Protein AF-A0A7V6DPB2-F1 (afdb_monomer)

Sequence (679 aa):
MSWWRRLFKKDQAAQRARPLSLKEQYQRKVQLYAEIVTATNAALEIMAQMQSRLHEKDYYSPAYIKLNCAIILDQARRVLKSLKSFTGRQDLEATGAFDRIADEINGALALPLENEFRGALLPFEEQQLAGPQLVASGVAYRAKDYDVTGALTIKAVWGWWPAVQEGTLRGQRYRVAGGAVAELTSPEIGPQEQWLTYHPDQGFVMAPLPWEYQEHPCLTEKEARQIADFYGQLERRYPNVQEVEWGLGPQREVIILRSLPHERPSFQKSPGLPKTRRTLFSQGLTIYPGWGSGPAFHLDADHIPDNLTIPDHAILFANKPALSLAPLLPKLAALVVETGEPHGHLAFLVRHHRLPAIFAVGEGTSPIPDGTLVSVDAQRLEVIVGPPDFPPPELEIGRAHFPAEELLHRVSPYLFLLNLEPSGQAASANACRSIHDILLYAAATRKNEMFCFSLHGDIDRKDTVNLVTGRLVPIMVIDAGGGLSASGSSVSFEAVSSIPFHAFLSGMLSIPWPKARPLDVRGFISVIGVTSTTPRAEDQLRRVSFALLSREYMNFSLCLGYHASTIEAYVGNHLDSNYIRFHYQGGAASIDRRLRRLQLIGEILTRIGFNVTVAGDLLDALLAGEPETKLLKKLKILGRLEVYTKQMDMVMSDDAAVSGYVAGFLEKHCDSPQTAPQQ

Solvent-accessible surface area (backbone atoms only — not comparable to full-atom values): 37672 Å² total; per-residue (Å²): 135,71,67,69,63,58,61,67,55,62,72,76,78,63,81,65,76,74,79,70,49,72,57,55,50,46,26,51,41,52,51,32,51,50,52,30,51,55,29,42,50,54,29,34,45,53,52,33,53,57,58,52,44,74,75,47,95,54,49,58,13,35,26,36,53,55,32,52,51,50,53,34,52,40,27,53,50,49,28,53,54,34,46,30,67,58,69,73,46,85,60,62,49,46,50,53,33,48,53,54,39,51,50,51,43,52,52,52,69,66,52,82,76,84,84,78,76,92,59,101,76,59,72,58,63,67,33,75,57,99,56,69,60,42,56,22,16,28,42,34,31,65,51,87,55,88,90,54,81,80,31,38,34,36,41,33,29,55,13,47,40,67,42,40,78,76,65,77,43,85,59,46,35,36,35,42,48,99,87,46,72,44,80,68,57,60,86,86,72,61,67,59,65,57,22,38,39,66,39,99,90,72,32,77,36,84,39,75,41,57,74,91,50,35,86,46,74,82,62,52,68,69,55,54,48,52,53,50,54,51,50,56,54,47,46,75,74,38,83,48,64,37,40,33,36,35,35,23,33,85,88,68,46,84,38,59,30,35,41,40,50,64,53,74,76,67,64,72,76,62,78,64,68,68,90,88,54,64,67,77,48,75,52,56,41,64,58,21,64,44,62,23,54,26,35,28,39,79,44,52,50,91,66,69,62,95,81,70,82,76,64,78,32,20,28,40,39,27,66,35,68,38,58,74,51,58,87,52,56,88,40,42,27,24,42,38,20,27,35,66,54,72,48,37,76,46,34,48,52,35,47,72,69,65,34,14,16,31,24,37,53,40,93,72,71,80,85,61,59,70,63,41,48,28,22,39,31,18,68,76,32,36,31,33,63,40,81,75,74,65,77,78,78,78,75,79,77,75,76,77,87,45,67,28,58,53,48,49,58,62,34,36,64,40,43,59,41,73,76,66,73,74,58,95,61,84,77,57,46,75,66,39,65,16,54,41,24,50,48,52,46,50,52,53,51,51,61,56,53,62,62,60,56,81,79,73,69,89,78,62,71,87,68,40,24,35,43,51,70,92,76,64,77,71,32,38,33,32,67,38,49,58,13,46,77,67,88,59,72,60,43,51,68,89,34,50,47,11,54,47,48,44,32,20,51,52,17,36,70,71,50,82,80,73,73,85,73,85,77,54,72,74,60,52,54,56,32,54,65,51,57,78,76,39,82,65,55,67,62,48,70,68,54,71,19,36,33,41,23,18,33,39,31,27,39,36,38,46,49,64,70,58,32,43,36,39,41,36,34,36,49,57,95,50,40,87,70,12,35,40,38,43,37,41,43,70,56,64,60,58,68,70,25,48,48,50,44,50,49,37,52,44,54,48,40,40,77,76,63,26,55,66,47,77,62,87,70,34,38,42,31,43,34,68,48,46,53,49,77,58,48,44,51,51,31,21,38,49,20,36,48,59,56,65,56,59,72,41,46,83,69,51,85,54,75,75,57,39,60,55,53,40,52,57,44,43,64,72,58,71,54,74,81,80,76,71,81,93,124

InterPro domains:
  IPR002192 Pyruvate phosphate dikinase, AMP/ATP-binding [PF01326] (128-270)
  IPR006319 Phosphoenolpyruvate synthase [PTHR43030] (136-385)
  IPR008279 PEP-utilising enzyme, mobile domain [PF00391] (310-380)
  IPR036637 Phosphohistidine domain superfamily [SSF52009] (276-389)

Nearest PDB structures (foldseek):
  5hv2-assembly1_A  TM=7.582E-01  e=5.403E-05  Listeria monocytogenes
  2e28-assembly1_A  TM=7.715E-01  e=6.271E-05  Geobacillus stearothermophilus
  5fbu-assembly1_A  TM=6.011E-01  e=3.130E-05  Listeria monocytogenes serotype 4b str. F2365
  5fbt-assembly1_A  TM=5.984E-01  e=1.030E-04  Listeria monocytogenes serotype 4b str. F2365
  3t07-assembly1_C  TM=5.064E-01  e=1.692E-04  Staphylococcus aureus subsp. aureus MRSA252

pLDDT: mean 75.55, std 17.25, range [25.23, 96.69]

Foldseek 3Di:
DPPVVVVVVVVPPDPPPDPDAPLRLLLLLVVLLVLLVVLLLVLLVLLLVLLVVLPFPWDFALQLVQQNLQLNLLSLVSNQVSLCVNLVDDPPLLVVLSVVLNVLLVVLSPDDQPPPDPDPDPPARPFHDPYNFFQKKWKKFQDPDDPDHPKIKTWMDGADHVCVVVVNWDTWIWIADPLDIDTPGDPVRAFTQWYQGQDPNNGGDTDGDPPVRRPDHRDDSVLVSVVVVVVVVCCVVDPAWGMWIWTQHPVRDIHTGITDGNDRPPVVCPPPDPPPFDWQFQDFAWLAFDKAKFWEDEDELLDDDPPDDDAAQYEYEYAFDDLSCLVVLLRHQAYEYCADDSSDLSSLSNSVSSHGYGHNRHPRPPVRDTGFIWMAGSSRRIITGDDDPDDPPDDPDDDDCRSSSSSCVSSCQAARDAQFRSDPDQTDSNRRRHSSNSSVNSLVSSVVSVVVSVPDDPHDLVQWAWECAVQDAIETEHESAQQFQDDDNYDYLVRGLALLVNLLQLLLVVDHQDDDDDFDPVFVVQLVVVVVPDPVLVVLQPDGWYWYGYNQWIWTWDRARFWIKIWIFGADAAQQNGKIKIKIAGDSGDQVLLVLLLVLVQVLLVVLPWDWDDDRSMIITMDGRDHRVSSSLVSSLVSNVVSLSRCSSSVCPDNVVSVVSSVVSCVPRVDDDPPDDDD

Structure (mmCIF, N/CA/C/O backbone):
data_AF-A0A7V6DPB2-F1
#
_entry.id   AF-A0A7V6DPB2-F1
#
loop_
_atom_site.group_PDB
_atom_site.id
_atom_site.type_symbol
_atom_site.label_atom_id
_atom_site.label_alt_id
_atom_site.label_comp_id
_atom_site.label_asym_id
_atom_site.label_entity_id
_atom_site.label_seq_id
_atom_site.pdbx_PDB_ins_code
_atom_site.Cartn_x
_atom_site.Cartn_y
_atom_site.Cartn_z
_atom_site.occupancy
_atom_site.B_iso_or_equiv
_atom_site.auth_seq_id
_atom_site.auth_comp_id
_atom_site.auth_asym_id
_atom_site.auth_atom_id
_atom_site.pdbx_PDB_model_num
ATOM 1 N N . MET A 1 1 ? 42.654 23.082 46.871 1.00 43.88 1 MET A N 1
ATOM 2 C CA . MET A 1 1 ? 42.348 22.780 45.447 1.00 43.88 1 MET A CA 1
ATOM 3 C C . MET A 1 1 ? 41.721 21.393 45.185 1.00 43.88 1 MET A C 1
ATOM 5 O O . MET A 1 1 ? 41.601 21.003 44.033 1.00 43.88 1 MET A O 1
ATOM 9 N N . SER A 1 2 ? 41.252 20.658 46.208 1.00 51.12 2 SER A N 1
ATOM 10 C CA . SER A 1 2 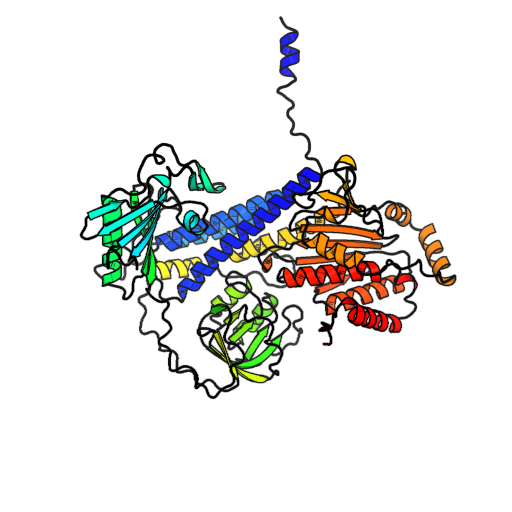? 40.731 19.277 46.057 1.00 51.12 2 SER A CA 1
ATOM 11 C C . SER A 1 2 ? 39.191 19.163 46.123 1.00 51.12 2 SER A C 1
ATOM 13 O O . SER A 1 2 ? 38.616 18.174 45.679 1.00 51.12 2 SER A O 1
ATOM 15 N N . TRP A 1 3 ? 38.491 20.201 46.598 1.00 34.28 3 TRP A N 1
ATOM 16 C CA . TRP A 1 3 ? 37.033 20.144 46.788 1.00 34.28 3 TRP A CA 1
ATOM 17 C C . TRP A 1 3 ? 36.232 20.491 45.519 1.00 34.28 3 TRP A C 1
ATOM 19 O O . TRP A 1 3 ? 35.294 19.784 45.161 1.00 34.28 3 TRP A O 1
ATOM 29 N N . TRP A 1 4 ? 36.683 21.487 44.748 1.00 34.25 4 TRP A N 1
ATOM 30 C CA . TRP A 1 4 ? 36.023 21.924 43.509 1.00 34.25 4 TRP A CA 1
ATOM 31 C C . TRP A 1 4 ? 36.032 20.862 42.393 1.00 34.25 4 TRP A C 1
ATOM 33 O O . TRP A 1 4 ? 35.057 20.727 41.661 1.00 34.25 4 TRP A O 1
ATOM 43 N N . ARG A 1 5 ? 37.071 20.016 42.305 1.00 37.25 5 ARG A N 1
ATOM 44 C CA . ARG A 1 5 ? 37.141 18.934 41.299 1.00 37.25 5 ARG A CA 1
ATOM 45 C C . ARG A 1 5 ? 36.205 17.748 41.584 1.00 37.25 5 ARG A C 1
ATOM 47 O O . ARG A 1 5 ? 35.969 16.952 40.680 1.00 37.25 5 ARG A O 1
ATOM 54 N N . ARG A 1 6 ? 35.668 17.613 42.806 1.00 38.97 6 ARG A N 1
ATOM 55 C CA . ARG A 1 6 ? 34.659 16.586 43.139 1.00 38.97 6 ARG A CA 1
ATOM 56 C C . ARG A 1 6 ? 33.230 17.032 42.829 1.00 38.97 6 ARG A C 1
ATOM 58 O O . ARG A 1 6 ? 32.409 16.172 42.533 1.00 38.97 6 ARG A O 1
ATOM 65 N N . LEU A 1 7 ? 32.956 18.338 42.836 1.00 37.00 7 LEU A N 1
ATOM 66 C CA . LEU A 1 7 ? 31.664 18.886 42.408 1.00 37.00 7 LEU A CA 1
ATOM 67 C C . LEU A 1 7 ? 31.500 18.780 40.883 1.00 37.00 7 LEU A C 1
ATOM 69 O O . LEU A 1 7 ? 30.500 18.245 40.424 1.00 37.00 7 LEU A O 1
ATOM 73 N N . PHE A 1 8 ? 32.538 19.100 40.102 1.00 37.84 8 PHE A N 1
ATOM 74 C CA . PHE A 1 8 ? 32.482 19.012 38.631 1.00 37.84 8 PHE A CA 1
ATOM 75 C C . PHE A 1 8 ? 32.643 17.599 38.036 1.00 37.84 8 PHE A C 1
ATOM 77 O O . PHE A 1 8 ? 32.440 17.416 36.841 1.00 37.84 8 PHE A O 1
ATOM 84 N N . LYS A 1 9 ? 32.979 16.578 38.839 1.00 35.44 9 LYS A N 1
ATOM 85 C CA . LYS A 1 9 ? 32.995 15.170 38.385 1.00 35.44 9 LYS A CA 1
ATOM 86 C C . LYS A 1 9 ? 31.668 14.436 38.592 1.00 35.44 9 LYS A C 1
ATOM 88 O O . LYS A 1 9 ? 31.522 13.329 38.081 1.00 35.44 9 LYS A O 1
ATOM 93 N N . LYS A 1 10 ? 30.711 15.024 39.318 1.00 34.41 10 LYS A N 1
ATOM 94 C CA . LYS A 1 10 ? 29.378 14.431 39.510 1.00 34.41 10 LYS A CA 1
ATOM 95 C C . LYS A 1 10 ? 28.400 14.745 38.371 1.00 34.41 10 LYS A C 1
ATOM 97 O O . LYS A 1 10 ? 27.453 13.988 38.204 1.00 34.41 10 LYS A O 1
ATOM 102 N N . ASP A 1 11 ? 28.695 15.746 37.541 1.00 37.06 11 ASP A N 1
ATOM 103 C CA . ASP A 1 11 ? 27.822 16.159 36.429 1.00 37.06 11 ASP A CA 1
ATOM 104 C C . ASP A 1 11 ? 28.125 15.487 35.079 1.00 37.06 11 ASP A C 1
ATOM 106 O O . ASP A 1 11 ? 27.339 15.616 34.147 1.00 37.06 11 ASP A O 1
ATOM 110 N N . GLN A 1 12 ? 29.212 14.715 34.951 1.00 35.81 12 GLN A N 1
ATOM 111 C CA . GLN A 1 12 ? 29.541 14.015 33.694 1.00 35.81 12 GLN A CA 1
ATOM 112 C C . GLN A 1 12 ? 29.267 12.503 33.707 1.00 35.81 12 GLN A C 1
ATOM 114 O O . GLN A 1 12 ? 29.385 11.857 32.673 1.00 35.81 12 GLN A O 1
ATOM 119 N N . ALA A 1 13 ? 28.864 11.925 34.843 1.00 37.59 13 ALA A N 1
ATOM 120 C CA . ALA A 1 13 ? 28.637 10.478 34.973 1.00 37.59 13 ALA A CA 1
ATOM 121 C C . ALA A 1 13 ? 27.156 10.075 35.127 1.00 37.59 13 ALA A C 1
ATOM 123 O O . ALA A 1 13 ? 26.864 8.919 35.425 1.00 37.59 13 ALA A O 1
ATOM 124 N N . ALA A 1 14 ? 26.208 10.996 34.921 1.00 38.72 14 ALA A N 1
ATOM 125 C CA . ALA A 1 14 ? 24.782 10.686 35.012 1.00 38.72 14 ALA A CA 1
ATOM 126 C C . ALA A 1 14 ? 23.893 11.579 34.128 1.00 38.72 14 ALA A C 1
ATOM 128 O O . ALA A 1 14 ? 22.812 11.974 34.547 1.00 38.72 14 ALA A O 1
ATOM 129 N N . GLN A 1 15 ? 24.262 11.814 32.866 1.00 36.03 15 GLN A N 1
ATOM 130 C CA . GLN A 1 15 ? 23.234 11.972 31.825 1.00 36.03 15 GLN A CA 1
ATOM 131 C C . GLN A 1 15 ? 22.736 10.575 31.4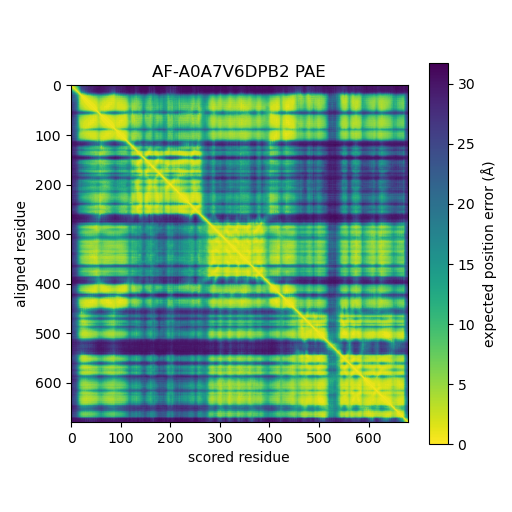25 1.00 36.03 15 GLN A C 1
ATOM 133 O O . GLN A 1 15 ? 22.870 10.130 30.290 1.00 36.03 15 GLN A O 1
ATOM 138 N N . ARG A 1 16 ? 22.175 9.834 32.390 1.00 42.50 16 ARG A N 1
ATOM 139 C CA . ARG A 1 16 ? 21.231 8.772 32.038 1.00 42.50 16 ARG A CA 1
ATOM 140 C C . ARG A 1 16 ? 20.053 9.508 31.421 1.00 42.50 16 ARG A C 1
ATOM 142 O O . ARG A 1 16 ? 19.433 10.309 32.119 1.00 42.50 16 ARG A O 1
ATOM 149 N N . ALA A 1 17 ? 19.818 9.298 30.125 1.00 44.56 17 ALA A N 1
ATOM 150 C CA . ALA A 1 17 ? 18.651 9.832 29.439 1.00 44.56 17 ALA A CA 1
ATOM 151 C C . ALA A 1 17 ? 17.436 9.630 30.350 1.00 44.56 17 ALA A C 1
ATOM 153 O O . ALA A 1 17 ? 17.196 8.516 30.828 1.00 44.56 17 ALA A O 1
ATOM 154 N N . ARG A 1 18 ? 16.747 10.728 30.680 1.00 56.97 18 ARG A N 1
ATOM 155 C CA . ARG A 1 18 ? 15.522 10.664 31.475 1.00 56.97 18 ARG A CA 1
ATOM 156 C C . ARG A 1 18 ? 14.610 9.631 30.798 1.00 56.97 18 ARG A C 1
ATOM 158 O O . ARG A 1 18 ? 14.507 9.676 29.571 1.00 56.97 18 ARG A O 1
ATOM 165 N N . PRO A 1 19 ? 13.998 8.691 31.540 1.00 64.25 19 PRO A N 1
ATOM 166 C CA . PRO A 1 19 ? 13.030 7.787 30.937 1.00 64.25 19 PRO A CA 1
ATOM 167 C C . PRO A 1 19 ? 11.970 8.636 30.233 1.00 64.25 19 PRO A C 1
ATOM 169 O O . PRO A 1 19 ? 11.442 9.572 30.842 1.00 64.25 19 PRO A O 1
ATOM 172 N N . LEU A 1 20 ? 11.746 8.350 28.948 1.00 65.69 20 LEU A N 1
ATOM 173 C CA . LEU A 1 20 ? 10.800 9.090 28.116 1.00 65.69 20 LEU A CA 1
ATOM 174 C C . LEU A 1 20 ? 9.440 9.122 28.810 1.00 65.69 20 LEU A C 1
ATOM 176 O O . LEU A 1 20 ? 8.999 8.098 29.347 1.00 65.69 20 LEU A O 1
ATOM 180 N N . SER A 1 21 ? 8.774 10.275 28.792 1.00 70.94 21 SER A N 1
ATOM 181 C CA . SER A 1 21 ? 7.389 10.363 29.245 1.00 70.94 21 SER A CA 1
ATOM 182 C C . SER A 1 21 ? 6.503 9.447 28.401 1.00 70.94 21 SER A C 1
ATOM 184 O O . SER A 1 21 ? 6.853 9.073 27.278 1.00 70.94 21 SER A O 1
ATOM 186 N N . LEU A 1 22 ? 5.333 9.078 28.920 1.00 68.25 22 LEU A N 1
ATOM 187 C CA . LEU A 1 22 ? 4.402 8.242 28.168 1.00 68.25 22 LEU A CA 1
ATOM 188 C C . LEU A 1 22 ? 4.032 8.914 26.833 1.00 68.25 22 LEU A C 1
ATOM 190 O O . LEU A 1 22 ? 4.027 8.264 25.790 1.00 68.25 22 LEU A O 1
ATOM 194 N N . LYS A 1 23 ? 3.825 10.237 26.850 1.00 71.31 23 LYS A N 1
ATOM 195 C CA . LYS A 1 23 ? 3.600 11.047 25.647 1.00 71.31 23 LYS A CA 1
ATOM 196 C C . LYS A 1 23 ? 4.752 10.930 24.645 1.00 71.31 23 LYS A C 1
ATOM 198 O O . LYS A 1 23 ? 4.494 10.688 23.472 1.00 71.31 23 LYS A O 1
ATOM 203 N N . GLU A 1 24 ? 6.001 11.052 25.090 1.00 77.06 24 GLU A N 1
ATOM 204 C CA . GLU A 1 24 ? 7.184 10.928 24.225 1.00 77.06 24 GLU A CA 1
ATOM 205 C C . GLU A 1 24 ? 7.328 9.513 23.639 1.00 77.06 24 GLU A C 1
ATOM 207 O O . GLU A 1 24 ? 7.659 9.356 22.463 1.00 77.06 24 GLU A O 1
ATOM 212 N N . GLN A 1 25 ? 7.023 8.471 24.422 1.00 76.62 25 GLN A N 1
ATOM 213 C CA . GLN A 1 25 ? 7.012 7.085 23.939 1.00 76.62 25 GLN A CA 1
ATOM 214 C C . GLN A 1 25 ? 5.961 6.881 22.840 1.00 76.62 25 GLN A C 1
ATOM 216 O O . GLN A 1 25 ? 6.252 6.270 21.810 1.00 76.62 25 GLN A O 1
ATOM 221 N N . TYR A 1 26 ? 4.757 7.430 23.023 1.00 74.50 26 TYR A N 1
ATOM 222 C CA . TYR A 1 26 ? 3.696 7.375 22.018 1.00 74.50 26 TYR A CA 1
ATOM 223 C C . TYR A 1 26 ? 4.033 8.175 20.760 1.00 74.50 26 TYR A C 1
ATOM 225 O O . TYR A 1 26 ? 3.874 7.651 19.660 1.00 74.50 26 TYR A O 1
ATOM 233 N N . GLN A 1 27 ? 4.537 9.403 20.905 1.00 79.12 27 GLN A N 1
ATOM 234 C CA . GLN A 1 27 ? 5.012 10.216 19.779 1.00 79.12 27 GLN A CA 1
ATOM 235 C C . GLN A 1 27 ? 6.047 9.445 18.959 1.00 79.12 27 GLN A C 1
ATOM 237 O O . GLN A 1 27 ? 5.949 9.365 17.734 1.00 79.12 27 GLN A O 1
ATOM 242 N N . ARG A 1 28 ? 6.995 8.792 19.643 1.00 83.12 28 ARG A N 1
ATOM 243 C CA . ARG A 1 28 ? 7.998 7.962 18.984 1.00 83.12 28 ARG A CA 1
ATOM 244 C C . ARG A 1 28 ? 7.381 6.754 18.278 1.00 83.12 28 ARG A C 1
ATOM 246 O O . ARG A 1 28 ? 7.792 6.458 17.160 1.00 83.12 28 ARG A O 1
ATOM 253 N N . LYS A 1 29 ? 6.398 6.071 18.876 1.00 81.56 29 LYS A N 1
ATOM 254 C CA . LYS A 1 29 ? 5.688 4.959 18.219 1.00 81.56 29 LYS A CA 1
ATOM 255 C C . LYS A 1 29 ? 4.909 5.411 16.982 1.00 81.56 29 LYS A C 1
ATOM 257 O O . LYS A 1 29 ? 5.012 4.751 15.955 1.00 81.56 29 LYS A O 1
ATOM 262 N N . VAL A 1 30 ? 4.184 6.529 17.041 1.00 79.44 30 VAL A N 1
ATOM 263 C CA . VAL A 1 30 ? 3.461 7.085 15.879 1.00 79.44 30 VAL A CA 1
ATOM 264 C C . VAL A 1 30 ? 4.435 7.452 14.758 1.00 79.44 30 VAL A C 1
ATOM 266 O O . VAL A 1 30 ? 4.197 7.106 13.604 1.00 79.44 30 VAL A O 1
ATOM 269 N N . GLN A 1 31 ? 5.566 8.076 15.095 1.00 83.88 31 GLN A N 1
ATOM 270 C CA . GLN A 1 31 ? 6.616 8.380 14.124 1.00 83.88 31 GLN A CA 1
ATOM 271 C C . GLN A 1 31 ? 7.169 7.107 13.466 1.00 83.88 31 GLN A C 1
ATOM 273 O O . GLN A 1 31 ? 7.239 7.029 12.244 1.00 83.88 31 GLN A O 1
ATOM 278 N N . LEU A 1 32 ? 7.522 6.092 14.260 1.00 87.31 32 LEU A N 1
ATOM 279 C CA . LEU A 1 32 ? 8.026 4.812 13.750 1.00 87.31 32 LEU A CA 1
ATOM 280 C C . LEU A 1 32 ? 6.988 4.086 12.883 1.00 87.31 32 LEU A C 1
ATOM 282 O O . LEU A 1 32 ? 7.345 3.483 11.877 1.00 87.31 32 LEU A O 1
ATOM 286 N N . TYR A 1 33 ? 5.707 4.159 13.244 1.00 85.38 33 TYR A N 1
ATOM 287 C CA . TYR A 1 33 ? 4.620 3.616 12.434 1.00 85.38 33 TYR A CA 1
ATOM 288 C C . TYR A 1 33 ? 4.563 4.285 11.058 1.00 85.38 33 TYR A C 1
ATOM 290 O O . TYR A 1 33 ? 4.514 3.581 10.049 1.00 85.38 33 TYR A O 1
ATOM 298 N N . ALA A 1 34 ? 4.609 5.621 11.017 1.00 82.88 34 ALA A N 1
ATOM 299 C CA . ALA A 1 34 ? 4.623 6.380 9.770 1.00 82.88 34 ALA A CA 1
ATOM 300 C C . ALA A 1 34 ? 5.866 6.051 8.930 1.00 82.88 34 ALA A C 1
ATOM 302 O O . ALA A 1 34 ? 5.741 5.784 7.742 1.00 82.88 34 ALA A O 1
ATOM 303 N N . GLU A 1 35 ? 7.048 5.962 9.551 1.00 86.25 35 GLU A N 1
ATOM 304 C CA . GLU A 1 35 ? 8.284 5.551 8.871 1.00 86.25 35 GLU A CA 1
ATOM 305 C C . GLU A 1 35 ? 8.158 4.168 8.213 1.00 86.25 35 GLU A C 1
ATOM 307 O O . GLU A 1 35 ? 8.594 3.997 7.076 1.00 86.25 35 GLU A O 1
ATOM 312 N N . ILE A 1 36 ? 7.552 3.190 8.901 1.00 89.50 36 ILE A N 1
ATOM 313 C CA . ILE A 1 36 ? 7.326 1.848 8.345 1.00 89.50 36 ILE A CA 1
ATOM 314 C C . ILE A 1 36 ? 6.357 1.915 7.159 1.00 89.50 36 ILE A C 1
ATOM 316 O O . ILE A 1 36 ? 6.618 1.279 6.140 1.00 89.50 36 ILE A O 1
ATOM 320 N N . VAL A 1 37 ? 5.257 2.668 7.275 1.00 85.62 37 VAL A N 1
ATOM 321 C CA . VAL A 1 37 ? 4.274 2.838 6.190 1.00 85.62 37 VAL A CA 1
ATOM 322 C C . VAL A 1 37 ? 4.925 3.474 4.963 1.00 85.62 37 VAL A C 1
ATOM 324 O O . VAL A 1 37 ? 4.867 2.895 3.882 1.00 85.62 37 VAL A O 1
ATOM 327 N N . THR A 1 38 ? 5.605 4.610 5.133 1.00 85.25 38 THR A N 1
ATOM 328 C CA . THR A 1 38 ? 6.270 5.320 4.034 1.00 85.25 38 THR A CA 1
ATOM 329 C C . THR A 1 38 ? 7.315 4.444 3.346 1.00 85.25 38 THR A C 1
ATOM 331 O O . THR A 1 38 ? 7.311 4.349 2.123 1.00 85.25 38 THR A O 1
ATOM 334 N N . ALA A 1 39 ? 8.181 3.765 4.107 1.00 86.25 39 ALA A N 1
ATOM 335 C CA . ALA A 1 39 ? 9.216 2.907 3.529 1.00 86.25 39 ALA A CA 1
ATOM 336 C C . ALA A 1 39 ? 8.626 1.677 2.813 1.00 86.25 39 ALA A C 1
ATOM 338 O O . ALA A 1 39 ? 9.106 1.290 1.748 1.00 86.25 39 ALA A O 1
ATOM 339 N N . THR A 1 40 ? 7.552 1.093 3.358 1.00 89.62 40 THR A N 1
ATOM 340 C CA . THR A 1 40 ? 6.846 -0.034 2.726 1.00 89.62 40 THR A CA 1
ATOM 341 C C . THR A 1 40 ? 6.242 0.379 1.388 1.00 89.62 40 THR A C 1
ATOM 343 O O . THR A 1 40 ? 6.483 -0.282 0.380 1.00 89.62 40 THR A O 1
ATOM 346 N N . ASN A 1 41 ? 5.505 1.491 1.359 1.00 85.69 41 ASN A N 1
ATOM 347 C CA . ASN A 1 41 ? 4.853 1.961 0.139 1.00 85.69 41 ASN A CA 1
ATOM 348 C C . ASN A 1 41 ? 5.876 2.385 -0.917 1.00 85.69 41 ASN A C 1
ATOM 350 O O . ASN A 1 41 ? 5.717 2.021 -2.075 1.00 85.69 41 ASN A O 1
ATOM 354 N N . ALA A 1 42 ? 6.972 3.043 -0.522 1.00 83.69 42 ALA A N 1
ATOM 355 C CA . ALA A 1 42 ? 8.055 3.387 -1.443 1.00 83.69 42 ALA A CA 1
ATOM 356 C C . ALA A 1 42 ? 8.651 2.142 -2.127 1.00 83.69 42 ALA A C 1
ATOM 358 O O . ALA A 1 42 ? 8.865 2.136 -3.339 1.00 83.69 42 ALA A O 1
ATOM 359 N N . ALA A 1 43 ? 8.879 1.059 -1.375 1.00 89.44 43 ALA A N 1
ATOM 360 C CA . ALA A 1 43 ? 9.356 -0.198 -1.946 1.00 89.44 43 ALA A CA 1
ATOM 361 C C . ALA A 1 43 ? 8.327 -0.822 -2.906 1.00 89.44 43 ALA A C 1
ATOM 363 O O . ALA A 1 43 ? 8.684 -1.192 -4.026 1.00 89.44 43 ALA A O 1
ATOM 364 N N . LEU A 1 44 ? 7.053 -0.897 -2.500 1.00 88.56 44 LEU A N 1
ATOM 365 C CA . LEU A 1 44 ? 5.973 -1.450 -3.325 1.00 88.56 44 LEU A CA 1
ATOM 366 C C . LEU A 1 44 ? 5.741 -0.638 -4.607 1.00 88.56 44 LEU A C 1
ATOM 368 O O . LEU A 1 44 ? 5.505 -1.220 -5.663 1.00 88.56 44 LEU A O 1
ATOM 372 N N . GLU A 1 45 ? 5.849 0.688 -4.559 1.00 85.31 45 GLU A N 1
ATOM 373 C CA . GLU A 1 45 ? 5.731 1.552 -5.736 1.00 85.31 45 GLU A CA 1
ATOM 374 C C . GLU A 1 45 ? 6.842 1.280 -6.752 1.00 85.31 45 GLU A C 1
ATOM 376 O O . GLU A 1 45 ? 6.552 1.070 -7.933 1.00 85.31 45 GLU A O 1
ATOM 381 N N . ILE A 1 46 ? 8.100 1.209 -6.304 1.00 84.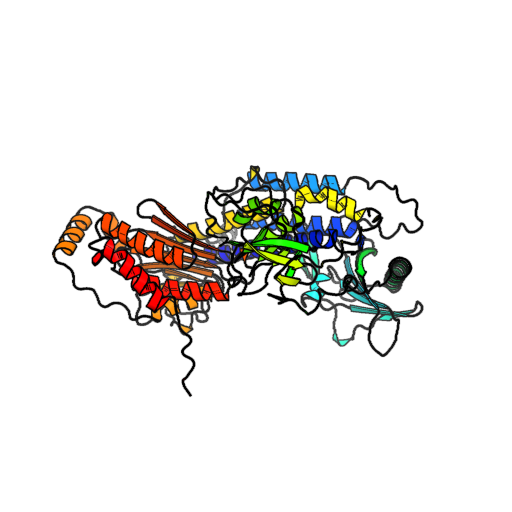62 46 ILE A N 1
ATOM 382 C CA . ILE A 1 46 ? 9.238 0.879 -7.176 1.00 84.62 46 ILE A CA 1
ATOM 383 C C . ILE A 1 46 ? 9.056 -0.520 -7.768 1.00 84.62 46 ILE A C 1
ATOM 385 O O . ILE A 1 46 ? 9.202 -0.711 -8.977 1.00 84.62 46 ILE A O 1
ATOM 389 N N . MET A 1 47 ? 8.679 -1.495 -6.938 1.00 90.31 47 MET A N 1
ATOM 390 C CA . MET A 1 47 ? 8.424 -2.863 -7.380 1.00 90.31 47 MET A CA 1
ATOM 391 C C . MET A 1 47 ? 7.312 -2.923 -8.439 1.00 90.31 47 MET A C 1
ATOM 393 O O . MET A 1 47 ? 7.467 -3.597 -9.457 1.00 90.31 47 MET A O 1
ATOM 397 N N . ALA A 1 48 ? 6.212 -2.193 -8.246 1.00 83.62 48 ALA A N 1
ATOM 398 C CA . ALA A 1 48 ? 5.099 -2.155 -9.189 1.00 83.62 48 ALA A CA 1
ATOM 399 C C . ALA A 1 48 ? 5.495 -1.494 -10.514 1.00 83.62 48 ALA A C 1
ATOM 401 O O . ALA A 1 48 ? 5.112 -1.979 -11.580 1.00 83.62 48 ALA A O 1
ATOM 402 N N . GLN A 1 49 ? 6.300 -0.428 -10.466 1.00 81.69 49 GLN A N 1
ATOM 403 C CA . GLN A 1 49 ? 6.851 0.201 -11.666 1.00 81.69 49 GLN A CA 1
ATOM 404 C C . GLN A 1 49 ? 7.765 -0.757 -12.435 1.00 81.69 49 GLN A C 1
ATOM 406 O O . GLN A 1 49 ? 7.625 -0.870 -13.651 1.00 81.69 49 GLN A O 1
ATOM 411 N N . MET A 1 50 ? 8.664 -1.472 -11.749 1.00 83.81 50 MET A N 1
ATOM 412 C CA . MET A 1 50 ? 9.521 -2.482 -12.382 1.00 83.81 50 MET A CA 1
ATOM 413 C C . MET A 1 50 ? 8.688 -3.590 -13.037 1.00 83.81 50 MET A C 1
ATOM 415 O O . MET A 1 50 ? 8.961 -3.971 -14.172 1.00 83.81 50 MET A O 1
ATOM 419 N N . GLN A 1 51 ? 7.642 -4.071 -12.359 1.00 79.12 51 GLN A N 1
ATOM 420 C CA . GLN A 1 51 ? 6.783 -5.136 -12.876 1.00 79.12 51 GLN A CA 1
ATOM 421 C C . GLN A 1 51 ? 5.909 -4.679 -14.058 1.00 79.12 51 GLN A C 1
ATOM 423 O O . GLN A 1 51 ? 5.732 -5.441 -15.002 1.00 79.12 51 GLN A O 1
ATOM 428 N N . SER A 1 52 ? 5.387 -3.444 -14.055 1.00 71.06 52 SER A N 1
ATOM 429 C CA . SER A 1 52 ? 4.630 -2.890 -15.197 1.00 71.06 52 SER A CA 1
ATOM 430 C C . SER A 1 52 ? 5.499 -2.813 -16.457 1.00 71.06 52 SER A C 1
ATOM 432 O O . SER A 1 52 ? 5.076 -3.185 -17.553 1.00 71.06 52 SER A O 1
ATOM 434 N N . ARG A 1 53 ? 6.767 -2.423 -16.281 1.00 70.12 53 ARG A N 1
ATOM 435 C CA . ARG A 1 53 ? 7.744 -2.268 -17.368 1.00 70.12 53 ARG A CA 1
ATOM 436 C C . ARG A 1 53 ? 8.160 -3.587 -18.028 1.00 70.12 53 ARG A C 1
ATOM 438 O O . ARG A 1 53 ? 8.661 -3.544 -19.144 1.00 70.12 53 ARG A O 1
ATOM 445 N N . LEU A 1 54 ? 7.902 -4.747 -17.411 1.00 63.53 54 LEU A N 1
ATOM 446 C CA . LEU A 1 54 ? 8.065 -6.054 -18.074 1.00 63.53 54 LEU A CA 1
ATOM 447 C C . LEU A 1 54 ? 7.131 -6.228 -19.277 1.00 63.53 54 LEU A C 1
ATOM 449 O O . LEU A 1 54 ? 7.418 -7.013 -20.177 1.00 63.53 54 LEU A O 1
ATOM 453 N N . HIS A 1 55 ? 5.994 -5.536 -19.282 1.00 56.09 55 HIS A N 1
ATOM 454 C CA . HIS A 1 55 ? 4.948 -5.723 -20.287 1.00 56.09 55 HIS A CA 1
ATOM 455 C C . HIS A 1 55 ? 4.878 -4.562 -21.284 1.00 56.09 55 HIS A C 1
ATOM 457 O O . HIS A 1 55 ? 4.415 -4.728 -22.415 1.00 56.09 55 HIS A O 1
ATOM 463 N N . GLU A 1 56 ? 5.383 -3.396 -20.892 1.00 56.53 56 GLU A N 1
ATOM 464 C CA . GLU A 1 56 ? 5.468 -2.210 -21.738 1.00 56.53 56 GLU A CA 1
ATOM 465 C C . GLU A 1 56 ? 6.644 -2.328 -22.734 1.00 56.53 56 GLU A C 1
ATOM 467 O O . GLU A 1 56 ? 7.564 -3.125 -22.557 1.00 56.53 56 GLU A O 1
ATOM 472 N N . LYS A 1 57 ? 6.613 -1.576 -23.843 1.00 53.47 57 LYS A N 1
ATOM 473 C CA . LYS A 1 57 ? 7.719 -1.514 -24.831 1.00 53.47 57 LYS A CA 1
ATOM 474 C C . LYS A 1 57 ? 8.840 -0.566 -24.366 1.00 53.47 57 LYS A C 1
ATOM 476 O O . LYS A 1 57 ? 9.462 0.105 -25.187 1.00 53.47 57 LYS A O 1
ATOM 481 N N . ASP A 1 58 ? 9.033 -0.470 -23.055 1.00 60.94 58 ASP A N 1
ATOM 482 C CA . ASP A 1 58 ? 10.018 0.402 -22.424 1.00 60.94 58 ASP A CA 1
ATOM 483 C C . ASP A 1 58 ? 11.407 -0.238 -22.493 1.00 60.94 58 ASP A C 1
ATOM 485 O O . ASP A 1 58 ? 11.559 -1.437 -22.259 1.00 60.94 58 ASP A O 1
ATOM 489 N N . TYR A 1 59 ? 12.434 0.571 -22.767 1.00 68.38 59 TYR A N 1
ATOM 490 C CA . TYR A 1 59 ? 13.822 0.108 -22.811 1.00 68.38 59 TYR A CA 1
ATOM 491 C C . TYR A 1 59 ? 14.544 0.509 -21.525 1.00 68.38 59 TYR A C 1
ATOM 493 O O . TYR A 1 59 ? 14.667 1.695 -21.210 1.00 68.38 59 TYR A O 1
ATOM 501 N N . TYR A 1 60 ? 15.046 -0.472 -20.781 1.00 73.25 60 TYR A N 1
ATOM 502 C CA . TYR A 1 60 ? 15.756 -0.276 -19.516 1.00 73.25 60 TYR A CA 1
ATOM 503 C C . TYR A 1 60 ? 17.116 -0.982 -19.546 1.00 73.25 60 TYR A C 1
ATOM 505 O O . TYR A 1 60 ? 17.260 -2.025 -20.179 1.00 73.25 60 TYR A O 1
ATOM 513 N N . SER A 1 61 ? 18.125 -0.401 -18.891 1.00 74.69 61 SER A N 1
ATOM 514 C CA . SER A 1 61 ? 19.474 -0.980 -18.818 1.00 74.69 61 SER A CA 1
ATOM 515 C C . SER A 1 61 ? 19.637 -1.911 -17.606 1.00 74.69 61 SER A C 1
ATOM 517 O O . SER A 1 61 ? 18.876 -1.818 -16.635 1.00 74.69 61 SER A O 1
ATOM 519 N N . PRO A 1 62 ? 20.660 -2.787 -17.583 1.00 75.06 62 PRO A N 1
ATOM 520 C CA . PRO A 1 62 ? 21.025 -3.532 -16.378 1.00 75.06 62 PRO A CA 1
ATOM 521 C C . PRO A 1 62 ? 21.276 -2.644 -15.157 1.00 75.06 62 PRO A C 1
ATOM 523 O O . PRO A 1 62 ? 20.918 -3.020 -14.039 1.00 75.06 62 PRO A O 1
ATOM 526 N N . ALA A 1 63 ? 21.851 -1.454 -15.362 1.00 73.81 63 ALA A N 1
ATOM 527 C CA . ALA A 1 63 ? 22.044 -0.461 -14.311 1.00 73.81 63 ALA A CA 1
ATOM 528 C C . ALA A 1 63 ? 20.719 -0.052 -13.653 1.00 73.81 63 ALA A C 1
ATOM 530 O O . ALA A 1 63 ? 20.668 0.041 -12.428 1.00 73.81 63 ALA A O 1
ATOM 531 N N . TYR A 1 64 ? 19.641 0.118 -14.427 1.00 81.12 64 TYR A N 1
ATOM 532 C CA . TYR A 1 64 ? 18.315 0.412 -13.881 1.00 81.12 64 TYR A CA 1
ATOM 533 C C . TYR A 1 64 ? 17.799 -0.717 -12.976 1.00 81.12 64 TYR A C 1
ATOM 535 O O . TYR A 1 64 ? 17.330 -0.444 -11.872 1.00 81.12 64 TYR A O 1
ATOM 543 N N . ILE A 1 65 ? 17.932 -1.985 -13.379 1.00 82.12 65 ILE A N 1
ATOM 544 C CA . ILE A 1 65 ? 17.486 -3.120 -12.552 1.00 82.12 65 ILE A CA 1
ATOM 545 C C . ILE A 1 65 ? 18.301 -3.216 -11.260 1.00 82.12 65 ILE A C 1
ATOM 547 O O . ILE A 1 65 ? 17.719 -3.251 -10.175 1.00 82.12 65 ILE A O 1
ATOM 551 N N . LYS A 1 66 ? 19.637 -3.197 -11.366 1.00 79.00 66 LYS A N 1
ATOM 552 C CA . LYS A 1 66 ? 20.555 -3.261 -10.214 1.00 79.00 66 LYS A CA 1
ATOM 553 C C . LYS A 1 66 ? 20.271 -2.155 -9.207 1.00 79.00 66 LYS A C 1
ATOM 555 O O . LYS A 1 66 ? 20.185 -2.402 -8.006 1.00 79.00 66 LYS A O 1
ATOM 560 N N . LEU A 1 67 ? 20.088 -0.944 -9.719 1.00 79.75 67 LEU A N 1
ATOM 561 C CA . LEU A 1 67 ? 19.753 0.212 -8.919 1.00 79.75 67 LEU A CA 1
ATOM 562 C C . LEU A 1 67 ? 18.455 0.003 -8.139 1.00 79.75 67 LEU A C 1
ATOM 564 O O . LEU A 1 67 ? 18.480 0.076 -6.915 1.00 79.75 67 LEU A O 1
ATOM 568 N N . ASN A 1 68 ? 17.334 -0.257 -8.820 1.00 84.88 68 ASN A N 1
ATOM 569 C CA . ASN A 1 68 ? 16.038 -0.344 -8.146 1.00 84.88 68 ASN A CA 1
ATOM 570 C C . ASN A 1 68 ? 15.997 -1.503 -7.144 1.00 84.88 68 ASN A C 1
ATOM 572 O O . ASN A 1 68 ? 15.426 -1.341 -6.069 1.00 84.88 68 ASN A O 1
ATOM 576 N N . CYS A 1 69 ? 16.679 -2.620 -7.427 1.00 86.38 69 CYS A N 1
ATOM 577 C CA . CYS A 1 69 ? 16.867 -3.695 -6.448 1.00 86.38 69 CYS A CA 1
ATOM 578 C C . CYS A 1 69 ? 17.561 -3.187 -5.176 1.00 86.38 69 CYS A C 1
ATOM 580 O O . CYS A 1 69 ? 17.087 -3.459 -4.076 1.00 86.38 69 CYS A O 1
ATOM 582 N N . ALA A 1 70 ? 18.643 -2.412 -5.307 1.00 82.12 70 ALA A N 1
ATOM 583 C CA . ALA A 1 70 ? 19.335 -1.836 -4.157 1.00 82.12 70 ALA A CA 1
ATOM 584 C C . ALA A 1 70 ? 18.432 -0.885 -3.350 1.00 82.12 70 ALA A C 1
ATOM 586 O O . ALA A 1 70 ? 18.434 -0.951 -2.122 1.00 82.12 70 ALA A O 1
ATOM 587 N N . ILE A 1 71 ? 17.619 -0.055 -4.023 1.00 82.62 71 ILE A N 1
ATOM 588 C CA . ILE A 1 71 ? 16.644 0.824 -3.352 1.00 82.62 71 ILE A CA 1
ATOM 589 C C . ILE A 1 71 ? 15.613 0.002 -2.571 1.00 82.62 71 ILE A C 1
ATOM 591 O O . ILE A 1 71 ? 15.353 0.283 -1.405 1.00 82.62 71 ILE A O 1
ATOM 595 N N . ILE A 1 72 ? 15.041 -1.029 -3.197 1.00 89.19 72 ILE A N 1
ATOM 596 C CA . ILE A 1 72 ? 14.032 -1.898 -2.578 1.00 89.19 72 ILE A CA 1
ATOM 597 C C . ILE A 1 72 ? 14.602 -2.602 -1.338 1.00 89.19 72 ILE A C 1
ATOM 599 O O . ILE A 1 72 ? 13.961 -2.608 -0.285 1.00 89.19 72 ILE A O 1
ATOM 603 N N . LEU A 1 73 ? 15.811 -3.165 -1.440 1.00 87.50 73 LEU A N 1
ATOM 604 C CA . LEU A 1 73 ? 16.482 -3.838 -0.324 1.00 87.50 73 LEU A CA 1
ATOM 605 C C . LEU A 1 73 ? 16.735 -2.890 0.851 1.00 87.50 73 LEU A C 1
ATOM 607 O O . LEU A 1 73 ? 16.534 -3.266 2.006 1.00 87.50 73 LEU A O 1
ATOM 611 N N . ASP A 1 74 ? 17.148 -1.660 0.568 1.00 84.56 74 ASP A N 1
ATOM 612 C CA . ASP A 1 74 ? 17.357 -0.640 1.589 1.00 84.56 74 ASP A CA 1
ATOM 613 C C . ASP A 1 74 ? 16.049 -0.232 2.289 1.00 84.56 74 ASP A C 1
ATOM 615 O O . ASP A 1 74 ? 15.984 -0.228 3.522 1.00 84.56 74 ASP A O 1
ATOM 619 N N . GLN A 1 75 ? 14.974 0.009 1.532 1.00 87.06 75 GLN A N 1
ATOM 620 C CA . GLN A 1 75 ? 13.664 0.317 2.113 1.00 87.06 75 GLN A CA 1
ATOM 621 C C . GLN A 1 75 ? 13.152 -0.835 2.988 1.00 87.06 75 GLN A C 1
ATOM 623 O O . GLN A 1 75 ? 12.712 -0.605 4.116 1.00 87.06 75 GLN A O 1
ATOM 628 N N . ALA A 1 76 ? 13.280 -2.084 2.533 1.00 91.56 76 ALA A N 1
ATOM 629 C CA . ALA A 1 76 ? 12.911 -3.259 3.322 1.00 91.56 76 ALA A CA 1
ATOM 630 C C . ALA A 1 76 ? 13.759 -3.392 4.605 1.00 91.56 76 ALA A C 1
ATOM 632 O O . ALA A 1 76 ? 13.227 -3.668 5.685 1.00 91.56 76 ALA A O 1
ATOM 633 N N . ARG A 1 77 ? 15.066 -3.106 4.538 1.00 89.81 77 ARG A N 1
ATOM 634 C CA . ARG A 1 77 ? 15.941 -3.057 5.721 1.00 89.81 77 ARG A CA 1
ATOM 635 C C . ARG A 1 77 ? 15.510 -1.966 6.700 1.00 89.81 77 ARG A C 1
ATOM 637 O O . ARG A 1 77 ? 15.476 -2.201 7.911 1.00 89.81 77 ARG A O 1
ATOM 644 N N . ARG A 1 78 ? 15.168 -0.776 6.198 1.00 89.56 78 ARG A N 1
ATOM 645 C CA . ARG A 1 78 ? 14.656 0.338 7.006 1.00 89.56 78 ARG A CA 1
ATOM 646 C C . ARG A 1 78 ? 13.345 -0.036 7.690 1.00 89.56 78 ARG A C 1
ATOM 648 O O . ARG A 1 78 ? 13.216 0.215 8.887 1.00 89.56 78 ARG A O 1
ATOM 655 N N . VAL A 1 79 ? 12.429 -0.697 6.980 1.00 91.56 79 VAL A N 1
ATOM 656 C CA . VAL A 1 79 ? 11.187 -1.245 7.545 1.00 91.56 79 VAL A CA 1
ATOM 657 C C . VAL A 1 79 ? 11.490 -2.159 8.732 1.00 91.56 79 VAL A C 1
ATOM 659 O O . VAL A 1 79 ? 10.966 -1.922 9.819 1.00 91.56 79 VAL A O 1
ATOM 662 N N . LEU A 1 80 ? 12.383 -3.142 8.582 1.00 92.19 80 LEU A N 1
ATOM 663 C CA . LEU A 1 80 ? 12.739 -4.060 9.672 1.00 92.19 80 LEU A CA 1
ATOM 664 C C . LEU A 1 80 ? 13.429 -3.353 10.848 1.00 92.19 80 LEU A C 1
ATOM 666 O O . LEU A 1 80 ? 13.145 -3.650 12.011 1.00 92.19 80 LEU A O 1
ATOM 670 N N . LYS A 1 81 ? 14.297 -2.374 10.572 1.00 90.50 81 LYS A N 1
ATOM 671 C CA . LYS A 1 81 ? 14.959 -1.557 11.602 1.00 90.50 81 LYS A CA 1
ATOM 672 C C . LYS A 1 81 ? 13.950 -0.729 12.400 1.00 90.50 81 LYS A C 1
ATOM 674 O O . LYS A 1 81 ? 13.987 -0.757 13.633 1.00 90.50 81 LYS A O 1
ATOM 679 N N . SER A 1 82 ? 13.036 -0.032 11.725 1.00 90.44 82 SER A N 1
ATOM 680 C CA . SER A 1 82 ? 11.976 0.737 12.383 1.00 90.44 82 SER A CA 1
ATOM 681 C C . SER A 1 82 ? 10.994 -0.188 13.107 1.00 90.44 82 SER A C 1
ATOM 683 O O . SER A 1 82 ? 10.606 0.126 14.229 1.00 90.44 82 SER A O 1
ATOM 685 N N . LEU A 1 83 ? 10.678 -1.368 12.561 1.00 89.75 83 LEU A N 1
ATOM 686 C CA . LEU A 1 83 ? 9.832 -2.380 13.208 1.00 89.75 83 LEU A CA 1
ATOM 687 C C . LEU A 1 83 ? 10.461 -2.933 14.496 1.00 89.75 83 LEU A C 1
ATOM 689 O O . LEU A 1 83 ? 9.773 -3.068 15.509 1.00 89.75 83 LEU A O 1
ATOM 693 N N . LYS A 1 84 ? 11.776 -3.180 14.506 1.00 89.75 84 LYS A N 1
ATOM 694 C CA . LYS A 1 84 ? 12.528 -3.548 15.717 1.00 89.75 84 LYS A CA 1
ATOM 695 C C . LYS A 1 84 ? 12.401 -2.474 16.797 1.00 89.75 84 LYS A C 1
ATOM 697 O O . LYS A 1 84 ? 12.136 -2.783 17.957 1.00 89.75 84 LYS A O 1
ATOM 702 N N . SER A 1 85 ? 12.575 -1.202 16.433 1.00 87.81 85 SER A N 1
ATOM 703 C CA . SER A 1 85 ? 12.382 -0.088 17.371 1.00 87.81 85 SER A CA 1
ATOM 704 C C . SER A 1 85 ? 10.923 0.072 17.808 1.00 87.81 85 SER A C 1
ATOM 706 O O . SER A 1 85 ? 10.677 0.447 18.950 1.00 87.81 85 SER A O 1
ATOM 708 N N . PHE A 1 86 ? 9.969 -0.223 16.925 1.00 85.12 86 PHE A N 1
ATOM 709 C CA . PHE A 1 86 ? 8.533 -0.081 17.165 1.00 85.12 86 PHE A CA 1
ATOM 710 C C . PHE A 1 86 ? 7.989 -1.134 18.137 1.00 85.12 86 PHE A C 1
ATOM 712 O O . PHE A 1 86 ? 7.240 -0.801 19.054 1.00 85.12 86 PHE A O 1
ATOM 719 N N . THR A 1 87 ? 8.398 -2.390 17.963 1.00 82.44 87 THR A N 1
ATOM 720 C CA . THR A 1 87 ? 8.000 -3.523 18.817 1.00 82.44 87 THR A CA 1
ATOM 721 C C . THR A 1 87 ? 8.832 -3.618 20.098 1.00 82.44 87 THR A C 1
ATOM 723 O O . THR A 1 87 ? 8.430 -4.273 21.058 1.00 82.44 87 THR A O 1
ATOM 726 N N . GLY A 1 88 ? 10.028 -3.016 20.116 1.00 79.81 88 GLY A N 1
ATOM 727 C CA . GLY A 1 88 ? 11.003 -3.185 21.195 1.00 79.81 88 GLY A CA 1
ATOM 728 C C . GLY A 1 88 ? 11.579 -4.605 21.287 1.00 79.81 88 GLY A C 1
ATOM 729 O O . GLY A 1 88 ? 12.278 -4.918 22.250 1.00 79.81 88 GLY A O 1
ATOM 730 N N . ARG A 1 89 ? 11.292 -5.469 20.304 1.00 81.31 89 ARG A N 1
ATOM 731 C CA . ARG A 1 89 ? 11.733 -6.866 20.242 1.00 81.31 89 ARG A CA 1
ATOM 732 C C . ARG A 1 89 ? 12.664 -7.059 19.056 1.00 81.31 89 ARG A C 1
ATOM 734 O O . ARG A 1 89 ? 12.519 -6.424 18.014 1.00 81.31 89 ARG A O 1
ATOM 741 N N . GLN A 1 90 ? 13.639 -7.945 19.220 1.00 76.31 90 GLN A N 1
ATOM 742 C CA . GLN A 1 90 ? 14.514 -8.331 18.125 1.00 76.31 90 GLN A CA 1
ATOM 743 C C . GLN A 1 90 ? 13.907 -9.524 17.394 1.00 76.31 90 GLN A C 1
ATOM 745 O O . GLN A 1 90 ? 13.898 -10.634 17.918 1.00 76.31 90 GLN A O 1
ATOM 750 N N . ASP A 1 91 ? 13.421 -9.275 16.185 1.00 83.00 91 ASP A N 1
ATOM 751 C CA . ASP A 1 91 ? 12.933 -10.315 15.288 1.00 83.00 91 ASP A CA 1
ATOM 752 C C . ASP A 1 91 ? 14.093 -10.849 14.436 1.00 83.00 91 ASP A C 1
ATOM 754 O O . ASP A 1 91 ? 14.388 -10.369 13.334 1.00 83.00 91 ASP A O 1
ATOM 758 N N . LEU A 1 92 ? 14.835 -11.789 15.026 1.00 85.50 92 LEU A N 1
ATOM 759 C CA . LEU A 1 92 ? 15.970 -12.441 14.371 1.00 85.50 92 LEU A CA 1
ATOM 760 C C . LEU A 1 92 ? 15.535 -13.257 13.152 1.00 85.50 92 LEU A C 1
ATOM 762 O O . LEU A 1 92 ? 16.306 -13.363 12.202 1.00 85.50 92 LEU A O 1
ATOM 766 N N . GLU A 1 93 ? 14.316 -13.795 13.159 1.00 88.62 93 GLU A N 1
ATOM 767 C CA . GLU A 1 93 ? 13.789 -14.590 12.052 1.00 88.62 93 GLU A CA 1
ATOM 768 C C . GLU A 1 93 ? 13.528 -13.715 10.826 1.00 88.62 93 GLU A C 1
ATOM 770 O O . GLU A 1 93 ? 14.005 -14.029 9.738 1.00 88.62 93 GLU A O 1
ATOM 775 N N . ALA A 1 94 ? 12.854 -12.573 11.002 1.00 88.75 94 ALA A N 1
ATOM 776 C CA . ALA A 1 94 ? 12.588 -11.644 9.902 1.00 88.75 94 ALA A CA 1
ATOM 777 C C . ALA A 1 94 ? 13.881 -11.047 9.338 1.00 88.75 94 ALA A C 1
ATOM 779 O O . ALA A 1 94 ? 14.038 -10.927 8.124 1.00 88.75 94 ALA A O 1
ATOM 780 N N . THR A 1 95 ? 14.833 -10.727 10.220 1.00 90.00 95 THR A N 1
ATOM 781 C CA . THR A 1 95 ? 16.146 -10.211 9.810 1.00 90.00 95 THR A CA 1
ATOM 782 C C . THR A 1 95 ? 16.935 -11.264 9.028 1.00 90.00 95 THR A C 1
ATOM 784 O O . THR A 1 95 ? 17.423 -10.978 7.941 1.00 90.00 95 THR A O 1
ATOM 787 N N . GLY A 1 96 ? 16.987 -12.506 9.520 1.00 91.00 96 GLY A N 1
ATOM 788 C CA . GLY A 1 96 ? 17.655 -13.605 8.822 1.00 91.00 96 GLY A CA 1
ATOM 789 C C . GLY A 1 96 ? 16.968 -14.016 7.515 1.00 91.00 96 GLY A C 1
ATOM 790 O O . GLY A 1 96 ? 17.639 -14.421 6.568 1.00 91.00 96 GLY A O 1
ATOM 791 N N . ALA A 1 97 ? 15.639 -13.913 7.417 1.00 93.25 97 ALA A N 1
ATOM 792 C CA . ALA A 1 97 ? 14.927 -14.112 6.158 1.00 93.25 97 ALA A CA 1
ATOM 793 C C . ALA A 1 97 ? 15.281 -13.024 5.136 1.00 93.25 97 ALA A C 1
ATOM 795 O O . ALA A 1 97 ? 15.592 -13.356 3.994 1.00 93.25 97 ALA A O 1
ATOM 796 N N . PHE A 1 98 ? 15.299 -11.756 5.556 1.00 94.56 98 PHE A N 1
ATOM 797 C CA . PHE A 1 98 ? 15.726 -10.644 4.709 1.00 94.56 98 PHE A CA 1
ATOM 798 C C . PHE A 1 98 ? 17.164 -10.812 4.211 1.00 94.56 98 PHE A C 1
ATOM 800 O O . PHE A 1 98 ? 17.381 -10.690 3.010 1.00 94.56 98 PHE A O 1
ATOM 807 N N . ASP A 1 99 ? 18.118 -11.135 5.090 1.00 89.75 99 ASP A N 1
ATOM 808 C CA . ASP A 1 99 ? 19.527 -11.283 4.703 1.00 89.75 99 ASP A CA 1
ATOM 809 C C . ASP A 1 99 ? 19.697 -12.382 3.642 1.00 89.75 99 ASP A C 1
ATOM 811 O O . ASP A 1 99 ? 20.316 -12.149 2.607 1.00 89.75 99 ASP A O 1
ATOM 815 N N . ARG A 1 100 ? 19.038 -13.539 3.819 1.00 93.94 100 ARG A N 1
ATOM 816 C CA . ARG A 1 100 ? 19.040 -14.612 2.809 1.00 93.94 100 ARG A CA 1
ATOM 817 C C . ARG A 1 100 ? 18.464 -14.158 1.466 1.00 93.94 100 ARG A C 1
ATOM 819 O O . ARG A 1 100 ? 19.039 -14.457 0.429 1.00 93.94 100 ARG A O 1
ATOM 826 N N . ILE A 1 101 ? 17.326 -13.461 1.466 1.00 93.31 101 ILE A N 1
ATOM 827 C CA . ILE A 1 101 ? 16.677 -12.984 0.231 1.00 93.31 101 ILE A CA 1
ATOM 828 C C . ILE A 1 101 ? 17.544 -11.919 -0.457 1.00 93.31 101 ILE A C 1
ATOM 830 O O . ILE A 1 101 ? 17.665 -11.911 -1.681 1.00 93.31 101 ILE A O 1
ATOM 834 N N . ALA A 1 102 ? 18.171 -11.034 0.320 1.00 87.50 102 ALA A N 1
ATOM 835 C CA . ALA A 1 102 ? 19.095 -10.033 -0.191 1.00 87.50 102 ALA A CA 1
ATOM 836 C C . ALA A 1 102 ? 20.327 -10.684 -0.839 1.00 87.50 102 ALA A C 1
ATOM 838 O O . ALA A 1 102 ? 20.739 -10.255 -1.916 1.00 87.50 102 ALA A O 1
ATOM 839 N N . ASP A 1 103 ? 20.879 -11.736 -0.229 1.00 84.44 103 ASP A N 1
ATOM 840 C CA . ASP A 1 103 ? 21.994 -12.503 -0.790 1.00 84.44 103 ASP A CA 1
ATOM 841 C C . ASP A 1 103 ? 21.612 -13.189 -2.110 1.00 84.44 103 ASP A C 1
ATOM 843 O O . ASP A 1 103 ? 22.376 -13.119 -3.072 1.00 84.44 103 ASP A O 1
ATOM 847 N N . GLU A 1 104 ? 20.414 -13.773 -2.202 1.00 91.56 104 GLU A N 1
ATOM 848 C CA . GLU A 1 104 ? 19.887 -14.369 -3.441 1.00 91.56 104 GLU A CA 1
ATOM 849 C C . GLU A 1 104 ? 19.736 -13.328 -4.564 1.00 91.56 104 GLU A C 1
ATOM 851 O O . GLU A 1 104 ? 20.179 -13.554 -5.691 1.00 91.56 104 GLU A O 1
ATOM 856 N N . ILE A 1 105 ? 19.179 -12.148 -4.258 1.00 86.56 105 ILE A N 1
ATOM 857 C CA . ILE A 1 105 ? 19.057 -11.042 -5.222 1.00 86.56 105 ILE A CA 1
ATOM 858 C C . ILE A 1 105 ? 20.440 -10.582 -5.688 1.00 86.56 105 ILE A C 1
ATOM 860 O O . ILE A 1 105 ? 20.679 -10.453 -6.889 1.00 86.56 105 ILE A O 1
ATOM 864 N N . ASN A 1 106 ? 21.370 -10.356 -4.759 1.00 83.25 106 ASN A N 1
ATOM 865 C CA . ASN A 1 106 ? 22.724 -9.919 -5.093 1.00 83.25 106 ASN A CA 1
ATOM 866 C C . ASN A 1 106 ? 23.476 -10.977 -5.912 1.00 83.25 106 ASN A C 1
ATOM 868 O O . ASN A 1 106 ? 24.164 -10.627 -6.871 1.00 83.25 106 ASN A O 1
ATOM 872 N N . GLY A 1 107 ? 23.300 -12.260 -5.587 1.00 80.00 107 GLY A N 1
ATOM 873 C CA . GLY A 1 107 ? 23.825 -13.380 -6.363 1.00 80.00 107 GLY A CA 1
ATOM 874 C C . GLY A 1 107 ? 23.281 -13.386 -7.790 1.00 80.00 107 GLY A C 1
ATOM 875 O O . GLY A 1 107 ? 24.060 -13.412 -8.742 1.00 80.00 107 GLY A O 1
ATOM 876 N N . ALA A 1 108 ? 21.961 -13.261 -7.953 1.00 84.38 108 ALA A N 1
ATOM 877 C CA . ALA A 1 108 ? 21.301 -13.204 -9.257 1.00 84.38 108 ALA A CA 1
ATOM 878 C C . ALA A 1 108 ? 21.768 -12.014 -10.121 1.00 84.38 108 ALA A C 1
ATOM 880 O O . ALA A 1 108 ? 21.931 -12.158 -11.335 1.00 84.38 108 ALA A O 1
ATOM 881 N N . LEU A 1 109 ? 22.025 -10.855 -9.502 1.00 79.94 109 LEU A N 1
ATOM 882 C CA . LEU A 1 109 ? 22.531 -9.646 -10.169 1.00 79.94 109 LEU A CA 1
ATOM 883 C C . LEU A 1 109 ? 24.030 -9.702 -10.515 1.00 79.94 109 LEU A C 1
ATOM 885 O O . LEU A 1 109 ? 24.479 -8.947 -11.387 1.00 79.94 109 LEU A O 1
ATOM 889 N N . ALA A 1 110 ? 24.806 -10.536 -9.817 1.00 76.06 110 ALA A N 1
ATOM 890 C CA . ALA A 1 110 ? 26.245 -10.701 -10.023 1.00 76.06 110 ALA A CA 1
ATOM 891 C C . ALA A 1 110 ? 26.586 -11.708 -11.132 1.00 76.06 110 ALA A C 1
ATOM 893 O O . ALA A 1 110 ? 27.698 -11.678 -11.662 1.00 76.06 110 ALA A O 1
ATOM 894 N N . LEU A 1 111 ? 25.646 -12.589 -11.490 1.00 74.62 111 LEU A N 1
ATOM 895 C CA . LEU A 1 111 ? 25.828 -13.537 -12.585 1.00 74.62 111 LEU A CA 1
ATOM 896 C C . LEU A 1 111 ? 26.074 -12.796 -13.909 1.00 74.62 111 LEU A C 1
ATOM 898 O O . LEU A 1 111 ? 25.350 -11.842 -14.218 1.00 74.62 111 LEU A O 1
ATOM 902 N N . PRO A 1 112 ? 27.050 -13.240 -14.723 1.00 69.12 112 PRO A N 1
ATOM 903 C CA . PRO A 1 112 ? 27.280 -12.648 -16.029 1.00 69.12 112 PRO A CA 1
ATOM 904 C C . PRO A 1 112 ? 26.024 -12.789 -16.899 1.00 69.12 112 PRO A C 1
ATOM 906 O O . PRO A 1 112 ? 25.242 -13.739 -16.771 1.00 69.12 112 PRO A O 1
ATOM 909 N N . LEU A 1 113 ? 25.816 -11.803 -17.761 1.00 68.19 113 LEU A N 1
ATOM 910 C CA . LEU A 1 113 ? 24.797 -11.863 -18.802 1.00 68.19 113 LEU A CA 1
ATOM 911 C C . LEU A 1 113 ? 25.422 -12.588 -19.994 1.00 68.19 113 LEU A C 1
ATOM 913 O O . LEU A 1 113 ? 26.557 -12.280 -20.368 1.00 68.19 113 LEU A O 1
ATOM 917 N N . GLU A 1 114 ? 24.744 -13.605 -20.527 1.00 58.75 114 GLU A N 1
ATOM 918 C CA . GLU A 1 114 ? 25.256 -14.333 -21.687 1.00 58.75 114 GLU A CA 1
ATOM 919 C C . GLU A 1 114 ? 25.203 -13.412 -22.914 1.00 58.75 114 GLU A C 1
ATOM 921 O O . GLU A 1 114 ? 24.141 -12.999 -23.376 1.00 58.75 114 GLU A O 1
ATOM 926 N N . ASN A 1 115 ? 26.377 -13.062 -23.444 1.00 54.09 115 ASN A N 1
ATOM 927 C CA . ASN A 1 115 ? 26.509 -12.228 -24.636 1.00 54.09 115 ASN A CA 1
ATOM 928 C C . ASN A 1 115 ? 26.224 -13.047 -25.910 1.00 54.09 115 ASN A C 1
ATOM 930 O O . ASN A 1 115 ? 27.137 -13.332 -26.686 1.00 54.09 115 ASN A O 1
ATOM 934 N N . GLU A 1 116 ? 24.967 -13.417 -26.164 1.00 45.44 116 GLU A N 1
ATOM 935 C CA . GLU A 1 116 ? 24.573 -13.982 -27.469 1.00 45.44 116 GLU A CA 1
ATOM 936 C C . GLU A 1 116 ? 24.197 -12.915 -28.516 1.00 45.44 116 GLU A C 1
ATOM 938 O O . GLU A 1 116 ? 24.020 -13.224 -29.698 1.00 45.44 116 GLU A O 1
ATOM 943 N N . PHE A 1 117 ? 24.183 -11.627 -28.158 1.00 48.09 117 PHE A N 1
ATOM 944 C CA . PHE A 1 117 ? 23.886 -10.554 -29.109 1.00 48.09 117 PHE A CA 1
ATOM 945 C C . PHE A 1 117 ? 25.118 -10.110 -29.908 1.00 48.09 117 PHE A C 1
ATOM 947 O O . PHE A 1 117 ? 25.814 -9.152 -29.580 1.00 48.09 117 PHE A O 1
ATOM 954 N N . ARG A 1 118 ? 25.361 -10.774 -31.045 1.00 41.75 118 ARG A N 1
ATOM 955 C CA . ARG A 1 118 ? 26.281 -10.290 -32.092 1.00 41.75 118 ARG A CA 1
ATOM 956 C C . ARG A 1 118 ? 25.617 -9.199 -32.943 1.00 41.75 118 ARG A C 1
ATOM 958 O O . ARG A 1 118 ? 25.304 -9.412 -34.111 1.00 41.75 118 ARG A O 1
ATOM 965 N N . GLY A 1 119 ? 25.398 -8.025 -32.355 1.00 47.38 119 GLY A N 1
ATOM 966 C CA . GLY A 1 119 ? 24.945 -6.816 -33.047 1.00 47.38 119 GLY A CA 1
ATOM 967 C C . GLY A 1 119 ? 25.815 -5.615 -32.676 1.00 47.38 119 GLY A C 1
ATOM 968 O O . GLY A 1 119 ? 26.188 -5.442 -31.522 1.00 47.38 119 GLY A O 1
ATOM 969 N N . ALA A 1 120 ? 26.168 -4.779 -33.652 1.00 45.78 120 ALA A N 1
ATOM 970 C CA . ALA A 1 120 ? 27.007 -3.602 -33.435 1.00 45.78 120 ALA A CA 1
ATOM 971 C C . ALA A 1 120 ? 26.203 -2.450 -32.803 1.00 45.78 120 ALA A C 1
ATOM 973 O O . ALA A 1 120 ? 25.785 -1.560 -33.530 1.00 45.78 120 ALA A O 1
ATOM 974 N N . LEU A 1 121 ? 25.942 -2.487 -31.488 1.00 53.09 121 LEU A N 1
ATOM 975 C CA . LEU A 1 121 ? 25.505 -1.342 -30.656 1.00 53.09 121 LEU A CA 1
ATOM 976 C C . LEU A 1 121 ? 25.395 -1.774 -29.177 1.00 53.09 121 LEU A C 1
ATOM 978 O O . LEU A 1 121 ? 24.325 -1.794 -28.585 1.00 53.09 121 LEU A O 1
ATOM 982 N N . LEU A 1 122 ? 26.535 -2.141 -28.592 1.00 55.12 122 LEU A N 1
ATOM 983 C CA . LEU A 1 122 ? 26.662 -2.683 -27.234 1.00 55.12 122 LEU A CA 1
ATOM 984 C C . LEU A 1 122 ? 26.842 -1.685 -26.047 1.00 55.12 122 LEU A C 1
ATOM 986 O O . LEU A 1 122 ? 26.853 -2.160 -24.921 1.00 55.12 122 LEU A O 1
ATOM 990 N N . PRO A 1 123 ? 26.914 -0.334 -26.160 1.00 58.91 123 PRO A N 1
ATOM 991 C CA . PRO A 1 123 ? 27.162 0.488 -24.960 1.00 58.91 123 PRO A CA 1
ATOM 992 C C . PRO A 1 123 ? 25.999 0.589 -23.960 1.00 58.91 123 PRO A C 1
ATOM 994 O O . PRO A 1 123 ? 26.245 0.688 -22.765 1.00 58.91 123 PRO A O 1
ATOM 997 N N . PHE A 1 124 ? 24.745 0.639 -24.427 1.00 63.41 124 PHE A N 1
ATOM 998 C CA . PHE A 1 124 ? 23.572 0.912 -23.576 1.00 63.41 124 PHE A CA 1
ATOM 999 C C . PHE A 1 124 ? 23.187 -0.288 -22.702 1.00 63.41 124 PHE A C 1
ATOM 1001 O O . PHE A 1 124 ? 22.900 -0.150 -21.517 1.00 63.41 124 PHE A O 1
ATOM 1008 N N . GLU A 1 125 ? 23.198 -1.477 -23.297 1.00 61.84 125 GLU A N 1
ATOM 1009 C CA . GLU A 1 125 ? 22.757 -2.711 -22.647 1.00 61.84 125 GLU A CA 1
ATOM 1010 C C . GLU A 1 125 ? 23.860 -3.336 -21.783 1.00 61.84 125 GLU A C 1
ATOM 1012 O O . GLU A 1 125 ? 23.553 -4.108 -20.886 1.00 61.84 125 GLU A O 1
ATOM 1017 N N . GLU A 1 126 ? 25.128 -2.963 -21.981 1.00 64.12 126 GLU A N 1
ATOM 1018 C CA . GLU A 1 126 ? 26.255 -3.397 -21.141 1.00 64.12 126 GLU A CA 1
ATOM 1019 C C . GLU A 1 126 ? 26.518 -2.462 -19.948 1.00 64.12 126 GLU A C 1
ATOM 1021 O O . GLU A 1 126 ? 27.391 -2.738 -19.123 1.00 64.12 126 GLU A O 1
ATOM 1026 N N . GLN A 1 127 ? 25.780 -1.353 -19.824 1.00 70.06 127 GLN A N 1
ATOM 1027 C CA . GLN A 1 127 ? 25.969 -0.395 -18.736 1.00 70.06 127 GLN A CA 1
ATOM 1028 C C . GLN A 1 127 ? 25.640 -1.021 -17.381 1.00 70.06 127 GLN A C 1
ATOM 1030 O O . GLN A 1 127 ? 24.494 -1.363 -17.073 1.00 70.06 127 GLN A O 1
ATOM 1035 N N . GLN A 1 128 ? 26.670 -1.132 -16.546 1.00 66.94 128 GLN A N 1
ATOM 1036 C CA . GLN A 1 128 ? 26.567 -1.644 -15.191 1.00 66.94 128 GLN A CA 1
ATOM 1037 C C . GLN A 1 128 ? 26.799 -0.538 -14.174 1.00 66.94 128 GLN A C 1
ATOM 1039 O O . GLN A 1 128 ? 27.597 0.371 -14.382 1.00 66.94 128 GLN A O 1
ATOM 1044 N N . LEU A 1 129 ? 26.126 -0.674 -13.038 1.00 69.50 129 LEU A N 1
ATOM 1045 C CA . LEU A 1 129 ? 26.295 0.187 -11.884 1.00 69.50 129 LEU A CA 1
ATOM 1046 C C . LEU A 1 129 ? 26.791 -0.676 -10.717 1.00 69.50 129 LEU A C 1
ATOM 1048 O O . LEU A 1 129 ? 26.186 -1.707 -10.418 1.00 69.50 129 LEU A O 1
ATOM 1052 N N . ALA A 1 130 ? 27.894 -0.276 -10.079 1.00 59.53 130 ALA A N 1
ATOM 1053 C CA . ALA A 1 130 ? 28.494 -1.014 -8.960 1.00 59.53 130 ALA A CA 1
ATOM 1054 C C . ALA A 1 130 ? 27.712 -0.867 -7.634 1.00 59.53 130 ALA A C 1
ATOM 1056 O O . ALA A 1 130 ? 27.997 -1.564 -6.665 1.00 59.53 130 ALA A O 1
ATOM 1057 N N . GLY A 1 131 ? 26.723 0.030 -7.584 1.00 64.00 131 GLY A N 1
ATOM 1058 C CA . GLY A 1 131 ? 25.848 0.280 -6.437 1.00 64.00 131 GLY A CA 1
ATOM 1059 C C . GLY A 1 131 ? 25.004 1.543 -6.652 1.00 64.00 131 GLY A C 1
ATOM 1060 O O . GLY A 1 131 ? 25.219 2.243 -7.632 1.00 64.00 131 GLY A O 1
ATOM 1061 N N . PRO A 1 132 ? 24.072 1.902 -5.758 1.00 65.62 132 PRO A N 1
ATOM 1062 C CA . PRO A 1 132 ? 23.158 3.044 -5.928 1.00 65.62 132 PRO A CA 1
ATOM 1063 C C . PRO A 1 132 ? 23.831 4.425 -5.748 1.00 65.62 132 PRO A C 1
ATOM 1065 O O . PRO A 1 132 ? 23.200 5.384 -5.308 1.00 65.62 132 PRO A O 1
ATOM 1068 N N . GLN A 1 133 ? 25.123 4.559 -6.044 1.00 74.94 133 GLN A N 1
ATOM 1069 C CA . GLN A 1 133 ? 25.845 5.824 -5.928 1.00 74.94 133 GLN A CA 1
ATOM 1070 C C . GLN A 1 133 ? 25.890 6.524 -7.284 1.00 74.94 133 GLN A C 1
ATOM 1072 O O . GLN A 1 133 ? 26.656 6.146 -8.165 1.00 74.94 133 GLN A O 1
ATOM 1077 N N . LEU A 1 134 ? 25.068 7.561 -7.429 1.00 84.31 134 LEU A N 1
ATOM 1078 C CA . LEU A 1 134 ? 25.156 8.532 -8.512 1.00 84.31 134 LEU A CA 1
ATOM 1079 C C . LEU A 1 134 ? 25.565 9.879 -7.923 1.00 84.31 134 LEU A C 1
ATOM 1081 O O . LEU A 1 134 ? 25.015 10.310 -6.909 1.00 84.31 134 LEU A O 1
ATOM 1085 N N . VAL A 1 135 ? 26.522 10.542 -8.566 1.00 89.69 135 VAL A N 1
ATOM 1086 C CA . VAL A 1 135 ? 26.937 11.906 -8.206 1.00 89.69 135 VAL A CA 1
ATOM 1087 C C . VAL A 1 135 ? 25.939 12.914 -8.766 1.00 89.69 135 VAL A C 1
ATOM 1089 O O . VAL A 1 135 ? 25.645 13.919 -8.128 1.00 89.69 135 VAL A O 1
ATOM 1092 N N . ALA A 1 136 ? 25.378 12.624 -9.938 1.00 90.00 136 ALA A N 1
ATOM 1093 C CA . ALA A 1 136 ? 24.329 13.401 -10.580 1.00 90.00 136 ALA A CA 1
ATOM 1094 C C . ALA A 1 136 ? 23.405 12.488 -11.382 1.00 90.00 136 ALA A C 1
ATOM 1096 O O . ALA A 1 136 ? 23.780 11.376 -11.748 1.00 90.00 136 ALA A O 1
ATOM 1097 N N . SER A 1 137 ? 22.204 12.953 -11.691 1.00 90.69 137 SER A N 1
ATOM 1098 C CA . SER A 1 137 ? 21.297 12.244 -12.593 1.00 90.69 137 SER A CA 1
ATOM 1099 C C . SER A 1 137 ? 20.284 13.193 -13.208 1.00 90.69 137 SER A C 1
ATOM 1101 O O . SER A 1 137 ? 20.165 14.358 -12.812 1.00 90.69 137 SER A O 1
ATOM 1103 N N . GLY A 1 138 ? 19.566 12.709 -14.215 1.00 89.50 138 GLY A N 1
ATOM 1104 C CA . GLY A 1 138 ? 18.657 13.560 -14.947 1.00 89.50 138 GLY A CA 1
ATOM 1105 C C . GLY A 1 138 ? 17.869 12.879 -16.045 1.00 89.50 138 GLY A C 1
ATOM 1106 O O . GLY A 1 138 ? 17.869 11.657 -16.194 1.00 89.50 138 GLY A O 1
ATOM 1107 N N . VAL A 1 139 ? 17.213 13.722 -16.839 1.00 88.81 139 VAL A N 1
ATOM 1108 C CA . VAL A 1 139 ? 16.459 13.323 -18.031 1.00 88.81 139 VAL A CA 1
ATOM 1109 C C . VAL A 1 139 ? 16.895 14.140 -19.234 1.00 88.81 139 VAL A C 1
ATOM 1111 O O . VAL A 1 139 ? 17.158 15.338 -19.125 1.00 88.81 139 VAL A O 1
ATOM 1114 N N . ALA A 1 140 ? 16.958 13.503 -20.394 1.00 88.56 140 ALA A N 1
ATOM 1115 C CA . ALA A 1 140 ? 17.203 14.140 -21.677 1.00 88.56 140 ALA A CA 1
ATOM 1116 C C . ALA A 1 140 ? 15.997 13.928 -22.596 1.00 88.56 140 ALA A C 1
ATOM 1118 O O . ALA A 1 140 ? 15.516 12.807 -22.728 1.00 88.56 140 ALA A O 1
ATOM 1119 N N . TYR A 1 141 ? 15.502 14.989 -23.227 1.00 86.25 141 TYR A N 1
ATOM 1120 C CA . TYR A 1 141 ? 14.342 14.938 -24.119 1.00 86.25 141 TYR A CA 1
ATOM 1121 C C . TYR A 1 141 ? 14.390 16.061 -25.162 1.00 86.25 141 TYR A C 1
ATOM 1123 O O . TYR A 1 141 ? 14.986 17.119 -24.938 1.00 86.25 141 TYR A O 1
ATOM 1131 N N . ARG A 1 142 ? 13.742 15.875 -26.317 1.00 81.62 142 ARG A N 1
ATOM 1132 C CA . ARG A 1 142 ? 13.565 16.966 -27.291 1.00 81.62 142 ARG A CA 1
ATOM 1133 C C . ARG A 1 142 ? 12.474 17.928 -26.825 1.00 81.62 142 ARG A C 1
ATOM 1135 O O . ARG A 1 142 ? 11.341 17.518 -26.576 1.00 81.62 142 ARG A O 1
ATOM 1142 N N . ALA A 1 143 ? 12.806 19.214 -26.715 1.00 66.06 143 ALA A N 1
ATOM 1143 C CA . ALA A 1 143 ? 11.826 20.230 -26.338 1.00 66.06 143 ALA A CA 1
ATOM 1144 C C . ALA A 1 143 ? 10.773 20.410 -27.445 1.00 66.06 143 ALA A C 1
ATOM 1146 O O . ALA A 1 143 ? 11.111 20.446 -28.628 1.00 66.06 143 ALA A O 1
ATOM 1147 N N . LYS A 1 144 ? 9.502 20.551 -27.045 1.00 59.41 144 LYS A N 1
ATOM 1148 C CA . LYS A 1 144 ? 8.383 20.908 -27.937 1.00 59.41 144 LYS A CA 1
ATOM 1149 C C . LYS A 1 144 ? 8.200 22.429 -28.090 1.00 59.41 144 LYS A C 1
ATOM 1151 O O . LYS A 1 144 ? 7.306 22.851 -28.815 1.00 59.41 144 LYS A O 1
ATOM 1156 N N . ASP A 1 145 ? 9.013 23.235 -27.402 1.00 50.25 145 ASP A N 1
ATOM 1157 C CA . ASP A 1 145 ? 8.911 24.698 -27.414 1.00 50.25 145 ASP A CA 1
ATOM 1158 C C . ASP A 1 145 ? 9.262 25.296 -28.787 1.00 50.25 145 ASP A C 1
ATOM 1160 O O . ASP A 1 145 ? 10.165 24.828 -29.483 1.00 50.25 145 ASP A O 1
ATOM 1164 N N . TYR A 1 146 ? 8.549 26.368 -29.144 1.00 44.66 146 TYR A N 1
ATOM 1165 C CA . TYR A 1 146 ? 8.537 26.994 -30.472 1.00 44.66 146 TYR A CA 1
ATOM 1166 C C . TYR A 1 146 ? 9.872 27.621 -30.922 1.00 44.66 146 TYR A C 1
ATOM 1168 O O . TYR A 1 146 ? 10.066 27.802 -32.121 1.00 44.66 146 TYR A O 1
ATOM 1176 N N . ASP A 1 147 ? 10.797 27.932 -30.006 1.00 48.16 147 ASP A N 1
ATOM 1177 C CA . ASP A 1 147 ? 11.960 28.777 -30.327 1.00 48.16 147 ASP A CA 1
ATOM 1178 C C . ASP A 1 147 ? 13.129 28.052 -31.016 1.00 48.16 147 ASP A C 1
ATOM 1180 O O . ASP A 1 147 ? 13.893 28.694 -31.734 1.00 48.16 147 ASP A O 1
ATOM 1184 N N . VAL A 1 148 ? 13.295 26.731 -30.848 1.00 54.81 148 VAL A N 1
ATOM 1185 C CA . VAL A 1 148 ? 14.304 25.948 -31.594 1.00 54.81 148 VAL A CA 1
ATOM 1186 C C . VAL A 1 148 ? 13.816 24.511 -31.779 1.00 54.81 148 VAL A C 1
ATOM 1188 O O . VAL A 1 148 ? 14.058 23.631 -30.949 1.00 54.81 148 VAL A O 1
ATOM 1191 N N . THR A 1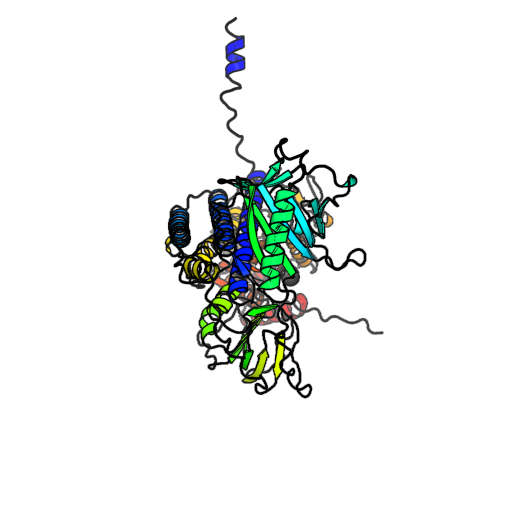 149 ? 13.130 24.255 -32.890 1.00 55.09 149 THR A N 1
ATOM 1192 C CA . THR A 1 149 ? 12.686 22.911 -33.275 1.00 55.09 149 THR A CA 1
ATOM 1193 C C . THR A 1 149 ? 13.893 21.973 -33.405 1.00 55.09 149 THR A C 1
ATOM 1195 O O . THR A 1 149 ? 14.809 22.214 -34.186 1.00 55.09 149 THR A O 1
ATOM 1198 N N . GLY A 1 150 ? 13.910 20.889 -32.623 1.00 63.31 150 GLY A N 1
ATOM 1199 C CA . GLY A 1 150 ? 14.921 19.832 -32.734 1.00 63.31 150 GLY A CA 1
ATOM 1200 C C . GLY A 1 150 ? 16.147 19.939 -31.815 1.00 63.31 150 GLY A C 1
ATOM 1201 O O . GLY A 1 150 ? 17.034 19.097 -31.938 1.00 63.31 150 GLY A O 1
ATOM 1202 N N . ALA A 1 151 ? 16.218 20.889 -30.877 1.00 78.38 151 ALA A N 1
ATOM 1203 C CA . ALA A 1 151 ? 17.277 20.898 -29.858 1.00 78.38 151 ALA A CA 1
ATOM 1204 C C . ALA A 1 151 ? 17.019 19.867 -28.735 1.00 78.38 151 ALA A C 1
ATOM 1206 O O . ALA A 1 151 ? 15.879 19.690 -28.291 1.00 78.38 151 ALA A O 1
ATOM 1207 N N . LEU A 1 152 ? 18.080 19.213 -28.241 1.00 86.12 152 LEU A N 1
ATOM 1208 C CA . LEU A 1 152 ? 17.996 18.318 -27.083 1.00 86.12 152 LEU A CA 1
ATOM 1209 C C . LEU A 1 152 ? 18.079 19.140 -25.796 1.00 86.12 152 LEU A C 1
ATOM 1211 O O . LEU A 1 152 ? 19.005 19.930 -25.617 1.00 86.12 152 LEU A O 1
ATOM 1215 N N . THR A 1 153 ? 17.121 18.949 -24.896 1.00 87.56 153 THR A N 1
ATOM 1216 C CA . THR A 1 153 ? 17.144 19.521 -23.548 1.00 87.56 153 THR A CA 1
ATOM 1217 C C . THR A 1 153 ? 17.546 18.442 -22.558 1.00 87.56 153 THR A C 1
ATOM 1219 O O . THR A 1 153 ? 16.945 17.373 -22.528 1.00 87.56 153 THR A O 1
ATOM 1222 N N . ILE A 1 154 ? 18.548 18.730 -21.735 1.00 89.94 154 ILE A N 1
ATOM 1223 C CA . ILE A 1 154 ? 19.016 17.862 -20.658 1.00 89.94 154 ILE A CA 1
ATOM 1224 C C . ILE A 1 154 ? 18.712 18.577 -19.349 1.00 89.94 154 ILE A C 1
ATOM 1226 O O . ILE A 1 154 ? 19.197 19.682 -19.115 1.00 89.94 154 ILE A O 1
ATOM 1230 N N . LYS A 1 155 ? 17.902 17.964 -18.494 1.00 89.94 155 LYS A N 1
ATOM 1231 C CA . LYS A 1 155 ? 17.765 18.389 -17.103 1.00 89.94 155 LYS A CA 1
ATOM 1232 C C . LYS A 1 155 ? 18.688 17.547 -16.239 1.00 89.94 155 LYS A C 1
ATOM 1234 O O . LYS A 1 155 ? 18.776 16.343 -16.460 1.00 89.94 155 LYS A O 1
ATOM 1239 N N . ALA A 1 156 ? 19.341 18.176 -15.273 1.00 89.75 156 ALA A N 1
ATOM 1240 C CA . ALA A 1 156 ? 20.287 17.529 -14.376 1.00 89.75 156 ALA A CA 1
ATOM 1241 C C . ALA A 1 156 ? 20.093 18.015 -12.940 1.00 89.75 156 ALA A C 1
ATOM 1243 O O . ALA A 1 156 ? 19.713 19.164 -12.713 1.00 89.75 156 ALA A O 1
ATOM 1244 N N . VAL A 1 157 ? 20.390 17.160 -11.973 1.00 90.94 157 VAL A N 1
ATOM 1245 C CA . VAL A 1 157 ? 20.466 17.520 -10.556 1.00 90.94 157 VAL A CA 1
ATOM 1246 C C . VAL A 1 157 ? 21.666 16.818 -9.933 1.00 90.94 157 VAL A C 1
ATOM 1248 O O . VAL A 1 157 ? 21.991 15.692 -10.322 1.00 90.94 157 VAL A O 1
ATOM 1251 N N . TRP A 1 158 ? 22.324 17.457 -8.962 1.00 89.31 158 TRP A N 1
ATOM 1252 C CA . TRP A 1 158 ? 23.282 16.734 -8.129 1.00 89.31 158 TRP A CA 1
ATOM 1253 C C . TRP A 1 158 ? 22.531 15.711 -7.272 1.00 89.31 158 TRP A C 1
ATOM 1255 O O . TRP A 1 158 ? 21.501 16.027 -6.669 1.00 89.31 158 TRP A O 1
ATOM 1265 N N . GLY A 1 159 ? 23.044 14.486 -7.226 1.00 87.25 159 GLY A N 1
ATOM 1266 C CA . GLY A 1 159 ? 22.366 13.336 -6.647 1.00 87.25 159 GLY A CA 1
ATOM 1267 C C . GLY A 1 159 ? 21.240 12.796 -7.533 1.00 87.25 159 GLY A C 1
ATOM 1268 O O . GLY A 1 159 ? 21.352 12.743 -8.758 1.00 87.25 159 GLY A O 1
ATOM 1269 N N . TRP A 1 160 ? 20.164 12.348 -6.895 1.00 83.25 160 TRP A N 1
ATOM 1270 C CA . TRP A 1 160 ? 19.099 11.550 -7.502 1.00 83.25 160 TRP A CA 1
ATOM 1271 C C . TRP A 1 160 ? 17.942 12.382 -8.096 1.00 83.25 160 TRP A C 1
ATOM 1273 O O . TRP A 1 160 ? 17.301 13.167 -7.400 1.00 83.25 160 TRP A O 1
ATOM 1283 N N . TRP A 1 161 ? 17.635 12.154 -9.380 1.00 81.19 161 TRP A N 1
ATOM 1284 C CA . TRP A 1 161 ? 16.669 12.895 -10.206 1.00 81.19 161 TRP A CA 1
ATOM 1285 C C . TRP A 1 161 ? 15.213 12.895 -9.709 1.00 81.19 161 TRP A C 1
ATOM 1287 O O . TRP A 1 161 ? 14.570 13.940 -9.842 1.00 81.19 161 TRP A O 1
ATOM 1297 N N . PRO A 1 162 ? 14.670 11.815 -9.106 1.00 70.94 162 PRO A N 1
ATOM 1298 C CA . PRO A 1 162 ? 13.296 11.821 -8.590 1.00 70.94 162 PRO A CA 1
ATOM 1299 C C . PRO A 1 162 ? 12.993 12.970 -7.615 1.00 70.94 162 PRO A C 1
ATOM 1301 O O . PRO A 1 162 ? 11.882 13.494 -7.620 1.00 70.94 162 PRO A O 1
ATOM 1304 N N . ALA A 1 163 ? 14.000 13.471 -6.888 1.00 62.44 163 ALA A N 1
ATOM 1305 C CA . ALA A 1 163 ? 13.850 14.636 -6.015 1.00 62.44 163 ALA A CA 1
ATOM 1306 C C . ALA A 1 163 ? 13.385 15.906 -6.758 1.00 62.44 163 ALA A C 1
ATOM 1308 O O . ALA A 1 163 ? 12.787 16.792 -6.151 1.00 62.44 163 ALA A O 1
ATOM 1309 N N . VAL A 1 164 ? 13.633 16.014 -8.068 1.00 66.31 164 VAL A N 1
ATOM 1310 C CA . VAL A 1 164 ? 13.131 17.119 -8.901 1.00 66.31 164 VAL A CA 1
ATOM 1311 C C . VAL A 1 164 ? 11.678 16.897 -9.322 1.00 66.31 164 VAL A C 1
ATOM 1313 O O . VAL A 1 164 ? 10.909 17.855 -9.381 1.00 66.31 164 VAL A O 1
ATOM 1316 N N . GLN A 1 165 ? 11.275 15.653 -9.600 1.00 57.22 165 GLN A N 1
ATOM 1317 C CA . GLN A 1 165 ? 9.887 15.326 -9.958 1.00 57.22 165 GLN A CA 1
ATOM 1318 C C . GLN A 1 165 ? 8.928 15.550 -8.785 1.00 57.22 165 GLN A C 1
ATOM 1320 O O . GLN A 1 165 ? 7.830 16.062 -8.982 1.00 57.22 165 GLN A O 1
ATOM 1325 N N . GLU A 1 166 ? 9.373 15.239 -7.569 1.00 50.72 166 GLU A N 1
ATOM 1326 C CA . GLU A 1 166 ? 8.622 15.460 -6.326 1.00 50.72 166 GLU A CA 1
ATOM 1327 C C . GLU A 1 166 ? 8.561 16.942 -5.908 1.00 50.72 166 GLU A C 1
ATOM 1329 O O . GLU A 1 166 ? 7.905 17.293 -4.931 1.00 50.72 166 GLU A O 1
ATOM 1334 N N . GLY A 1 167 ? 9.238 17.833 -6.644 1.00 57.72 167 GLY A N 1
ATOM 1335 C CA . GLY A 1 167 ? 9.289 19.268 -6.356 1.00 57.72 167 GLY A CA 1
ATOM 1336 C C . GLY A 1 167 ? 10.228 19.653 -5.207 1.00 57.72 167 GLY A C 1
ATOM 1337 O O . GLY A 1 167 ? 10.277 20.826 -4.837 1.00 57.72 167 GLY A O 1
ATOM 1338 N N . THR A 1 168 ? 10.984 18.695 -4.667 1.00 65.25 168 THR A N 1
ATOM 1339 C CA . THR A 1 168 ? 11.921 18.889 -3.550 1.00 65.25 168 THR A CA 1
ATOM 1340 C C . THR A 1 168 ? 13.172 19.653 -3.981 1.00 65.25 168 THR A C 1
ATOM 1342 O O . THR A 1 168 ? 13.642 20.536 -3.266 1.00 65.25 168 THR A O 1
ATOM 1345 N N . LEU A 1 169 ? 13.710 19.341 -5.164 1.00 74.81 169 LEU A N 1
ATOM 1346 C CA . LEU A 1 169 ? 14.892 19.982 -5.741 1.00 74.81 169 LEU A CA 1
ATOM 1347 C C . LEU A 1 169 ? 14.566 20.676 -7.065 1.00 74.81 169 LEU A C 1
ATOM 1349 O O . LEU A 1 169 ? 13.643 20.307 -7.788 1.00 74.81 169 LEU A O 1
ATOM 1353 N N . ARG A 1 170 ? 15.367 21.685 -7.416 1.00 75.38 170 ARG A N 1
ATOM 1354 C CA . ARG A 1 170 ? 15.300 22.361 -8.717 1.00 75.38 170 ARG A CA 1
ATOM 1355 C C . ARG A 1 170 ? 16.488 21.922 -9.566 1.00 75.38 170 ARG A C 1
ATOM 1357 O O . ARG A 1 170 ? 17.629 22.099 -9.159 1.00 75.38 170 ARG A O 1
ATOM 1364 N N . GLY A 1 171 ? 16.216 21.342 -10.733 1.00 79.38 171 GLY A N 1
ATOM 1365 C CA . GLY A 1 171 ? 17.257 20.873 -11.649 1.00 79.38 171 GLY A CA 1
ATOM 1366 C C . GLY A 1 171 ? 17.841 21.984 -12.530 1.00 79.38 171 GLY A C 1
ATOM 1367 O O . GLY A 1 171 ? 17.120 22.878 -12.981 1.00 79.38 171 GLY A O 1
ATOM 1368 N N . GLN A 1 172 ? 19.135 21.877 -12.829 1.00 86.75 172 GLN A N 1
ATOM 1369 C CA . GLN A 1 172 ? 19.822 22.653 -13.863 1.00 86.75 172 GLN A CA 1
ATOM 1370 C C . GLN A 1 172 ? 19.361 22.196 -15.255 1.00 86.75 172 GLN A C 1
ATOM 1372 O O . GLN A 1 172 ? 18.942 21.048 -15.442 1.00 86.75 172 GLN A O 1
ATOM 1377 N N . ARG A 1 173 ? 19.413 23.091 -16.248 1.00 86.44 173 ARG A N 1
ATOM 1378 C CA . ARG A 1 173 ? 19.002 22.781 -17.626 1.00 86.44 173 ARG A CA 1
ATOM 1379 C C . ARG A 1 173 ? 20.111 23.104 -18.608 1.00 86.44 173 ARG A C 1
ATOM 1381 O O . ARG A 1 173 ? 20.594 24.228 -18.648 1.00 86.44 173 ARG A O 1
ATOM 1388 N N . TYR A 1 174 ? 20.394 22.164 -19.491 1.00 87.19 174 TYR A N 1
ATOM 1389 C CA . TYR A 1 174 ? 21.326 22.307 -20.597 1.00 87.19 174 TYR A CA 1
ATOM 1390 C C . TYR A 1 174 ? 20.590 22.094 -21.914 1.00 87.19 174 TYR A C 1
ATOM 1392 O O . TYR A 1 174 ? 19.645 21.307 -22.002 1.00 87.19 174 TYR A O 1
ATOM 1400 N N . ARG A 1 175 ? 21.028 22.791 -22.955 1.00 87.88 175 ARG A N 1
ATOM 1401 C CA . ARG A 1 175 ? 20.560 22.622 -24.326 1.00 87.88 175 ARG A CA 1
ATOM 1402 C C . ARG A 1 175 ? 21.731 22.223 -25.197 1.00 87.88 175 ARG A C 1
ATOM 1404 O O . ARG A 1 175 ? 22.751 22.901 -25.198 1.00 87.88 175 ARG A O 1
ATOM 1411 N N . VAL A 1 176 ? 21.554 21.154 -25.962 1.00 86.12 176 VAL A N 1
ATOM 1412 C CA . VAL A 1 176 ? 22.536 20.684 -26.939 1.00 86.12 176 VAL A CA 1
ATOM 1413 C C . VAL A 1 176 ? 21.940 20.830 -28.336 1.00 86.12 176 VAL A C 1
ATOM 1415 O O . VAL A 1 176 ? 20.902 20.239 -28.644 1.00 86.12 176 VAL A O 1
ATOM 1418 N N . ALA A 1 177 ? 22.575 21.647 -29.177 1.00 82.62 177 ALA A N 1
ATOM 1419 C CA . ALA A 1 177 ? 22.153 21.902 -30.554 1.00 82.62 177 ALA A CA 1
ATOM 1420 C C . ALA A 1 177 ? 23.379 21.980 -31.473 1.00 82.62 177 ALA A C 1
ATOM 1422 O O . ALA A 1 177 ? 24.297 22.758 -31.224 1.00 82.62 177 ALA A O 1
ATOM 1423 N N . GLY A 1 178 ? 23.422 21.153 -32.525 1.00 71.50 178 GLY A N 1
ATOM 1424 C CA . GLY A 1 178 ? 24.545 21.137 -33.475 1.00 71.50 178 GLY A CA 1
ATOM 1425 C C . GLY A 1 178 ? 25.916 20.860 -32.837 1.00 71.50 178 GLY A C 1
ATOM 1426 O O . GLY A 1 178 ? 26.926 21.333 -33.344 1.00 71.50 178 GLY A O 1
ATOM 1427 N N . GLY A 1 179 ? 25.956 20.147 -31.704 1.00 69.31 179 GLY A N 1
ATOM 1428 C CA . GLY A 1 179 ? 27.179 19.869 -30.935 1.00 69.31 179 GLY A CA 1
ATOM 1429 C C . GLY A 1 179 ? 27.602 20.971 -29.952 1.00 69.31 179 GLY A C 1
ATOM 1430 O O . GLY A 1 179 ? 28.453 20.716 -29.102 1.00 69.31 179 GLY A O 1
ATOM 1431 N N . ALA A 1 180 ? 26.995 22.160 -30.009 1.00 77.69 180 ALA A N 1
ATOM 1432 C CA . ALA A 1 180 ? 27.192 23.210 -29.012 1.00 77.69 180 ALA A CA 1
ATOM 1433 C C . ALA A 1 180 ? 26.312 22.954 -27.779 1.00 77.69 180 ALA A C 1
ATOM 1435 O O . ALA A 1 180 ? 25.138 22.595 -27.919 1.00 77.69 180 ALA A O 1
ATOM 1436 N N . VAL A 1 181 ? 26.873 23.156 -26.584 1.00 80.56 181 VAL A N 1
ATOM 1437 C CA . VAL A 1 181 ? 26.153 23.050 -25.308 1.00 80.56 181 VAL A CA 1
ATOM 1438 C C . VAL A 1 181 ? 25.953 24.447 -24.732 1.00 80.56 181 VAL A C 1
ATOM 1440 O O . VAL A 1 181 ? 26.910 25.191 -24.549 1.00 80.56 181 VAL A O 1
ATOM 1443 N N . ALA A 1 182 ? 24.707 24.798 -24.436 1.00 80.19 182 ALA A N 1
ATOM 1444 C CA . ALA A 1 182 ? 24.344 26.031 -23.753 1.00 80.19 182 ALA A CA 1
ATOM 1445 C C . ALA A 1 182 ? 23.638 25.694 -22.438 1.00 80.19 182 ALA A C 1
ATOM 1447 O O . ALA A 1 182 ? 22.622 24.996 -22.436 1.00 80.19 182 ALA A O 1
ATOM 1448 N N . GLU A 1 183 ? 24.152 26.195 -21.320 1.00 77.62 183 GLU A N 1
ATOM 1449 C CA . GLU A 1 183 ? 23.427 26.144 -20.055 1.00 77.62 183 GLU A CA 1
ATOM 1450 C C . GLU A 1 183 ? 22.284 27.173 -20.076 1.00 77.62 183 GLU A C 1
ATOM 1452 O O . GLU A 1 183 ? 22.472 28.332 -20.436 1.00 77.62 183 GLU A O 1
ATOM 1457 N N . LEU A 1 184 ? 21.074 26.728 -19.740 1.00 71.88 184 LEU A N 1
ATOM 1458 C CA . LEU A 1 184 ? 19.841 27.522 -19.746 1.00 71.88 184 LEU A CA 1
ATOM 1459 C C . LEU A 1 184 ? 19.302 27.801 -18.337 1.00 71.88 184 LEU A C 1
ATOM 1461 O O . LEU A 1 184 ? 18.166 28.273 -18.199 1.00 71.88 184 LEU A O 1
ATOM 1465 N N . THR A 1 185 ? 20.031 27.401 -17.298 1.00 65.94 185 THR A N 1
ATOM 1466 C CA . THR A 1 185 ? 19.648 27.632 -15.905 1.00 65.94 185 THR A CA 1
ATOM 1467 C C . THR A 1 185 ? 19.635 29.143 -15.644 1.00 65.94 185 THR A C 1
ATOM 1469 O O . THR A 1 185 ? 20.618 29.826 -15.917 1.00 65.94 185 THR A O 1
ATOM 1472 N N . SER A 1 186 ? 18.511 29.689 -15.164 1.00 57.38 186 SER A N 1
ATOM 1473 C CA . SER A 1 186 ? 18.435 31.116 -14.815 1.00 57.38 186 SER A CA 1
ATOM 1474 C C . SER A 1 186 ? 19.382 31.418 -13.643 1.00 57.38 186 SER A C 1
ATOM 1476 O O . SER A 1 186 ? 19.385 30.638 -12.686 1.00 57.38 186 SER A O 1
ATOM 1478 N N . PRO A 1 187 ? 20.111 32.554 -13.646 1.00 55.31 187 PRO A N 1
ATOM 1479 C CA . PRO A 1 187 ? 20.917 32.996 -12.503 1.00 55.31 187 PRO A CA 1
ATOM 1480 C C . PRO A 1 187 ? 20.111 33.119 -11.199 1.00 55.31 187 PRO A C 1
ATOM 1482 O O . PRO A 1 187 ? 20.668 33.036 -10.110 1.00 55.31 187 PRO A O 1
ATOM 1485 N N . GLU A 1 188 ? 18.789 33.291 -11.300 1.00 50.69 188 GLU A N 1
ATOM 1486 C CA . GLU A 1 188 ? 17.868 33.414 -10.164 1.00 50.69 188 GLU A CA 1
ATOM 1487 C C . GLU A 1 188 ? 17.600 32.087 -9.431 1.00 50.69 188 GLU A C 1
ATOM 1489 O O . GLU A 1 188 ? 17.012 32.094 -8.351 1.00 50.69 188 GLU A O 1
ATOM 1494 N N . ILE A 1 189 ? 17.995 30.939 -9.999 1.00 57.03 189 ILE A N 1
ATOM 1495 C CA . ILE A 1 189 ? 17.720 29.614 -9.413 1.00 57.03 189 ILE A CA 1
ATOM 1496 C C . ILE A 1 189 ? 18.619 29.323 -8.197 1.00 57.03 189 ILE A C 1
ATOM 1498 O O . ILE A 1 189 ? 18.236 28.502 -7.365 1.00 57.03 189 ILE A O 1
ATOM 1502 N N . GLY A 1 190 ? 19.729 30.052 -8.029 1.00 63.06 190 GLY A N 1
ATOM 1503 C CA . GLY A 1 190 ? 20.671 29.869 -6.920 1.00 63.06 190 GLY A CA 1
ATOM 1504 C C . GLY A 1 190 ? 21.426 28.526 -6.971 1.00 63.06 190 GLY A C 1
ATOM 1505 O O . GLY A 1 190 ? 21.050 27.628 -7.730 1.00 63.06 190 GLY A O 1
ATOM 1506 N N . PRO A 1 191 ? 22.522 28.373 -6.204 1.00 71.69 191 PRO A N 1
ATOM 1507 C CA . PRO A 1 191 ? 23.246 27.108 -6.109 1.00 71.69 191 PRO A CA 1
ATOM 1508 C C . PRO A 1 191 ? 22.402 26.041 -5.397 1.00 71.69 191 PRO A C 1
ATOM 1510 O O . PRO A 1 191 ? 21.615 26.336 -4.499 1.00 71.69 191 PRO A O 1
ATOM 1513 N N . GLN A 1 192 ? 22.572 24.778 -5.788 1.00 81.50 192 GLN A N 1
ATOM 1514 C CA . GLN A 1 192 ? 21.885 23.662 -5.140 1.00 81.50 192 GLN A CA 1
ATOM 1515 C C . GLN A 1 192 ? 22.511 23.407 -3.758 1.00 81.50 192 GLN A C 1
ATOM 1517 O O . GLN A 1 192 ? 23.672 23.029 -3.663 1.00 81.50 192 GLN A O 1
ATOM 1522 N N . GLU A 1 193 ? 21.748 23.581 -2.679 1.00 83.88 193 GLU A N 1
ATOM 1523 C CA . GLU A 1 193 ? 22.270 23.438 -1.305 1.00 83.88 193 GLU A CA 1
ATOM 1524 C C . GLU A 1 193 ? 22.220 21.996 -0.774 1.00 83.88 193 GLU A C 1
ATOM 1526 O O . GLU A 1 193 ? 22.937 21.633 0.162 1.00 83.88 193 GLU A O 1
ATOM 1531 N N . GLN A 1 194 ? 21.362 21.157 -1.354 1.00 86.00 194 GLN A N 1
ATOM 1532 C CA . GLN A 1 194 ? 21.098 19.795 -0.891 1.00 86.00 194 GLN A CA 1
ATOM 1533 C C . GLN A 1 194 ? 21.002 18.829 -2.064 1.00 86.00 194 GLN A C 1
ATOM 1535 O O . GLN A 1 194 ? 20.555 19.204 -3.143 1.00 86.00 194 GLN A O 1
ATOM 1540 N N . TRP A 1 195 ? 21.362 17.569 -1.848 1.00 86.50 195 TRP A N 1
ATOM 1541 C CA . TRP A 1 195 ? 21.152 16.484 -2.806 1.00 86.50 195 TRP A CA 1
ATOM 1542 C C . TRP A 1 195 ? 20.431 15.306 -2.161 1.00 86.50 195 TRP A C 1
ATOM 1544 O O . TRP A 1 195 ? 20.553 15.062 -0.959 1.00 86.50 195 TRP A O 1
ATOM 1554 N N . LEU A 1 196 ? 19.690 14.560 -2.974 1.00 81.56 196 LEU A N 1
ATOM 1555 C CA . LEU A 1 196 ? 19.249 13.226 -2.599 1.00 81.56 196 LEU A CA 1
ATOM 1556 C C . LEU A 1 196 ? 20.406 12.277 -2.909 1.00 81.56 196 LEU A C 1
ATOM 1558 O O . LEU A 1 196 ? 20.824 12.202 -4.060 1.00 81.56 196 LEU A O 1
ATOM 1562 N N . THR A 1 197 ? 20.946 11.592 -1.903 1.00 83.69 197 THR A N 1
ATOM 1563 C CA . THR A 1 197 ? 22.074 10.656 -2.047 1.00 83.69 197 THR A CA 1
ATOM 1564 C C . THR A 1 197 ? 21.801 9.359 -1.295 1.00 83.69 197 THR A C 1
ATOM 1566 O O . THR A 1 197 ? 20.937 9.315 -0.420 1.00 83.69 197 THR A O 1
ATOM 1569 N N . TYR A 1 198 ? 22.528 8.297 -1.633 1.00 72.06 198 TYR A N 1
ATOM 1570 C CA . TYR A 1 198 ? 22.388 7.005 -0.972 1.00 72.06 198 TYR A CA 1
ATOM 1571 C C . TYR A 1 198 ? 23.410 6.843 0.157 1.00 72.06 198 TYR A C 1
ATOM 1573 O O . TYR A 1 198 ? 24.621 6.889 -0.073 1.00 72.06 198 TYR A O 1
ATOM 1581 N N . HIS A 1 199 ? 22.921 6.583 1.368 1.00 69.00 199 HIS A N 1
ATOM 1582 C CA . HIS A 1 199 ? 23.723 6.263 2.542 1.00 69.00 199 HIS A CA 1
ATOM 1583 C C . HIS A 1 199 ? 23.496 4.798 2.973 1.00 69.00 199 HIS A C 1
ATOM 1585 O O . HIS A 1 199 ? 22.355 4.433 3.247 1.00 69.00 199 HIS A O 1
ATOM 1591 N N . PRO A 1 200 ? 24.543 3.965 3.151 1.00 56.75 200 PRO A N 1
ATOM 1592 C CA . PRO A 1 200 ? 24.398 2.530 3.453 1.00 56.75 200 PRO A CA 1
ATOM 1593 C C . PRO A 1 200 ? 23.514 2.166 4.662 1.00 56.75 200 PRO A C 1
ATOM 1595 O O . PRO A 1 200 ? 22.886 1.110 4.663 1.00 56.75 200 PRO A O 1
ATOM 1598 N N . ASP A 1 201 ? 23.469 3.024 5.689 1.00 54.00 201 ASP A N 1
ATOM 1599 C CA . ASP A 1 201 ? 22.702 2.781 6.929 1.00 54.00 201 ASP A CA 1
ATOM 1600 C C . ASP A 1 201 ? 21.347 3.503 7.026 1.00 54.00 201 ASP A C 1
ATOM 1602 O O . ASP A 1 201 ? 20.569 3.240 7.956 1.00 54.00 201 ASP A O 1
ATOM 1606 N N . GLN A 1 202 ? 21.116 4.490 6.157 1.00 48.66 202 GLN A N 1
ATOM 1607 C CA . GLN A 1 202 ? 19.961 5.399 6.232 1.00 48.66 202 GLN A CA 1
ATOM 1608 C C . GLN A 1 202 ? 19.130 5.402 4.947 1.00 48.66 202 GLN A C 1
ATOM 1610 O O . GLN A 1 202 ? 18.031 5.958 4.945 1.00 48.66 202 GLN A O 1
ATOM 1615 N N . GLY A 1 203 ? 19.644 4.781 3.889 1.00 57.62 203 GLY A N 1
ATOM 1616 C CA . GLY A 1 203 ? 19.029 4.763 2.584 1.00 57.62 203 GLY A CA 1
ATOM 1617 C C . GLY A 1 203 ? 19.198 6.049 1.811 1.00 57.62 203 GLY A C 1
ATOM 1618 O O . GLY A 1 203 ? 20.178 6.779 1.972 1.00 57.62 203 GLY A O 1
ATOM 1619 N N . PHE A 1 204 ? 18.212 6.329 0.967 1.00 65.12 204 PHE A N 1
ATOM 1620 C CA . PHE A 1 204 ? 18.102 7.617 0.299 1.00 65.12 204 PHE A CA 1
ATOM 1621 C C . PHE A 1 204 ? 17.818 8.708 1.319 1.00 65.12 204 PHE A C 1
ATOM 1623 O O . PHE A 1 204 ? 16.765 8.733 1.960 1.00 65.12 204 PHE A O 1
ATOM 1630 N N . VAL A 1 205 ? 18.774 9.615 1.460 1.00 69.94 205 VAL A N 1
ATOM 1631 C CA . VAL A 1 205 ? 18.695 10.732 2.389 1.00 69.94 205 VAL A CA 1
ATOM 1632 C C . VAL A 1 205 ? 18.935 12.035 1.654 1.00 69.94 205 VAL A C 1
ATOM 1634 O O . VAL A 1 205 ? 19.832 12.152 0.816 1.00 69.94 205 VAL A O 1
ATOM 1637 N N . MET A 1 206 ? 18.126 13.031 2.003 1.00 78.81 206 MET A N 1
ATOM 1638 C CA . MET A 1 206 ? 18.441 14.414 1.690 1.00 78.81 206 MET A CA 1
ATOM 1639 C C . MET A 1 206 ? 19.614 14.833 2.571 1.00 78.81 206 MET A C 1
ATOM 1641 O O . MET A 1 206 ? 19.495 14.881 3.796 1.00 78.81 206 MET A O 1
ATOM 1645 N N . ALA A 1 207 ? 20.752 15.111 1.947 1.00 83.19 207 ALA A N 1
ATOM 1646 C CA . ALA A 1 207 ? 21.961 15.555 2.624 1.00 83.19 207 ALA A CA 1
ATOM 1647 C C . ALA A 1 207 ? 22.389 16.932 2.097 1.00 83.19 207 ALA A C 1
ATOM 1649 O O . ALA A 1 207 ? 22.083 17.271 0.949 1.00 83.19 207 ALA A O 1
ATOM 1650 N N . PRO A 1 208 ? 23.109 17.735 2.899 1.00 87.62 208 PRO A N 1
ATOM 1651 C CA . PRO A 1 208 ? 23.791 18.915 2.385 1.00 87.62 208 PRO A CA 1
ATOM 1652 C C . PRO A 1 208 ? 24.695 18.527 1.214 1.00 87.62 208 PRO A C 1
ATOM 1654 O O . PRO A 1 208 ? 25.442 17.547 1.305 1.00 87.62 208 PRO A O 1
ATOM 1657 N N . LEU A 1 209 ? 24.616 19.280 0.117 1.00 86.75 209 LEU A N 1
ATOM 1658 C CA . LEU A 1 209 ? 25.501 19.080 -1.021 1.00 86.75 209 LEU A CA 1
ATOM 1659 C C . LEU A 1 209 ? 26.927 19.467 -0.587 1.00 86.75 209 LEU A C 1
ATOM 1661 O O . LEU A 1 209 ? 27.096 20.560 -0.037 1.00 86.75 209 LEU A O 1
ATOM 1665 N N . PRO A 1 210 ? 27.951 18.621 -0.803 1.00 87.38 210 PRO A N 1
ATOM 1666 C CA . PRO A 1 210 ? 29.334 18.997 -0.535 1.00 87.38 210 PRO A CA 1
ATOM 1667 C C . PRO A 1 210 ? 29.709 20.316 -1.217 1.00 87.38 210 PRO A C 1
ATOM 1669 O O . PRO A 1 210 ? 29.317 20.561 -2.357 1.00 87.38 210 PRO A O 1
ATOM 1672 N N . TRP A 1 211 ? 30.488 21.153 -0.527 1.00 81.00 211 TRP A N 1
ATOM 1673 C CA . TRP A 1 211 ? 30.892 22.479 -1.014 1.00 81.00 211 TRP A CA 1
ATOM 1674 C C . TRP A 1 211 ? 31.563 22.421 -2.400 1.00 81.00 211 TRP A C 1
ATOM 1676 O O . TRP A 1 211 ? 31.364 23.313 -3.217 1.00 81.00 211 TRP A O 1
ATOM 1686 N N . GLU A 1 212 ? 32.257 21.318 -2.697 1.00 82.44 212 GLU A N 1
ATOM 1687 C CA . GLU A 1 212 ? 32.901 21.008 -3.983 1.00 82.44 212 GLU A CA 1
ATOM 1688 C C . GLU A 1 212 ? 31.931 20.934 -5.175 1.00 82.44 212 GLU A C 1
ATOM 1690 O O . GLU A 1 212 ? 32.370 20.971 -6.319 1.00 82.44 212 GLU A O 1
ATOM 1695 N N . TYR A 1 213 ? 30.622 20.819 -4.938 1.00 83.00 213 TYR A N 1
ATOM 1696 C CA . TYR A 1 213 ? 29.600 20.762 -5.989 1.00 83.00 213 TYR A CA 1
ATOM 1697 C C . TYR A 1 213 ? 28.656 21.970 -5.984 1.00 83.00 213 TYR A C 1
ATOM 1699 O O . TYR A 1 213 ? 27.981 22.210 -6.984 1.00 83.00 213 TYR A O 1
ATOM 1707 N N . GLN A 1 214 ? 28.600 22.739 -4.890 1.00 77.12 214 GLN A N 1
ATOM 1708 C CA . GLN A 1 214 ? 27.662 23.862 -4.736 1.00 77.12 214 GLN A CA 1
ATOM 1709 C C . GLN A 1 214 ? 27.904 24.979 -5.756 1.00 77.12 214 GLN A C 1
ATOM 1711 O O . GLN A 1 214 ? 26.950 25.566 -6.261 1.00 77.12 214 GLN A O 1
ATOM 1716 N N . GLU A 1 215 ? 29.168 25.239 -6.091 1.00 75.06 215 GLU A N 1
ATOM 1717 C CA . GLU A 1 215 ? 29.563 26.305 -7.023 1.00 75.06 215 GLU A CA 1
ATOM 1718 C C . GLU A 1 215 ? 29.839 25.800 -8.448 1.00 75.06 215 GLU A C 1
ATOM 1720 O O . GLU A 1 215 ? 30.235 26.574 -9.320 1.00 75.06 215 GLU A O 1
ATOM 1725 N N . HIS A 1 216 ? 29.626 24.506 -8.709 1.00 79.12 216 HIS A N 1
ATOM 1726 C CA . HIS A 1 216 ? 29.946 23.886 -9.990 1.00 79.12 216 HIS A CA 1
ATOM 1727 C C . HIS A 1 216 ? 28.691 23.438 -10.751 1.00 79.12 216 HIS A C 1
ATOM 1729 O O . HIS A 1 216 ? 27.730 22.942 -10.149 1.00 79.12 216 HIS A O 1
ATOM 1735 N N . PRO A 1 217 ? 28.692 23.564 -12.094 1.00 83.75 217 PRO A N 1
ATOM 1736 C CA . PRO A 1 217 ? 27.625 23.012 -12.910 1.00 83.75 217 PRO A CA 1
ATOM 1737 C C . PRO A 1 217 ? 27.592 21.491 -12.757 1.00 83.75 217 PRO A C 1
ATOM 1739 O O . PRO A 1 217 ? 28.630 20.830 -12.676 1.00 83.75 217 PRO A O 1
ATOM 1742 N N . CYS A 1 218 ? 26.381 20.941 -12.745 1.00 87.25 218 CYS A N 1
ATOM 1743 C CA . CYS A 1 218 ? 26.138 19.508 -12.603 1.00 87.25 218 CYS A CA 1
ATOM 1744 C C . CYS A 1 218 ? 26.854 18.690 -13.690 1.00 87.25 218 CYS A C 1
ATOM 1746 O O . CYS A 1 218 ? 27.475 17.656 -13.420 1.00 87.25 218 CYS A O 1
ATOM 1748 N N . LEU A 1 219 ? 26.815 19.207 -14.918 1.00 89.31 219 LEU A N 1
ATOM 1749 C CA . LEU A 1 219 ? 27.437 18.613 -16.090 1.00 89.31 219 LEU A CA 1
ATOM 1750 C C . LEU A 1 219 ? 28.524 19.511 -16.667 1.00 89.31 219 LEU A C 1
ATOM 1752 O O . LEU A 1 219 ? 28.362 20.721 -16.817 1.00 89.31 219 LEU A O 1
ATOM 1756 N N . THR A 1 220 ? 29.609 18.878 -17.091 1.00 90.31 220 THR A N 1
ATOM 1757 C CA . THR A 1 220 ? 30.565 19.470 -18.023 1.00 90.31 220 THR A CA 1
ATOM 1758 C C . THR A 1 220 ? 30.005 19.441 -19.445 1.00 90.31 220 THR A C 1
ATOM 1760 O O . THR A 1 220 ? 29.171 18.603 -19.798 1.00 90.31 220 THR A O 1
ATOM 1763 N N . GLU A 1 221 ? 30.528 20.307 -20.314 1.00 88.12 221 GLU A N 1
ATOM 1764 C CA . GLU A 1 221 ? 30.172 20.296 -21.737 1.00 88.12 221 GLU A CA 1
ATOM 1765 C C . GLU A 1 221 ? 30.428 18.924 -22.390 1.00 88.12 221 GLU A C 1
ATOM 1767 O O . GLU A 1 221 ? 29.628 18.458 -23.201 1.00 88.12 221 GLU A O 1
ATOM 1772 N N . LYS A 1 222 ? 31.509 18.236 -21.999 1.00 89.06 222 LYS A N 1
ATOM 1773 C CA . LYS A 1 222 ? 31.844 16.898 -22.505 1.00 89.06 222 LYS A CA 1
ATOM 1774 C C . LYS A 1 222 ? 30.774 15.864 -22.137 1.00 89.06 222 LYS A C 1
ATOM 1776 O O . LYS A 1 222 ? 30.367 15.087 -22.996 1.00 89.06 222 LYS A O 1
ATOM 1781 N N . GLU A 1 223 ? 30.312 15.867 -20.890 1.00 91.00 223 GLU A N 1
ATOM 1782 C CA . GLU A 1 223 ? 29.286 14.931 -20.409 1.00 91.00 223 GLU A CA 1
ATOM 1783 C C . GLU A 1 223 ? 27.924 15.220 -21.048 1.00 91.00 223 GLU A C 1
ATOM 1785 O O . GLU A 1 223 ? 27.250 14.296 -21.500 1.00 91.00 223 GLU A O 1
ATOM 1790 N N . ALA A 1 224 ? 27.546 16.496 -21.180 1.00 89.50 224 ALA A N 1
ATOM 1791 C CA . ALA A 1 224 ? 26.312 16.888 -21.861 1.00 89.50 224 ALA A CA 1
ATOM 1792 C C . ALA A 1 224 ? 26.295 16.445 -23.337 1.00 89.50 224 ALA A C 1
ATOM 1794 O O . ALA A 1 224 ? 25.273 15.956 -23.824 1.00 89.50 224 ALA A O 1
ATOM 1795 N N . ARG A 1 225 ? 27.430 16.550 -24.045 1.00 87.62 225 ARG A N 1
ATOM 1796 C CA . ARG A 1 225 ? 27.566 16.010 -25.411 1.00 87.62 225 ARG A CA 1
ATOM 1797 C C . ARG A 1 225 ? 27.467 14.488 -25.435 1.00 87.62 225 ARG A C 1
ATOM 1799 O O . ARG A 1 225 ? 26.760 13.955 -26.278 1.00 87.62 225 ARG A O 1
ATOM 1806 N N . GLN A 1 226 ? 28.098 13.797 -24.487 1.00 87.81 226 GLN A N 1
ATOM 1807 C CA . GLN A 1 226 ? 28.029 12.337 -24.404 1.00 87.81 226 GLN A CA 1
ATOM 1808 C C . GLN A 1 226 ? 26.589 11.837 -24.182 1.00 87.81 226 GLN A C 1
ATOM 1810 O O . GLN A 1 226 ? 26.165 10.879 -24.827 1.00 87.81 226 GLN A O 1
ATOM 1815 N N . ILE A 1 227 ? 25.807 12.510 -23.330 1.00 89.06 227 ILE A N 1
ATOM 1816 C CA . ILE A 1 227 ? 24.371 12.225 -23.154 1.00 89.06 227 ILE A CA 1
ATOM 1817 C C . ILE A 1 227 ? 23.613 12.442 -24.473 1.00 89.06 227 ILE A C 1
ATOM 1819 O O . ILE A 1 227 ? 22.783 11.613 -24.852 1.00 89.06 227 ILE A O 1
ATOM 1823 N N . ALA A 1 228 ? 23.911 13.523 -25.200 1.00 87.44 228 ALA A N 1
ATOM 1824 C CA . ALA A 1 228 ? 23.286 13.799 -26.492 1.00 87.44 228 ALA A CA 1
ATOM 1825 C C . ALA A 1 228 ? 23.632 12.751 -27.563 1.00 87.44 228 ALA A C 1
ATOM 1827 O O . ALA A 1 228 ? 22.756 12.339 -28.327 1.00 87.44 228 ALA A O 1
ATOM 1828 N N . ASP A 1 229 ? 24.874 12.269 -27.578 1.00 85.75 229 ASP A N 1
ATOM 1829 C CA . ASP A 1 229 ? 25.321 11.203 -28.473 1.00 85.75 229 ASP A CA 1
ATOM 1830 C C . ASP A 1 229 ? 24.608 9.879 -28.171 1.00 85.75 229 ASP A C 1
ATOM 1832 O O . ASP A 1 229 ? 24.219 9.164 -29.100 1.00 85.75 229 ASP A O 1
ATOM 1836 N N . PHE A 1 230 ? 24.400 9.548 -26.891 1.00 83.75 230 PHE A N 1
ATOM 1837 C CA . PHE A 1 230 ? 23.603 8.384 -26.495 1.00 83.75 230 PHE A CA 1
ATOM 1838 C C . PHE A 1 230 ? 22.136 8.529 -26.912 1.00 83.75 230 PHE A C 1
ATOM 1840 O O . PHE A 1 230 ? 21.577 7.602 -27.499 1.00 83.75 230 PHE A O 1
ATOM 1847 N N . TYR A 1 231 ? 21.530 9.698 -26.693 1.00 84.25 231 TYR A N 1
ATOM 1848 C CA . TYR A 1 231 ? 20.157 9.975 -27.121 1.00 84.25 231 TYR A CA 1
ATOM 1849 C C . TYR A 1 231 ? 19.988 9.785 -28.637 1.00 84.25 231 TYR A C 1
ATOM 1851 O O . TYR A 1 231 ? 19.084 9.081 -29.081 1.00 84.25 231 TYR A O 1
ATOM 1859 N N . GLY A 1 232 ? 20.903 10.335 -29.445 1.00 80.62 232 GLY A N 1
ATOM 1860 C CA . GLY A 1 232 ? 20.867 10.191 -30.903 1.00 80.62 232 GLY A CA 1
ATOM 1861 C C . GLY A 1 232 ? 21.100 8.755 -31.394 1.00 80.62 232 GLY A C 1
ATOM 1862 O O . GLY A 1 232 ? 20.581 8.360 -32.439 1.00 80.62 232 GLY A O 1
ATOM 1863 N N . GLN A 1 233 ? 21.866 7.942 -30.657 1.00 78.94 233 GLN A N 1
ATOM 1864 C CA . GLN A 1 233 ? 21.984 6.505 -30.934 1.00 78.94 233 GLN A CA 1
ATOM 1865 C C . GLN A 1 233 ? 20.663 5.772 -30.683 1.00 78.94 233 GLN A C 1
ATOM 1867 O O . GLN A 1 233 ? 20.248 4.988 -31.538 1.00 78.94 233 GLN A O 1
ATOM 1872 N N . LEU A 1 234 ? 19.989 6.070 -29.568 1.00 76.25 234 LEU A N 1
ATOM 1873 C CA . LEU A 1 234 ? 18.688 5.491 -29.230 1.00 76.25 234 LEU A CA 1
ATOM 1874 C C . LEU A 1 234 ? 17.615 5.885 -30.256 1.00 76.25 234 LEU A C 1
ATOM 1876 O O . LEU A 1 234 ? 16.913 5.008 -30.750 1.00 76.25 234 LEU A O 1
ATOM 1880 N N . GLU A 1 235 ? 17.551 7.158 -30.661 1.00 76.69 235 GLU A N 1
ATOM 1881 C CA . GLU A 1 235 ? 16.603 7.643 -31.681 1.00 76.69 235 GLU A CA 1
ATOM 1882 C C . GLU A 1 235 ? 16.751 6.950 -33.041 1.00 76.69 235 GLU A C 1
ATOM 1884 O O . GLU A 1 235 ? 15.764 6.731 -33.740 1.00 76.69 235 GLU A O 1
ATOM 1889 N N . ARG A 1 236 ? 17.979 6.605 -33.450 1.00 76.62 236 ARG A N 1
ATOM 1890 C CA . ARG A 1 236 ? 18.208 5.903 -34.725 1.00 76.62 236 ARG A CA 1
ATOM 1891 C C . ARG A 1 236 ? 17.722 4.457 -34.697 1.00 76.62 236 ARG A C 1
ATOM 1893 O O . ARG A 1 236 ? 17.419 3.903 -35.751 1.00 76.62 236 ARG A O 1
ATOM 1900 N N . ARG A 1 237 ? 17.710 3.831 -33.519 1.00 69.06 237 ARG A N 1
ATOM 1901 C CA . ARG A 1 237 ? 17.409 2.405 -33.349 1.00 69.06 237 ARG A CA 1
ATOM 1902 C C . ARG A 1 237 ? 15.951 2.159 -32.990 1.00 69.06 237 ARG A C 1
ATOM 1904 O O . ARG A 1 237 ? 15.366 1.198 -33.492 1.00 69.06 237 ARG A O 1
ATOM 1911 N N . TYR A 1 238 ? 15.400 3.006 -32.130 1.00 67.56 238 TYR A N 1
ATOM 1912 C CA . TYR A 1 238 ? 14.050 2.890 -31.617 1.00 67.56 238 TYR A CA 1
ATOM 1913 C C . TYR A 1 238 ? 13.205 4.017 -32.202 1.00 67.56 238 TYR A C 1
ATOM 1915 O O . TYR A 1 238 ? 13.530 5.189 -31.996 1.00 67.56 238 TYR A O 1
ATOM 1923 N N . PRO A 1 239 ? 12.128 3.698 -32.946 1.00 57.59 239 PRO A N 1
ATOM 1924 C CA . PRO A 1 239 ? 11.206 4.735 -33.365 1.00 57.59 239 PRO A CA 1
ATOM 1925 C C . PRO A 1 239 ? 10.681 5.421 -32.107 1.00 57.59 239 PRO A C 1
ATOM 1927 O O . PRO A 1 239 ? 10.425 4.751 -31.104 1.00 57.59 239 PRO A O 1
ATOM 1930 N N . ASN A 1 240 ? 10.486 6.738 -32.184 1.00 62.00 240 ASN A N 1
ATOM 1931 C CA . ASN A 1 240 ? 9.800 7.489 -31.146 1.00 62.00 240 ASN A CA 1
ATOM 1932 C C . ASN A 1 240 ? 10.549 7.501 -29.798 1.00 62.00 240 ASN A C 1
ATOM 1934 O O . ASN A 1 240 ? 9.947 7.119 -28.824 1.00 62.00 240 ASN A O 1
ATOM 1938 N N . VAL A 1 241 ? 11.805 7.932 -29.647 1.00 68.38 241 VAL A N 1
ATOM 1939 C CA . VAL A 1 241 ? 12.368 8.170 -28.290 1.00 68.38 241 VAL A CA 1
ATOM 1940 C C . VAL A 1 241 ? 11.882 9.526 -27.764 1.00 68.38 241 VAL A C 1
ATOM 1942 O O . VAL A 1 241 ? 12.021 10.537 -28.448 1.00 68.38 241 VAL A O 1
ATOM 1945 N N . GLN A 1 242 ? 11.278 9.571 -26.573 1.00 70.56 242 GLN A N 1
ATOM 1946 C CA . GLN A 1 242 ? 10.788 10.808 -25.951 1.00 70.56 242 GLN A CA 1
ATOM 1947 C C . GLN A 1 242 ? 11.748 11.327 -24.893 1.00 70.56 242 GLN A C 1
ATOM 1949 O O . GLN A 1 242 ? 12.252 12.446 -25.007 1.00 70.56 242 GLN A O 1
ATOM 1954 N N . GLU A 1 243 ? 12.026 10.493 -23.899 1.00 80.06 243 GLU A N 1
ATOM 1955 C CA . GLU A 1 243 ? 12.816 10.851 -22.730 1.00 80.06 243 GLU A CA 1
ATOM 1956 C C . GLU A 1 243 ? 13.832 9.750 -22.436 1.00 80.06 243 GLU A C 1
ATOM 1958 O O . GLU A 1 243 ? 13.554 8.564 -22.603 1.00 80.06 243 GLU A O 1
ATOM 1963 N N . VAL A 1 244 ? 15.031 10.144 -22.029 1.00 83.56 244 VAL A N 1
ATOM 1964 C CA . VAL A 1 244 ? 16.114 9.246 -21.639 1.00 83.56 244 VAL A CA 1
ATOM 1965 C C . VAL A 1 244 ? 16.559 9.627 -20.237 1.00 83.56 244 VAL A C 1
ATOM 1967 O O . VAL A 1 244 ? 17.070 10.726 -20.028 1.00 83.56 244 VAL A O 1
ATOM 1970 N N . GLU A 1 245 ? 16.361 8.726 -19.282 1.00 86.88 245 GLU A N 1
ATOM 1971 C CA . GLU A 1 245 ? 16.893 8.855 -17.928 1.00 86.88 245 GLU A CA 1
ATOM 1972 C C . GLU A 1 245 ? 18.357 8.443 -17.914 1.00 86.88 245 GLU A C 1
ATOM 1974 O O . GLU A 1 245 ? 18.731 7.389 -18.436 1.00 86.88 245 GLU A O 1
ATOM 1979 N N . TRP A 1 246 ? 19.183 9.262 -17.278 1.00 89.50 246 TRP A N 1
ATOM 1980 C CA . TRP A 1 246 ? 20.619 9.058 -17.191 1.00 89.50 246 TRP A CA 1
ATOM 1981 C C . TRP A 1 246 ? 21.127 9.341 -15.775 1.00 89.50 246 TRP A C 1
ATOM 1983 O O . TRP A 1 246 ? 20.511 10.063 -14.990 1.00 89.50 246 TRP A O 1
ATOM 1993 N N . GLY A 1 247 ? 22.272 8.755 -15.457 1.00 89.62 247 GLY A N 1
ATOM 1994 C CA . GLY A 1 247 ? 23.023 8.942 -14.229 1.00 89.62 247 GLY A CA 1
ATOM 1995 C C . GLY A 1 247 ? 24.492 9.213 -14.528 1.00 89.62 247 GLY A C 1
ATOM 1996 O O . GLY A 1 247 ? 25.015 8.815 -15.568 1.00 89.62 247 GLY A O 1
ATOM 1997 N N . LEU A 1 248 ? 25.150 9.900 -13.605 1.00 90.06 248 LEU A N 1
ATOM 1998 C CA . LEU A 1 248 ? 26.584 10.124 -13.579 1.00 90.06 248 LEU A CA 1
ATOM 1999 C C . LEU A 1 248 ? 27.158 9.348 -12.395 1.00 90.06 248 LEU A C 1
ATOM 2001 O O . LEU A 1 248 ? 26.824 9.641 -11.242 1.00 90.06 248 LEU A O 1
ATOM 2005 N N . GLY A 1 249 ? 27.985 8.346 -12.677 1.00 86.25 249 GLY A N 1
ATOM 2006 C CA . GLY A 1 249 ? 28.605 7.532 -11.637 1.00 86.25 249 GLY A CA 1
ATOM 2007 C C . GLY A 1 249 ? 29.707 8.268 -10.859 1.00 86.25 249 GLY A C 1
ATOM 2008 O O . GLY A 1 249 ? 30.041 9.419 -11.171 1.00 86.25 249 GLY A O 1
ATOM 2009 N N . PRO A 1 250 ? 30.286 7.632 -9.822 1.00 82.75 250 PRO A N 1
ATOM 2010 C CA . PRO A 1 250 ? 31.332 8.223 -8.982 1.00 82.75 250 PRO A CA 1
ATOM 2011 C C . PRO A 1 250 ? 32.585 8.644 -9.759 1.00 82.75 250 PRO A C 1
ATOM 2013 O O . PRO A 1 250 ? 33.260 9.595 -9.367 1.00 82.75 250 PRO A O 1
ATOM 2016 N N . GLN A 1 251 ? 32.888 7.971 -10.873 1.00 83.62 251 GLN A N 1
ATOM 2017 C CA . GLN A 1 251 ? 34.016 8.282 -11.752 1.00 83.62 251 GLN A CA 1
ATOM 2018 C C . GLN A 1 251 ? 33.634 9.248 -12.886 1.00 83.62 251 GLN A C 1
ATOM 2020 O O . GLN A 1 251 ? 34.432 9.481 -13.796 1.00 83.62 251 GLN A O 1
ATOM 2025 N N . ARG A 1 252 ? 32.448 9.863 -12.801 1.00 86.94 252 ARG A N 1
ATOM 2026 C CA . ARG A 1 252 ? 31.871 10.771 -13.801 1.00 86.94 252 ARG A CA 1
ATOM 2027 C C . ARG A 1 252 ? 31.614 10.125 -15.164 1.00 86.94 252 ARG A C 1
ATOM 2029 O O . ARG A 1 252 ? 31.618 10.783 -16.202 1.00 86.94 252 ARG A O 1
ATOM 2036 N N . GLU A 1 253 ? 31.364 8.826 -15.170 1.00 87.19 253 GLU A N 1
ATOM 2037 C CA . GLU A 1 253 ? 30.905 8.088 -16.333 1.00 87.19 253 GLU A CA 1
ATOM 2038 C C . GLU A 1 253 ? 29.397 8.280 -16.546 1.00 87.19 253 GLU A C 1
ATOM 2040 O O . GLU A 1 253 ? 28.601 8.196 -15.609 1.00 87.19 253 GLU A O 1
ATOM 2045 N N . VAL A 1 254 ? 28.999 8.560 -17.792 1.00 87.00 254 VAL A N 1
ATOM 2046 C CA . VAL A 1 254 ? 27.587 8.697 -18.173 1.00 87.00 254 VAL A CA 1
ATOM 2047 C C . VAL A 1 254 ? 26.976 7.311 -18.356 1.00 87.00 254 VAL A C 1
ATOM 2049 O O . VAL A 1 254 ? 27.417 6.535 -19.206 1.00 87.00 254 VAL A O 1
ATOM 2052 N N . ILE A 1 255 ? 25.926 7.040 -17.589 1.00 85.19 255 ILE A N 1
ATOM 2053 C CA . ILE A 1 255 ? 25.171 5.789 -17.578 1.00 85.19 255 ILE A CA 1
ATOM 2054 C C . ILE A 1 255 ? 23.740 6.115 -17.984 1.00 85.19 255 ILE A C 1
ATOM 2056 O O . ILE A 1 255 ? 23.106 6.987 -17.398 1.00 85.19 255 ILE A O 1
ATOM 2060 N N . ILE A 1 256 ? 23.198 5.422 -18.973 1.00 84.94 256 ILE A N 1
ATOM 2061 C CA . ILE A 1 256 ? 21.789 5.532 -19.325 1.00 84.94 256 ILE A CA 1
ATOM 2062 C C . ILE A 1 256 ? 21.016 4.494 -18.512 1.00 84.94 256 ILE A C 1
ATOM 2064 O O . ILE A 1 256 ? 21.339 3.307 -18.484 1.00 84.94 256 ILE A O 1
ATOM 2068 N N . LEU A 1 257 ? 19.985 4.955 -17.819 1.00 78.44 257 LEU A N 1
ATOM 2069 C CA . LEU A 1 257 ? 19.150 4.124 -16.960 1.00 78.44 257 LEU A CA 1
ATOM 2070 C C . LEU A 1 257 ? 17.950 3.599 -17.755 1.00 78.44 257 LEU A C 1
ATOM 2072 O O . LEU A 1 257 ? 17.663 2.402 -17.755 1.00 78.44 257 LEU A O 1
ATOM 2076 N N . ARG A 1 258 ? 17.266 4.485 -18.484 1.00 76.81 258 ARG A N 1
ATOM 2077 C CA . ARG A 1 258 ? 16.026 4.150 -19.193 1.00 76.81 258 ARG A CA 1
ATOM 2078 C C . ARG A 1 258 ? 15.803 5.033 -20.414 1.00 76.81 258 ARG A C 1
ATOM 2080 O O . ARG A 1 258 ? 16.237 6.178 -20.434 1.00 76.81 258 ARG A O 1
ATOM 2087 N N . SER A 1 259 ? 15.055 4.525 -21.391 1.00 74.12 259 SER A N 1
ATOM 2088 C CA . SER A 1 259 ? 14.465 5.303 -22.479 1.00 74.12 259 SER A CA 1
ATOM 2089 C C . SER A 1 259 ? 12.955 5.051 -22.591 1.00 74.12 259 SER A C 1
ATOM 2091 O O . SER A 1 259 ? 12.511 3.904 -22.622 1.00 74.12 259 SER A O 1
ATOM 2093 N N . LEU A 1 260 ? 12.177 6.137 -22.644 1.00 65.81 260 LEU A N 1
ATOM 2094 C CA . LEU A 1 260 ? 10.721 6.161 -22.808 1.00 65.81 260 LEU A CA 1
ATOM 2095 C C . LEU A 1 260 ? 10.337 6.452 -24.270 1.00 65.81 260 LEU A C 1
ATOM 2097 O O . LEU A 1 260 ? 10.847 7.431 -24.828 1.00 65.81 260 LEU A O 1
ATOM 2101 N N . PRO A 1 261 ? 9.422 5.684 -24.893 1.00 56.84 261 PRO A N 1
ATOM 2102 C CA . PRO A 1 261 ? 8.955 5.973 -26.247 1.00 56.84 261 PRO A CA 1
ATOM 2103 C C . PRO A 1 261 ? 7.939 7.149 -26.344 1.00 56.84 261 PRO A C 1
ATOM 2105 O O . PRO A 1 261 ? 7.272 7.481 -25.369 1.00 56.84 261 PRO A O 1
ATOM 2108 N N . HIS A 1 262 ? 7.797 7.785 -27.528 1.00 44.47 262 HIS A N 1
ATOM 2109 C CA . HIS A 1 262 ? 7.073 9.044 -27.833 1.00 44.47 262 HIS A CA 1
ATOM 2110 C C . HIS A 1 262 ? 5.564 8.937 -27.673 1.00 44.47 262 HIS A C 1
ATOM 2112 O O . HIS A 1 262 ? 4.831 9.914 -27.710 1.00 44.47 262 HIS A O 1
ATOM 2118 N N . GLU A 1 263 ? 5.089 7.742 -27.463 1.00 39.81 263 GLU A N 1
ATOM 2119 C CA . GLU A 1 263 ? 3.720 7.427 -27.188 1.00 39.81 263 GLU A CA 1
ATOM 2120 C C . GLU A 1 263 ? 3.870 6.085 -26.479 1.00 39.81 263 GLU A C 1
ATOM 2122 O O . GLU A 1 263 ? 4.537 5.183 -27.004 1.00 39.81 263 GLU A O 1
ATOM 2127 N N . ARG A 1 264 ? 3.211 5.903 -25.317 1.00 37.44 264 ARG A N 1
ATOM 2128 C CA . ARG A 1 264 ? 2.622 4.579 -25.057 1.00 37.44 264 ARG A CA 1
ATOM 2129 C C . ARG A 1 264 ? 2.061 4.188 -26.409 1.00 37.44 264 ARG A C 1
ATOM 2131 O O . ARG A 1 264 ? 1.342 5.043 -26.936 1.00 37.44 264 ARG A O 1
ATOM 2138 N N . PRO A 1 265 ? 2.367 3.032 -27.019 1.00 34.72 265 PRO A N 1
ATOM 2139 C CA . PRO A 1 265 ? 1.516 2.611 -28.103 1.00 34.72 265 PRO A CA 1
ATOM 2140 C C . PRO A 1 265 ? 0.105 2.746 -27.526 1.00 34.72 265 PRO A C 1
ATOM 2142 O O . PRO A 1 265 ? -0.308 1.975 -26.663 1.00 34.72 265 PRO A O 1
ATOM 2145 N N . SER A 1 266 ? -0.650 3.759 -27.975 1.00 35.97 266 SER A N 1
ATOM 2146 C CA . SER A 1 266 ? -2.037 3.510 -28.244 1.00 35.97 266 SER A CA 1
ATOM 2147 C C . SER A 1 266 ? -1.847 2.354 -29.186 1.00 35.97 266 SER A C 1
ATOM 2149 O O . SER A 1 266 ? -1.331 2.556 -30.290 1.00 35.97 266 SER A O 1
ATOM 2151 N N . PHE A 1 267 ? -1.997 1.134 -28.665 1.00 35.19 267 PHE A N 1
ATOM 2152 C CA . PHE A 1 267 ? -2.126 -0.036 -29.496 1.00 35.19 267 PHE A CA 1
ATOM 2153 C C . PHE A 1 267 ? -2.996 0.473 -30.614 1.00 35.19 267 PHE A C 1
ATOM 2155 O O . PHE A 1 267 ? -4.084 0.971 -30.285 1.00 35.19 267 PHE A O 1
ATOM 2162 N N . GLN A 1 268 ? -2.408 0.591 -31.822 1.00 33.97 268 GLN A N 1
ATOM 2163 C CA . GLN A 1 268 ? -3.041 1.229 -32.976 1.00 33.97 268 GLN A CA 1
ATOM 2164 C C . GLN A 1 268 ? -4.486 0.866 -32.837 1.00 33.97 268 GLN A C 1
ATOM 2166 O O . GLN A 1 268 ? -4.696 -0.342 -32.757 1.00 33.97 268 GLN A O 1
ATOM 2171 N N . LYS A 1 269 ? -5.390 1.841 -32.603 1.00 35.75 269 LYS A N 1
ATOM 2172 C CA . LYS A 1 269 ? -6.763 1.541 -32.186 1.00 35.75 269 LYS A CA 1
ATOM 2173 C C . LYS A 1 269 ? -7.267 0.493 -33.164 1.00 35.75 269 LYS A C 1
ATOM 2175 O O . LYS A 1 269 ? -7.721 0.852 -34.247 1.00 35.75 269 LYS A O 1
ATOM 2180 N N . SER A 1 270 ? -7.157 -0.788 -32.798 1.00 39.16 270 SER A N 1
ATOM 2181 C CA . SER A 1 270 ? -7.770 -1.868 -33.538 1.00 39.16 270 SER A CA 1
ATOM 2182 C C . SER A 1 270 ? -9.210 -1.415 -33.535 1.00 39.16 270 SER A C 1
ATOM 2184 O O . SER A 1 270 ? -9.632 -0.966 -32.455 1.00 39.16 270 SER A O 1
ATOM 2186 N N . PRO A 1 271 ? -9.851 -1.328 -34.714 1.00 40.84 271 PRO A N 1
ATOM 2187 C CA . PRO A 1 271 ? -11.087 -0.581 -34.897 1.00 40.84 271 PRO A CA 1
ATOM 2188 C C . PRO A 1 271 ? -11.943 -0.824 -33.667 1.00 40.84 271 PRO A C 1
ATOM 2190 O O . PRO A 1 271 ? -12.248 -1.978 -33.372 1.00 40.84 271 PRO A O 1
ATOM 2193 N N . GLY A 1 272 ? -12.105 0.231 -32.851 1.00 45.88 272 GLY A N 1
ATOM 2194 C CA . GLY A 1 272 ? -12.662 0.084 -31.509 1.00 45.88 272 GLY A CA 1
ATOM 2195 C C . GLY A 1 272 ? -13.968 -0.687 -31.604 1.00 45.88 272 GLY A C 1
ATOM 2196 O O . GLY A 1 272 ? -14.621 -0.628 -32.652 1.00 45.88 272 GLY A O 1
ATOM 2197 N N . LEU A 1 273 ? -14.317 -1.413 -30.539 1.00 49.56 273 LEU A N 1
ATOM 2198 C CA . LEU A 1 273 ? -15.555 -2.186 -30.473 1.00 49.56 273 LEU A CA 1
ATOM 2199 C C . LEU A 1 273 ? -16.697 -1.396 -31.143 1.00 49.56 273 LEU A C 1
ATOM 2201 O O . LEU A 1 273 ? -16.850 -0.200 -30.856 1.00 49.56 273 LEU A O 1
ATOM 2205 N N . PRO A 1 274 ? -17.456 -1.993 -32.082 1.00 48.62 274 PRO A N 1
ATOM 2206 C CA . PRO A 1 274 ? -18.463 -1.258 -32.833 1.00 48.62 274 PRO A CA 1
ATOM 2207 C C . PRO A 1 274 ? -19.391 -0.489 -31.880 1.00 48.62 274 PRO A C 1
ATOM 2209 O O . PRO A 1 274 ? -19.909 -1.056 -30.917 1.00 48.62 274 PRO A O 1
ATOM 2212 N N . LYS A 1 275 ? -19.616 0.808 -32.161 1.00 49.72 275 LYS A N 1
ATOM 2213 C CA . LYS A 1 275 ? -20.400 1.781 -31.354 1.00 49.72 275 LYS A CA 1
ATOM 2214 C C . LYS A 1 275 ? -21.865 1.383 -31.076 1.00 49.72 275 LYS A C 1
ATOM 2216 O O . LYS A 1 275 ? -22.637 2.179 -30.555 1.00 49.72 275 LYS A O 1
ATOM 2221 N N . THR A 1 276 ? -22.277 0.180 -31.453 1.00 50.78 276 THR A N 1
ATOM 2222 C CA . THR A 1 276 ? -23.626 -0.367 -31.308 1.00 50.78 276 THR A CA 1
ATOM 2223 C C . THR A 1 276 ? -23.863 -1.084 -29.975 1.00 50.78 276 THR A C 1
ATOM 2225 O O . THR A 1 276 ? -24.967 -1.581 -29.764 1.00 50.78 276 THR A O 1
ATOM 2228 N N . ARG A 1 277 ? -22.874 -1.169 -29.070 1.00 59.81 277 ARG A N 1
ATOM 2229 C CA . ARG A 1 277 ? -23.004 -1.875 -27.778 1.00 59.81 277 ARG A CA 1
ATOM 2230 C C . ARG A 1 277 ? -22.952 -0.927 -26.580 1.00 59.81 277 ARG A C 1
ATOM 2232 O O . ARG A 1 277 ? -22.266 0.089 -26.604 1.00 59.81 277 ARG A O 1
ATOM 2239 N N . ARG A 1 278 ? -23.699 -1.268 -25.523 1.00 66.88 278 ARG A N 1
ATOM 2240 C CA . ARG A 1 278 ? -23.759 -0.495 -24.275 1.00 66.88 278 ARG A CA 1
ATOM 2241 C C . ARG A 1 278 ? -22.445 -0.663 -23.505 1.00 66.88 278 ARG A C 1
ATOM 2243 O O . ARG A 1 278 ? -22.216 -1.716 -22.911 1.00 66.88 278 ARG A O 1
ATOM 2250 N N . THR A 1 279 ? -21.614 0.375 -23.508 1.00 70.56 279 THR A N 1
ATOM 2251 C CA . THR A 1 279 ? -20.474 0.505 -22.592 1.00 70.56 279 THR A CA 1
ATOM 2252 C C . THR A 1 279 ? -20.990 0.634 -21.164 1.00 70.56 279 THR A C 1
ATOM 2254 O O . THR A 1 279 ? -21.869 1.453 -20.892 1.00 70.56 279 THR A O 1
ATOM 2257 N N . LEU A 1 280 ? -20.472 -0.205 -20.271 1.00 73.44 280 LEU A N 1
ATOM 2258 C CA . LEU A 1 280 ? -20.772 -0.167 -18.845 1.00 73.44 280 LEU A CA 1
ATOM 2259 C C . LEU A 1 280 ? -19.902 0.901 -18.173 1.00 73.44 280 LEU A C 1
ATOM 2261 O O . LEU A 1 280 ? -20.451 1.828 -17.585 1.00 73.44 280 LEU A O 1
ATOM 2265 N N . PHE A 1 281 ? -18.577 0.838 -18.363 1.00 74.25 281 PHE A N 1
ATOM 2266 C CA . PHE A 1 281 ? -17.610 1.836 -17.877 1.00 74.25 281 PHE A CA 1
ATOM 2267 C C . PHE A 1 281 ? -16.448 2.004 -18.869 1.00 74.25 281 PHE A C 1
ATOM 2269 O O . PHE A 1 281 ? -16.119 1.067 -19.601 1.00 74.25 281 PHE A O 1
ATOM 2276 N N . SER A 1 282 ? -15.847 3.199 -18.887 1.00 78.12 282 SER A N 1
ATOM 2277 C CA . SER A 1 282 ? -14.683 3.566 -19.714 1.00 78.12 282 SER A CA 1
ATOM 2278 C C . SER A 1 282 ? -13.652 4.373 -18.904 1.00 78.12 282 SER A C 1
ATOM 2280 O O . SER A 1 282 ? -13.249 5.469 -19.301 1.00 78.12 282 SER A O 1
ATOM 2282 N N . GLN A 1 283 ? -13.331 3.907 -17.697 1.00 79.38 283 GLN A N 1
ATOM 2283 C CA . GLN A 1 283 ? -12.447 4.590 -16.747 1.00 79.38 283 GLN A CA 1
ATOM 2284 C C . GLN A 1 283 ? -11.761 3.577 -15.826 1.00 79.38 283 GLN A C 1
ATOM 2286 O O . GLN A 1 283 ? -12.214 2.441 -15.710 1.00 79.38 283 GLN A O 1
ATOM 2291 N N . GLY A 1 284 ? -10.700 4.007 -15.148 1.00 85.12 284 GLY A N 1
ATOM 2292 C CA . GLY A 1 284 ? -9.984 3.211 -14.154 1.00 85.12 284 GLY A CA 1
ATOM 2293 C C . GLY A 1 284 ? -8.481 3.186 -14.397 1.00 85.12 284 GLY A C 1
ATOM 2294 O O . GLY A 1 284 ? -7.924 4.042 -15.085 1.00 85.12 284 GLY A O 1
ATOM 2295 N N . LEU A 1 285 ? -7.829 2.191 -13.808 1.00 85.00 285 LEU A N 1
ATOM 2296 C CA . LEU A 1 285 ? -6.390 1.970 -13.848 1.00 85.00 285 LEU A CA 1
ATOM 2297 C C . LEU A 1 285 ? -6.115 0.546 -14.330 1.00 85.00 285 LEU A C 1
ATOM 2299 O O . LEU A 1 285 ? -6.522 -0.422 -13.688 1.00 85.00 285 LEU A O 1
ATOM 2303 N N . THR A 1 286 ? -5.403 0.407 -15.446 1.00 85.56 286 THR A N 1
ATOM 2304 C CA . THR A 1 286 ? -4.960 -0.899 -15.943 1.00 85.56 286 THR A CA 1
ATOM 2305 C C . THR A 1 286 ? -3.932 -1.477 -14.976 1.00 85.56 286 THR A C 1
ATOM 2307 O O . THR A 1 286 ? -2.884 -0.873 -14.751 1.00 85.56 286 THR A O 1
ATOM 2310 N N . ILE A 1 287 ? -4.210 -2.655 -14.419 1.00 86.62 287 ILE A N 1
ATOM 2311 C CA . ILE A 1 287 ? -3.244 -3.400 -13.598 1.00 86.62 287 ILE A CA 1
ATOM 2312 C C . ILE A 1 287 ? -2.420 -4.342 -14.466 1.00 86.62 287 ILE A C 1
ATOM 2314 O O . ILE A 1 287 ? -1.194 -4.379 -14.346 1.00 86.62 287 ILE A O 1
ATOM 2318 N N . TYR A 1 288 ? -3.100 -5.069 -15.351 1.00 85.25 288 TYR A N 1
ATOM 2319 C CA . TYR A 1 288 ? -2.487 -5.905 -16.371 1.00 85.25 288 TYR A CA 1
ATOM 2320 C C . TYR A 1 288 ? -3.281 -5.758 -17.678 1.00 85.25 288 TYR A C 1
ATOM 2322 O O . TYR A 1 288 ? -4.515 -5.852 -17.645 1.00 85.25 288 TYR A O 1
ATOM 2330 N N . PRO A 1 289 ? -2.614 -5.472 -18.810 1.00 80.81 289 PRO A N 1
ATOM 2331 C CA . PRO A 1 289 ? -3.280 -5.256 -20.088 1.00 80.81 289 PRO A CA 1
ATOM 2332 C C . PRO A 1 289 ? -3.805 -6.569 -20.680 1.00 80.81 289 PRO A C 1
ATOM 2334 O O . PRO A 1 289 ? -3.388 -7.660 -20.305 1.00 80.81 289 PRO A O 1
ATOM 2337 N N . GLY A 1 290 ? -4.705 -6.454 -21.651 1.00 79.56 290 GLY A N 1
ATOM 2338 C CA . GLY A 1 290 ? -5.323 -7.589 -22.330 1.00 79.56 290 GLY A CA 1
ATOM 2339 C C . GLY A 1 290 ? -6.840 -7.510 -22.279 1.00 79.56 290 GLY A C 1
ATOM 2340 O O . GLY A 1 290 ? -7.413 -6.512 -21.835 1.00 79.56 290 GLY A O 1
ATOM 2341 N N . TRP A 1 291 ? -7.489 -8.570 -22.743 1.00 84.81 291 TRP A N 1
ATOM 2342 C CA . TRP A 1 291 ? -8.940 -8.660 -22.773 1.00 84.81 291 TRP A CA 1
ATOM 2343 C C . TRP A 1 291 ? -9.420 -10.030 -22.302 1.00 84.81 291 TRP A C 1
ATOM 2345 O O . TRP A 1 291 ? -8.710 -11.026 -22.426 1.00 84.81 291 TRP A O 1
ATOM 2355 N N . GLY A 1 292 ? -10.636 -10.068 -21.771 1.00 87.31 292 GLY A N 1
ATOM 2356 C CA . GLY A 1 292 ? -11.295 -11.285 -21.311 1.00 87.31 292 GLY A CA 1
ATOM 2357 C C . GLY A 1 292 ? -12.801 -11.187 -21.507 1.00 87.31 292 GLY A C 1
ATOM 2358 O O . GLY A 1 292 ? -13.370 -10.099 -21.424 1.00 87.31 292 GLY A O 1
ATOM 2359 N N . SER A 1 293 ? -13.458 -12.312 -21.785 1.00 88.19 293 SER A N 1
ATOM 2360 C CA . SER A 1 293 ? -14.917 -12.376 -21.884 1.00 88.19 293 SER A CA 1
ATOM 2361 C C . SER A 1 293 ? -15.459 -13.587 -21.145 1.00 88.19 293 SER A C 1
ATOM 2363 O O . SER A 1 293 ? -14.867 -14.663 -21.205 1.00 88.19 293 SER A O 1
ATOM 2365 N N . GLY A 1 294 ? -16.584 -13.398 -20.462 1.00 90.00 294 GLY A N 1
ATOM 2366 C CA . GLY A 1 294 ? -17.225 -14.434 -19.669 1.00 90.00 294 GLY A CA 1
ATOM 2367 C C . GLY A 1 294 ? -18.413 -13.921 -18.857 1.00 90.00 294 GLY A C 1
ATOM 2368 O O . GLY A 1 294 ? -18.781 -12.747 -18.962 1.00 90.00 294 GLY A O 1
ATOM 2369 N N . PRO A 1 295 ? -19.049 -14.797 -18.064 1.00 91.94 295 PRO A N 1
ATOM 2370 C CA . PRO A 1 295 ? -20.140 -14.407 -17.180 1.00 91.94 295 PRO A CA 1
ATOM 2371 C C . PRO A 1 295 ? -19.639 -13.469 -16.073 1.00 91.94 295 PRO A C 1
ATOM 2373 O O . PRO A 1 295 ? -18.631 -13.752 -15.426 1.00 91.94 295 PRO A O 1
ATOM 2376 N N . ALA A 1 296 ? -20.357 -12.370 -15.848 1.00 91.94 296 ALA A N 1
ATOM 2377 C CA . ALA A 1 296 ? -20.131 -11.452 -14.739 1.00 91.94 296 ALA A CA 1
ATOM 2378 C C . ALA A 1 296 ? -20.448 -12.129 -13.402 1.00 91.94 296 ALA A C 1
ATOM 2380 O O . ALA A 1 296 ? -21.452 -12.835 -13.289 1.00 91.94 296 ALA A O 1
ATOM 2381 N N . PHE A 1 297 ? -19.611 -11.894 -12.399 1.00 91.94 297 PHE A N 1
ATOM 2382 C CA . PHE A 1 297 ? -19.817 -12.389 -11.045 1.00 91.94 297 PHE A CA 1
ATOM 2383 C C . PHE A 1 297 ? -19.381 -11.327 -10.037 1.00 91.94 297 PHE A C 1
ATOM 2385 O O . PHE A 1 297 ? -18.267 -10.818 -10.151 1.00 91.94 297 PHE A O 1
ATOM 2392 N N . HIS A 1 298 ? -20.230 -10.985 -9.069 1.00 90.62 298 HIS A N 1
ATOM 2393 C CA . HIS A 1 298 ? -19.913 -9.977 -8.053 1.00 90.62 298 HIS A CA 1
ATOM 2394 C C . HIS A 1 298 ? -19.494 -10.626 -6.739 1.00 90.62 298 HIS A C 1
ATOM 2396 O O . HIS A 1 298 ? -20.141 -11.556 -6.260 1.00 90.62 298 HIS A O 1
ATOM 2402 N N . LEU A 1 299 ? -18.431 -10.107 -6.127 1.00 88.56 299 LEU A N 1
ATOM 2403 C CA . LEU A 1 299 ? -18.003 -10.514 -4.793 1.00 88.56 299 LEU A CA 1
ATOM 2404 C C . LEU A 1 299 ? -17.720 -9.318 -3.898 1.00 88.56 299 LEU A C 1
ATOM 2406 O O . LEU A 1 299 ? -17.063 -8.352 -4.290 1.00 88.56 299 LEU A O 1
ATOM 2410 N N . ASP A 1 300 ? -18.165 -9.449 -2.653 1.00 86.25 300 ASP A N 1
ATOM 2411 C CA . ASP A 1 300 ? -17.619 -8.679 -1.549 1.00 86.25 300 ASP A CA 1
ATOM 2412 C C . ASP A 1 300 ? -16.322 -9.351 -1.090 1.00 86.25 300 ASP A C 1
ATOM 2414 O O . ASP A 1 300 ? -16.324 -10.491 -0.622 1.00 86.25 300 ASP A O 1
ATOM 2418 N N . ALA A 1 301 ? -15.204 -8.648 -1.252 1.00 83.50 301 ALA A N 1
ATOM 2419 C CA . ALA A 1 301 ? -13.879 -9.173 -0.967 1.00 83.50 301 ALA A CA 1
ATOM 2420 C C . ALA A 1 301 ? -13.655 -9.480 0.530 1.00 83.50 301 ALA A C 1
ATOM 2422 O O . ALA A 1 301 ? -12.783 -10.290 0.858 1.00 83.50 301 ALA A O 1
ATOM 2423 N N . ASP A 1 302 ? -14.443 -8.876 1.429 1.00 75.56 302 ASP A N 1
ATOM 2424 C CA . ASP A 1 302 ? -14.425 -9.183 2.868 1.00 75.56 302 ASP A CA 1
ATOM 2425 C C . ASP A 1 302 ? -15.240 -10.434 3.224 1.00 75.56 302 ASP A C 1
ATOM 2427 O O . ASP A 1 302 ? -14.964 -11.090 4.227 1.00 75.56 302 ASP A O 1
ATOM 2431 N N . HIS A 1 303 ? -16.225 -10.794 2.399 1.00 78.06 303 HIS A N 1
ATOM 2432 C CA . HIS A 1 303 ? -17.213 -11.828 2.703 1.00 78.06 303 HIS A CA 1
ATOM 2433 C C . HIS A 1 303 ? -17.297 -12.853 1.570 1.00 78.06 303 HIS A C 1
ATOM 2435 O O . HIS A 1 303 ? -18.321 -12.990 0.897 1.00 78.06 303 HIS A O 1
ATOM 2441 N N . ILE A 1 304 ? -16.208 -13.596 1.363 1.00 80.62 304 ILE A N 1
ATOM 2442 C CA . ILE A 1 304 ? -16.171 -14.688 0.384 1.00 80.62 304 ILE A CA 1
ATOM 2443 C C . ILE A 1 304 ? -16.802 -15.946 1.005 1.00 80.62 304 ILE A C 1
ATOM 2445 O O . ILE A 1 304 ? -16.318 -16.406 2.038 1.00 80.62 304 ILE A O 1
ATOM 2449 N N . PRO A 1 305 ? -17.850 -16.536 0.400 1.00 79.19 305 PRO A N 1
ATOM 2450 C CA . PRO A 1 305 ? -18.443 -17.775 0.902 1.00 79.19 305 PRO A CA 1
ATOM 2451 C C . PRO A 1 305 ? -17.471 -18.965 0.824 1.00 79.19 305 PRO A C 1
ATOM 2453 O O . PRO A 1 305 ? -16.844 -19.178 -0.213 1.00 79.19 305 PRO A O 1
ATOM 2456 N N . ASP A 1 306 ? -17.419 -19.802 1.866 1.00 72.00 306 ASP A N 1
ATOM 2457 C CA . ASP A 1 306 ? -16.511 -20.966 1.943 1.00 72.00 306 ASP A CA 1
ATOM 2458 C C . ASP A 1 306 ? -16.692 -21.977 0.793 1.00 72.00 306 ASP A C 1
ATOM 2460 O O . ASP A 1 306 ? -15.755 -22.661 0.387 1.00 72.00 306 ASP A O 1
ATOM 2464 N N . ASN A 1 307 ? -17.909 -22.091 0.257 1.00 75.06 307 ASN A N 1
ATOM 2465 C CA . ASN A 1 307 ? -18.283 -23.016 -0.816 1.00 75.06 307 ASN A CA 1
ATOM 2466 C C . ASN A 1 307 ? -18.472 -22.319 -2.174 1.00 75.06 307 ASN A C 1
ATOM 2468 O O . ASN A 1 307 ? -19.167 -22.841 -3.054 1.00 75.06 307 ASN A O 1
ATOM 2472 N N . LEU A 1 308 ? -17.881 -21.135 -2.348 1.00 81.69 308 LEU A N 1
ATOM 2473 C CA . LEU A 1 308 ? -18.015 -20.364 -3.572 1.00 81.69 308 LEU A CA 1
ATOM 2474 C C . LEU A 1 308 ? -17.472 -21.139 -4.783 1.00 81.69 308 LEU A C 1
ATOM 2476 O O . LEU A 1 308 ? -16.293 -21.481 -4.861 1.00 81.69 308 LEU A O 1
ATOM 2480 N N . THR A 1 309 ? -18.341 -21.366 -5.767 1.00 80.88 309 THR A N 1
ATOM 2481 C CA . THR A 1 309 ? -17.973 -21.957 -7.056 1.00 80.88 309 THR A CA 1
ATOM 2482 C C . THR A 1 309 ? -18.177 -20.920 -8.148 1.00 80.88 309 THR A C 1
ATOM 2484 O O . THR A 1 309 ? -19.303 -20.503 -8.406 1.00 80.88 309 THR A O 1
ATOM 2487 N N . ILE A 1 310 ? -17.083 -20.514 -8.789 1.00 85.31 310 ILE A N 1
ATOM 2488 C CA . ILE A 1 310 ? -17.099 -19.586 -9.923 1.00 85.31 310 ILE A CA 1
ATOM 2489 C C . ILE A 1 310 ? -16.870 -20.393 -11.210 1.00 85.31 310 ILE A C 1
ATOM 2491 O O . ILE A 1 310 ? -16.011 -21.282 -11.196 1.00 85.31 310 ILE A O 1
ATOM 2495 N N . PRO A 1 311 ? -17.612 -20.117 -12.299 1.00 84.69 311 PRO A N 1
ATOM 2496 C CA . PRO A 1 311 ? -17.347 -20.712 -13.605 1.00 84.69 311 PRO A CA 1
ATOM 2497 C C . PRO A 1 311 ? -15.930 -20.405 -14.100 1.00 84.69 311 PRO A C 1
ATOM 2499 O O . PRO A 1 311 ? -15.402 -19.320 -13.848 1.00 84.69 311 PRO A O 1
ATOM 2502 N N . ASP A 1 312 ? -15.347 -21.325 -14.867 1.00 86.75 312 ASP A N 1
ATOM 2503 C CA . ASP A 1 312 ? -14.105 -21.041 -15.584 1.00 86.75 312 ASP A CA 1
ATOM 2504 C C . ASP A 1 312 ? -14.318 -19.881 -16.568 1.00 86.75 312 ASP A C 1
ATOM 2506 O O . ASP A 1 312 ? -15.373 -19.755 -17.197 1.00 86.75 312 ASP A O 1
ATOM 2510 N N . HIS A 1 313 ? -13.302 -19.029 -16.691 1.00 87.94 313 HIS A N 1
ATOM 2511 C CA . HIS A 1 313 ? -13.299 -17.818 -17.510 1.00 87.94 313 HIS A CA 1
ATOM 2512 C C . HIS A 1 313 ? -14.339 -16.759 -17.101 1.00 87.94 313 HIS A C 1
ATOM 2514 O O . HIS A 1 313 ? -14.739 -15.940 -17.923 1.00 87.94 313 HIS A O 1
ATOM 2520 N N . ALA A 1 314 ? -14.773 -16.721 -15.838 1.00 92.56 314 ALA A N 1
ATOM 2521 C CA . ALA A 1 314 ? -15.657 -15.660 -15.348 1.00 92.56 314 ALA A CA 1
ATOM 2522 C C . ALA A 1 314 ? -14.982 -14.275 -15.321 1.00 92.56 314 ALA A C 1
ATOM 2524 O O . ALA A 1 314 ? -13.758 -14.151 -15.214 1.00 92.56 314 ALA A O 1
ATOM 2525 N N . ILE A 1 315 ? -15.802 -13.224 -15.378 1.00 93.31 315 ILE A N 1
ATOM 2526 C CA . ILE A 1 315 ? -15.389 -11.836 -15.153 1.00 93.31 315 ILE A CA 1
ATOM 2527 C C . ILE A 1 315 ? -15.775 -11.464 -13.726 1.00 93.31 315 ILE A C 1
ATOM 2529 O O . ILE A 1 315 ? -16.962 -11.340 -13.419 1.00 93.31 315 ILE A O 1
ATOM 2533 N N . LEU A 1 316 ? -14.780 -11.296 -12.857 1.00 94.38 316 LEU A N 1
ATOM 2534 C CA . LEU A 1 316 ? -15.030 -10.974 -11.456 1.00 94.38 316 LEU A CA 1
ATOM 2535 C C . LEU A 1 316 ? -15.105 -9.461 -11.245 1.00 94.38 316 LEU A C 1
ATOM 2537 O O . LEU A 1 316 ? -14.180 -8.738 -11.612 1.00 94.38 316 LEU A O 1
ATOM 2541 N N . PHE A 1 317 ? -16.172 -9.008 -10.596 1.00 93.44 317 PHE A N 1
ATOM 2542 C CA . PHE A 1 317 ? -16.352 -7.651 -10.098 1.00 93.44 317 PHE A CA 1
ATOM 2543 C C . PHE A 1 317 ? -16.215 -7.655 -8.576 1.00 93.44 317 PHE A C 1
ATOM 2545 O O . PHE A 1 317 ? -16.990 -8.315 -7.885 1.00 93.44 317 PHE A O 1
ATOM 2552 N N . ALA A 1 318 ? -15.231 -6.930 -8.049 1.00 92.06 318 ALA A N 1
ATOM 2553 C CA . ALA A 1 318 ? -14.992 -6.822 -6.614 1.00 92.06 318 ALA A CA 1
ATOM 2554 C C . ALA A 1 318 ? -15.119 -5.374 -6.128 1.00 92.06 318 ALA A C 1
ATOM 2556 O O . ALA A 1 318 ? -14.673 -4.431 -6.786 1.00 92.06 318 ALA A O 1
ATOM 2557 N N . ASN A 1 319 ? -15.684 -5.195 -4.936 1.00 87.50 319 ASN A N 1
ATOM 2558 C CA . ASN A 1 319 ? -15.826 -3.887 -4.286 1.00 87.50 319 ASN A CA 1
ATOM 2559 C C . ASN A 1 319 ? -14.478 -3.248 -3.896 1.00 87.50 319 ASN A C 1
ATOM 2561 O O . ASN A 1 319 ? -14.346 -2.023 -3.871 1.00 87.50 319 ASN A O 1
ATOM 2565 N N . LYS A 1 320 ? -13.466 -4.060 -3.580 1.00 87.25 320 LYS A N 1
ATOM 2566 C CA . LYS A 1 320 ? -12.134 -3.588 -3.188 1.00 87.25 320 LYS A CA 1
ATOM 2567 C C . LYS A 1 320 ? -11.060 -4.654 -3.406 1.00 87.25 320 LYS A C 1
ATOM 2569 O O . LYS A 1 320 ? -11.391 -5.836 -3.533 1.00 87.25 320 LYS A O 1
ATOM 2574 N N . PRO A 1 321 ? -9.772 -4.273 -3.441 1.00 88.31 321 PRO A N 1
ATOM 2575 C CA . PRO A 1 321 ? -8.702 -5.252 -3.502 1.00 88.31 321 PRO A CA 1
ATOM 2576 C C . PRO A 1 321 ? -8.568 -5.972 -2.155 1.00 88.31 321 PRO A C 1
ATOM 2578 O O . PRO A 1 321 ? -8.467 -5.338 -1.108 1.00 88.31 321 PRO A O 1
ATOM 2581 N N . ALA A 1 322 ? -8.518 -7.302 -2.184 1.00 87.50 322 ALA A N 1
ATOM 2582 C CA . ALA A 1 322 ? -8.188 -8.111 -1.017 1.00 87.50 322 ALA A CA 1
ATOM 2583 C C . ALA A 1 322 ? -7.427 -9.375 -1.423 1.00 87.50 322 ALA A C 1
ATOM 2585 O O . ALA A 1 322 ? -7.681 -9.964 -2.475 1.00 87.50 322 ALA A O 1
ATOM 2586 N N . LEU A 1 323 ? -6.512 -9.818 -0.558 1.00 86.88 323 LEU A N 1
ATOM 2587 C CA . LEU A 1 323 ? -5.751 -11.054 -0.762 1.00 86.88 323 LEU A CA 1
ATOM 2588 C C . LEU A 1 323 ? -6.623 -12.317 -0.691 1.00 86.88 323 LEU A C 1
ATOM 2590 O O . LEU A 1 323 ? -6.248 -13.344 -1.245 1.00 86.88 323 LEU A O 1
ATOM 2594 N N . SER A 1 324 ? -7.811 -12.230 -0.091 1.00 85.75 324 SER A N 1
ATOM 2595 C CA . SER A 1 324 ? -8.831 -13.286 -0.107 1.00 85.75 324 SER A CA 1
ATOM 2596 C C . SER A 1 324 ? -9.269 -13.673 -1.530 1.00 85.75 324 SER A C 1
ATOM 2598 O O . SER A 1 324 ? -9.695 -14.803 -1.749 1.00 85.75 324 SER A O 1
ATOM 2600 N N . LEU A 1 325 ? -9.106 -12.781 -2.518 1.00 89.25 325 LEU A N 1
ATOM 2601 C CA . LEU A 1 325 ? -9.414 -13.043 -3.929 1.00 89.25 325 LEU A CA 1
ATOM 2602 C C . LEU A 1 325 ? -8.327 -13.860 -4.652 1.00 89.25 325 LEU A C 1
ATOM 2604 O O . LEU A 1 325 ? -8.581 -14.373 -5.742 1.00 89.25 325 LEU A O 1
ATOM 2608 N N . ALA A 1 326 ? -7.129 -13.998 -4.072 1.00 88.31 326 ALA A N 1
ATOM 2609 C CA . ALA A 1 326 ? -5.983 -14.659 -4.704 1.00 88.31 326 ALA A CA 1
ATOM 2610 C C . ALA A 1 326 ? -6.279 -16.078 -5.237 1.00 88.31 326 ALA A C 1
ATOM 2612 O O . ALA A 1 326 ? -5.921 -16.353 -6.385 1.00 88.31 326 ALA A O 1
ATOM 2613 N N . PRO A 1 327 ? -6.988 -16.963 -4.500 1.00 88.00 327 PRO A N 1
ATOM 2614 C CA . PRO A 1 327 ? -7.285 -18.318 -4.974 1.00 88.00 327 PRO A CA 1
ATOM 2615 C C . PRO A 1 327 ? -8.185 -18.365 -6.218 1.00 88.00 327 PRO A C 1
ATOM 2617 O O . PRO A 1 327 ? -8.245 -19.387 -6.900 1.00 88.00 327 PRO A O 1
ATOM 2620 N N . LEU A 1 328 ? -8.908 -17.278 -6.510 1.00 90.38 328 LEU A N 1
ATOM 2621 C CA . LEU A 1 328 ? -9.856 -17.204 -7.621 1.00 90.38 328 LEU A CA 1
ATOM 2622 C C . LEU A 1 328 ? -9.180 -16.795 -8.933 1.00 90.38 328 LEU A C 1
ATOM 2624 O O . LEU A 1 328 ? -9.652 -17.193 -9.995 1.00 90.38 328 LEU A O 1
ATOM 2628 N N . LEU A 1 329 ? -8.069 -16.049 -8.867 1.00 91.12 329 LEU A N 1
ATOM 2629 C CA . LEU A 1 329 ? -7.401 -15.449 -10.031 1.00 91.12 329 LEU A CA 1
ATOM 2630 C C . LEU A 1 329 ? -7.138 -16.429 -11.189 1.00 91.12 329 LEU A C 1
ATOM 2632 O O . LEU A 1 329 ? -7.431 -16.052 -12.324 1.00 91.12 329 LEU A O 1
ATOM 2636 N N . PRO A 1 330 ? -6.669 -17.678 -10.963 1.00 88.62 330 PRO A N 1
ATOM 2637 C CA . PRO A 1 330 ? -6.387 -18.614 -12.056 1.00 88.62 330 PRO A CA 1
ATOM 2638 C C . PRO A 1 330 ? -7.609 -19.020 -12.892 1.00 88.62 330 PRO A C 1
ATOM 2640 O O . PRO A 1 330 ? -7.439 -19.512 -14.003 1.00 88.62 330 PRO A O 1
ATOM 2643 N N . LYS A 1 331 ? -8.829 -18.855 -12.363 1.00 89.75 331 LYS A N 1
ATOM 2644 C CA . LYS A 1 331 ? -10.078 -19.235 -13.044 1.00 89.75 331 LYS A CA 1
ATOM 2645 C C . LYS A 1 331 ? -10.706 -18.092 -13.837 1.00 89.75 331 LYS A C 1
ATOM 2647 O O . LYS A 1 331 ? -11.658 -18.322 -14.577 1.00 89.75 331 LYS A O 1
ATOM 2652 N N . LEU A 1 332 ? -10.233 -16.861 -13.663 1.00 93.69 332 LEU A N 1
ATOM 2653 C CA . LEU A 1 332 ? -10.876 -15.676 -14.221 1.00 93.69 332 LEU A CA 1
ATOM 2654 C C . LEU A 1 332 ? -10.405 -15.394 -15.651 1.00 93.69 332 LEU A C 1
ATOM 2656 O O . LEU A 1 332 ? -9.260 -15.655 -16.010 1.00 93.69 332 LEU A O 1
ATOM 2660 N N . ALA A 1 333 ? -11.286 -14.803 -16.458 1.00 91.19 333 ALA A N 1
ATOM 2661 C CA . ALA A 1 333 ? -10.916 -14.197 -17.737 1.00 91.19 333 ALA A CA 1
ATOM 2662 C C . ALA A 1 333 ? -10.500 -12.728 -17.577 1.00 91.19 333 ALA A C 1
ATOM 2664 O O . ALA A 1 333 ? -9.662 -12.246 -18.335 1.00 91.19 333 ALA A O 1
ATOM 2665 N N . ALA A 1 334 ? -11.079 -12.016 -16.606 1.00 93.25 334 ALA A N 1
ATOM 2666 C CA . ALA A 1 334 ? -10.665 -10.671 -16.220 1.00 93.25 334 ALA A CA 1
ATOM 2667 C C . ALA A 1 334 ? -11.124 -10.331 -14.793 1.00 93.25 334 ALA A C 1
ATOM 2669 O O . ALA A 1 334 ? -12.057 -10.944 -14.265 1.00 93.25 334 ALA A O 1
ATOM 2670 N N . LEU A 1 335 ? -10.493 -9.319 -14.198 1.00 95.19 335 LEU A N 1
ATOM 2671 C CA . LEU A 1 335 ? -10.834 -8.780 -12.881 1.00 95.19 335 LEU A CA 1
ATOM 2672 C C . LEU A 1 335 ? -11.117 -7.275 -12.957 1.00 95.19 335 LEU A C 1
ATOM 2674 O O . LEU A 1 335 ? -10.306 -6.500 -13.460 1.00 95.19 335 LEU A O 1
ATOM 2678 N N . VAL A 1 336 ? -12.246 -6.845 -12.403 1.00 93.81 336 VAL A N 1
ATOM 2679 C CA . VAL A 1 336 ? -12.630 -5.436 -12.290 1.00 93.81 336 VAL A CA 1
ATOM 2680 C C . VAL A 1 336 ? -12.841 -5.096 -10.818 1.00 93.81 336 VAL A C 1
ATOM 2682 O O . VAL A 1 336 ? -13.608 -5.769 -10.134 1.00 93.81 336 VAL A O 1
ATOM 2685 N N . VAL A 1 337 ? -12.165 -4.061 -10.319 1.00 92.75 337 VAL A N 1
ATOM 2686 C CA . VAL A 1 337 ? -12.224 -3.668 -8.902 1.00 92.75 337 VAL A CA 1
ATOM 2687 C C . VAL A 1 337 ? -12.579 -2.190 -8.766 1.00 92.75 337 VAL A C 1
ATOM 2689 O O . VAL A 1 337 ? -11.973 -1.338 -9.420 1.00 92.75 337 VAL A O 1
ATOM 2692 N N . GLU A 1 338 ? -13.561 -1.868 -7.919 1.00 90.06 338 GLU A N 1
ATOM 2693 C CA . GLU A 1 338 ? -14.076 -0.494 -7.773 1.00 90.06 338 GLU A CA 1
ATOM 2694 C C . GLU A 1 338 ? -13.034 0.483 -7.221 1.00 90.06 338 GLU A C 1
ATOM 2696 O O . GLU A 1 338 ? -12.972 1.637 -7.649 1.00 90.06 338 GLU A O 1
ATOM 2701 N N . THR A 1 339 ? -12.197 0.015 -6.294 1.00 87.56 339 THR A N 1
ATOM 2702 C CA . THR A 1 339 ? -11.077 0.753 -5.696 1.00 87.56 339 THR A CA 1
ATOM 2703 C C . THR A 1 339 ? -9.757 0.021 -5.947 1.00 87.56 339 THR A C 1
ATOM 2705 O O . THR A 1 339 ? -9.744 -1.103 -6.443 1.00 87.56 339 THR A O 1
ATOM 2708 N N . GLY A 1 340 ? -8.627 0.653 -5.634 1.00 84.38 340 GLY A N 1
ATOM 2709 C CA . GLY A 1 340 ? -7.330 -0.020 -5.624 1.00 84.38 340 GLY A CA 1
ATOM 2710 C C . GLY A 1 340 ? -6.194 0.805 -6.209 1.00 84.38 340 GLY A C 1
ATOM 2711 O O . GLY A 1 340 ? -6.405 1.744 -6.975 1.00 84.38 340 GLY A O 1
ATOM 2712 N N . GLU A 1 341 ? -4.978 0.418 -5.839 1.00 84.69 341 GLU A N 1
ATOM 2713 C CA . GLU A 1 341 ? -3.732 1.066 -6.240 1.00 84.69 341 GLU A CA 1
ATOM 2714 C C . GLU A 1 341 ? -2.875 0.094 -7.068 1.00 84.69 341 GLU A C 1
ATOM 2716 O O . GLU A 1 341 ? -2.889 -1.116 -6.817 1.00 84.69 341 GLU A O 1
ATOM 2721 N N . PRO A 1 342 ? -2.083 0.586 -8.040 1.00 83.88 342 PRO A N 1
ATOM 2722 C CA . PRO A 1 342 ? -1.235 -0.269 -8.870 1.00 83.88 342 PRO A CA 1
ATOM 2723 C C . PRO A 1 342 ? -0.115 -0.964 -8.084 1.00 83.88 342 PRO A C 1
ATOM 2725 O O . PRO A 1 342 ? 0.440 -1.948 -8.575 1.00 83.88 342 PRO A O 1
ATOM 2728 N N . HIS A 1 343 ? 0.220 -0.458 -6.897 1.00 83.31 343 HIS A N 1
ATOM 2729 C CA . HIS A 1 343 ? 1.233 -1.000 -5.993 1.00 83.31 343 HIS A CA 1
ATOM 2730 C C . HIS A 1 343 ? 0.642 -1.792 -4.815 1.00 83.31 343 HIS A C 1
ATOM 2732 O O . HIS A 1 343 ? 1.387 -2.201 -3.930 1.00 83.31 343 HIS A O 1
ATOM 2738 N N . GLY A 1 344 ? -0.674 -2.030 -4.797 1.00 83.19 344 GLY A N 1
ATOM 2739 C CA . GLY A 1 344 ? -1.307 -2.853 -3.766 1.00 83.19 344 GLY A CA 1
ATOM 2740 C C . GLY A 1 344 ? -0.993 -4.343 -3.934 1.00 83.19 344 GLY A C 1
ATOM 2741 O O . GLY A 1 344 ? -0.746 -4.824 -5.044 1.00 83.19 344 GLY A O 1
ATOM 2742 N N . HIS A 1 345 ? -1.062 -5.106 -2.843 1.00 88.00 345 HIS A N 1
ATOM 2743 C CA . HIS A 1 345 ? -0.672 -6.524 -2.837 1.00 88.00 345 HIS A CA 1
ATOM 2744 C C . HIS A 1 345 ? -1.423 -7.387 -3.879 1.00 88.00 345 HIS A C 1
ATOM 2746 O O . HIS A 1 345 ? -0.812 -8.211 -4.562 1.00 88.00 345 HIS A O 1
ATOM 2752 N N . LEU A 1 346 ? -2.734 -7.169 -4.068 1.00 89.81 346 LEU A N 1
ATOM 2753 C CA . LEU A 1 346 ? -3.519 -7.888 -5.086 1.00 89.81 346 LEU A CA 1
ATOM 2754 C C . LEU A 1 346 ? -3.052 -7.567 -6.516 1.00 89.81 346 LEU A C 1
ATOM 2756 O O . LEU A 1 346 ? -3.077 -8.443 -7.377 1.00 89.81 346 LEU A O 1
ATOM 2760 N N . ALA A 1 347 ? -2.596 -6.339 -6.782 1.00 88.38 347 ALA A N 1
ATOM 2761 C CA . ALA A 1 347 ? -2.140 -5.941 -8.113 1.00 88.38 347 ALA A CA 1
ATOM 2762 C C . ALA A 1 347 ? -0.905 -6.746 -8.556 1.00 88.38 347 ALA A C 1
ATOM 2764 O O . ALA A 1 347 ? -0.821 -7.165 -9.711 1.00 88.38 347 ALA A O 1
ATOM 2765 N N . PHE A 1 348 ? 0.019 -7.030 -7.633 1.00 85.50 348 PHE A N 1
ATOM 2766 C CA . PHE A 1 348 ? 1.168 -7.905 -7.892 1.00 85.50 348 PHE A CA 1
ATOM 2767 C C . PHE A 1 348 ? 0.745 -9.326 -8.278 1.00 85.50 348 PHE A C 1
ATOM 2769 O O . PHE A 1 348 ? 1.289 -9.884 -9.234 1.00 85.50 348 PHE A O 1
ATOM 2776 N N . LEU A 1 349 ? -0.243 -9.894 -7.575 1.00 87.44 349 LEU A N 1
ATOM 2777 C CA . LEU A 1 349 ? -0.779 -11.227 -7.870 1.00 87.44 349 LEU A CA 1
ATOM 2778 C C . LEU A 1 349 ? -1.464 -11.273 -9.237 1.00 87.44 349 LEU A C 1
ATOM 2780 O O . LEU A 1 349 ? -1.221 -12.179 -10.029 1.00 87.44 349 LEU A O 1
ATOM 2784 N N . VAL A 1 350 ? -2.268 -10.262 -9.556 1.00 89.06 350 VAL A N 1
ATOM 2785 C CA . VAL A 1 350 ? -2.920 -10.125 -10.865 1.00 89.06 350 VAL A CA 1
ATOM 2786 C C . VAL A 1 350 ? -1.893 -10.107 -12.001 1.00 89.06 350 VAL A C 1
ATOM 2788 O O . VAL A 1 350 ? -2.047 -10.842 -12.979 1.00 89.06 350 VAL A O 1
ATOM 2791 N N . ARG A 1 351 ? -0.809 -9.329 -11.859 1.00 85.38 351 ARG A N 1
ATOM 2792 C CA . ARG A 1 351 ? 0.284 -9.296 -12.847 1.00 85.38 351 ARG A CA 1
ATOM 2793 C C . ARG A 1 351 ? 1.030 -10.623 -12.934 1.00 85.38 351 ARG A C 1
ATOM 2795 O O . ARG A 1 351 ? 1.375 -11.050 -14.032 1.00 85.38 351 ARG A O 1
ATOM 2802 N N . HIS A 1 352 ? 1.244 -11.295 -11.803 1.00 82.69 352 HIS A N 1
ATOM 2803 C CA . HIS A 1 352 ? 1.849 -12.626 -11.773 1.00 82.69 352 HIS A CA 1
ATOM 2804 C C . HIS A 1 352 ? 1.020 -13.648 -12.568 1.00 82.69 352 HIS A C 1
ATOM 2806 O O . HIS A 1 352 ? 1.571 -14.376 -13.392 1.00 82.69 352 HIS A O 1
ATOM 2812 N N . HIS A 1 353 ? -0.303 -13.637 -12.393 1.00 83.56 353 HIS A N 1
ATOM 2813 C CA . HIS A 1 353 ? -1.233 -14.492 -13.136 1.00 83.56 353 HIS A CA 1
ATOM 2814 C C . HIS A 1 353 ? -1.503 -14.027 -14.573 1.00 83.56 353 HIS A C 1
ATOM 2816 O O . HIS A 1 353 ? -2.213 -14.719 -15.298 1.00 83.56 353 HIS A O 1
ATOM 2822 N N . ARG A 1 354 ? -0.942 -12.885 -15.001 1.00 84.69 354 ARG A N 1
ATOM 2823 C CA . ARG A 1 354 ? -1.189 -12.276 -16.319 1.00 84.69 354 ARG A CA 1
ATOM 2824 C C . ARG A 1 354 ? -2.683 -12.100 -16.619 1.00 84.69 354 ARG A C 1
ATOM 2826 O O . ARG A 1 354 ? -3.127 -12.283 -17.750 1.00 84.69 354 ARG A O 1
ATOM 2833 N N . LEU A 1 355 ? -3.459 -11.778 -15.586 1.00 89.94 355 LEU A N 1
ATOM 2834 C CA . LEU A 1 355 ? -4.911 -11.670 -15.661 1.00 89.94 355 LEU A CA 1
ATOM 2835 C C . LEU A 1 355 ? -5.308 -10.247 -16.081 1.00 89.94 355 LEU A C 1
ATOM 2837 O O . LEU A 1 355 ? -5.028 -9.330 -15.309 1.00 89.94 355 LEU A O 1
ATOM 2841 N N . PRO A 1 356 ? -5.991 -10.031 -17.225 1.00 90.88 356 PRO A N 1
ATOM 2842 C CA . PRO A 1 356 ? -6.487 -8.713 -17.615 1.00 90.88 356 PRO A CA 1
ATOM 2843 C C . PRO A 1 356 ? -7.293 -8.065 -16.492 1.00 90.88 356 PRO A C 1
ATOM 2845 O O . PRO A 1 356 ? -8.256 -8.654 -15.995 1.00 90.88 356 PRO A O 1
ATOM 2848 N N . ALA A 1 357 ? -6.904 -6.863 -16.070 1.00 92.88 357 ALA A N 1
ATOM 2849 C CA . ALA A 1 357 ? -7.521 -6.266 -14.896 1.00 92.88 357 ALA A CA 1
ATOM 2850 C C . ALA A 1 357 ? -7.558 -4.742 -14.891 1.00 92.88 357 ALA A C 1
ATOM 2852 O O . ALA A 1 357 ? -6.584 -4.074 -15.253 1.00 92.88 357 ALA A O 1
ATOM 2853 N N . ILE A 1 358 ? -8.681 -4.213 -14.401 1.00 92.12 358 ILE A N 1
ATOM 2854 C CA . ILE A 1 358 ? -8.933 -2.784 -14.217 1.00 92.12 358 ILE A CA 1
ATOM 2855 C C . ILE A 1 358 ? -9.286 -2.531 -12.752 1.00 92.12 358 ILE A C 1
ATOM 2857 O O . ILE A 1 358 ? -10.261 -3.078 -12.243 1.00 92.12 358 ILE A O 1
ATOM 2861 N N . PHE A 1 359 ? -8.512 -1.690 -12.074 1.00 91.88 359 PHE A N 1
ATOM 2862 C CA . PHE A 1 359 ? -8.824 -1.205 -10.726 1.00 91.88 359 PHE A CA 1
ATOM 2863 C C . PHE A 1 359 ? -9.361 0.225 -10.786 1.00 91.88 359 PHE A C 1
ATOM 2865 O O . PHE A 1 359 ? -9.285 0.886 -11.822 1.00 91.88 359 PHE A O 1
ATOM 2872 N N . ALA A 1 360 ? -9.869 0.720 -9.657 1.00 87.62 360 ALA A N 1
ATOM 2873 C CA . ALA A 1 360 ? -10.329 2.097 -9.505 1.00 87.62 360 ALA A CA 1
ATOM 2874 C C . ALA A 1 360 ? -11.391 2.518 -10.544 1.00 87.62 360 ALA A C 1
ATOM 2876 O O . ALA A 1 360 ? -11.400 3.663 -10.999 1.00 87.62 360 ALA A O 1
ATOM 2877 N N . VAL A 1 361 ? -12.292 1.606 -10.934 1.00 86.62 361 VAL A N 1
ATOM 2878 C CA . VAL A 1 361 ? -13.384 1.927 -11.879 1.00 86.62 361 VAL A CA 1
ATOM 2879 C C . VAL A 1 361 ? -14.471 2.823 -11.272 1.00 86.62 361 VAL A C 1
ATOM 2881 O O . VAL A 1 361 ? -15.311 3.347 -12.007 1.00 86.62 361 VAL A O 1
ATOM 2884 N N . GLY A 1 362 ? -14.434 3.040 -9.952 1.00 78.31 362 GLY A N 1
ATOM 2885 C CA . GLY A 1 362 ? -15.421 3.809 -9.201 1.00 78.31 362 GLY A CA 1
ATOM 2886 C C . GLY A 1 362 ? -16.637 2.981 -8.782 1.00 78.31 362 GLY A C 1
ATOM 2887 O O . GLY A 1 362 ? -16.780 1.815 -9.147 1.00 78.31 362 GLY A O 1
ATOM 2888 N N . GLU A 1 363 ? -17.516 3.595 -7.987 1.00 68.00 363 GLU A N 1
ATOM 2889 C CA . GLU A 1 363 ? -18.779 2.974 -7.577 1.00 68.00 363 GLU A CA 1
ATOM 2890 C C . GLU A 1 363 ? -19.698 2.861 -8.795 1.00 68.00 363 GLU A C 1
ATOM 2892 O O . GLU A 1 363 ? -19.977 3.857 -9.468 1.00 68.00 363 GLU A O 1
ATOM 2897 N N . GLY A 1 364 ? -20.158 1.649 -9.097 1.00 59.44 364 GLY A N 1
ATOM 2898 C CA . GLY A 1 364 ? -21.041 1.458 -10.242 1.00 59.44 364 GLY A CA 1
ATOM 2899 C C . GLY A 1 364 ? -21.034 0.078 -10.866 1.00 59.44 364 GLY A C 1
ATOM 2900 O O . GLY A 1 364 ? -21.829 -0.115 -11.769 1.00 59.44 364 GLY A O 1
ATOM 2901 N N . THR A 1 365 ? -20.216 -0.875 -10.408 1.00 62.16 365 THR A N 1
ATOM 2902 C CA . THR A 1 365 ? -20.172 -2.236 -10.987 1.00 62.16 365 THR A CA 1
ATOM 2903 C C . THR A 1 365 ? -21.420 -3.070 -10.670 1.00 62.16 365 THR A C 1
ATOM 2905 O O . THR A 1 365 ? -21.874 -3.855 -11.496 1.00 62.16 365 THR A O 1
ATOM 2908 N N . SER A 1 366 ? -22.059 -2.774 -9.535 1.00 61.25 366 SER A N 1
ATOM 2909 C CA . SER A 1 366 ? -23.203 -3.485 -8.947 1.00 61.25 366 SER A CA 1
ATOM 2910 C C . SER A 1 366 ? -24.503 -3.652 -9.779 1.00 61.25 366 SER A C 1
ATOM 2912 O O . SER A 1 366 ? -25.236 -4.599 -9.504 1.00 61.25 366 SER A O 1
ATOM 2914 N N . PRO A 1 367 ? -24.868 -2.817 -10.780 1.00 70.00 367 PRO A N 1
ATOM 2915 C CA . PRO A 1 367 ? -26.097 -3.004 -11.549 1.00 70.00 367 PRO A CA 1
ATOM 2916 C C . PRO A 1 367 ? -25.986 -4.063 -12.661 1.00 70.00 367 PRO A C 1
ATOM 2918 O O . PRO A 1 367 ? -26.949 -4.232 -13.412 1.00 70.00 367 PRO A O 1
ATOM 2921 N N . ILE A 1 368 ? -24.850 -4.755 -12.813 1.00 80.50 368 ILE A N 1
ATOM 2922 C CA . ILE A 1 368 ? -24.701 -5.863 -13.767 1.00 80.50 368 ILE A CA 1
ATOM 2923 C C . ILE A 1 368 ? -25.214 -7.149 -13.098 1.00 80.50 368 ILE A C 1
ATOM 2925 O O . ILE A 1 368 ? -24.654 -7.562 -12.089 1.00 80.50 368 ILE A O 1
ATOM 2929 N N . PRO A 1 369 ? -26.247 -7.825 -13.627 1.00 85.00 369 PRO A N 1
ATOM 2930 C CA . PRO A 1 369 ? -26.693 -9.091 -13.052 1.00 85.00 369 PRO A CA 1
ATOM 2931 C C . PRO A 1 369 ? -25.630 -10.185 -13.204 1.00 85.00 369 PRO A C 1
ATOM 2933 O O . PRO A 1 369 ? -25.026 -10.314 -14.275 1.00 85.00 369 PRO A O 1
ATOM 2936 N N . ASP A 1 370 ? -25.456 -11.014 -12.176 1.00 88.75 370 ASP A N 1
ATOM 2937 C CA . ASP A 1 370 ? -24.587 -12.189 -12.256 1.00 88.75 370 ASP A CA 1
ATOM 2938 C C . ASP A 1 370 ? -24.996 -13.110 -13.418 1.00 88.75 370 ASP A C 1
ATOM 2940 O O . ASP A 1 370 ? -26.175 -13.260 -13.752 1.00 88.75 370 ASP A O 1
ATOM 2944 N N . GLY A 1 371 ? -24.003 -13.711 -14.072 1.00 87.88 371 GLY A N 1
ATOM 2945 C CA . GLY A 1 371 ? -24.179 -14.540 -15.265 1.00 87.88 371 GLY A CA 1
ATOM 2946 C C . GLY A 1 371 ? -24.302 -13.757 -16.576 1.00 87.88 371 GLY A C 1
ATOM 2947 O O . GLY A 1 371 ? -24.259 -14.363 -17.647 1.00 87.88 371 GLY A O 1
ATOM 2948 N N . THR A 1 372 ? -24.406 -12.424 -16.534 1.00 89.75 372 THR A N 1
ATOM 2949 C CA . THR A 1 372 ? -24.421 -11.595 -17.750 1.00 89.75 372 THR A CA 1
ATOM 2950 C C . THR A 1 372 ? -23.104 -11.745 -18.501 1.00 89.75 372 THR A C 1
ATOM 2952 O O . THR A 1 372 ? -22.040 -11.553 -17.922 1.00 89.75 372 THR A O 1
ATOM 2955 N N . LEU A 1 373 ? -23.156 -12.046 -19.800 1.00 89.62 373 LEU A N 1
ATOM 2956 C CA . LEU A 1 373 ? -21.953 -12.101 -20.627 1.00 89.62 373 LEU A CA 1
ATOM 2957 C C . LEU A 1 373 ? -21.348 -10.699 -20.767 1.00 89.62 373 LEU A C 1
ATOM 2959 O O . LEU A 1 373 ? -21.965 -9.801 -21.350 1.00 89.62 373 LEU A O 1
ATOM 2963 N N . VAL A 1 374 ? -20.135 -10.533 -20.253 1.00 90.06 374 VAL A N 1
ATOM 2964 C CA . VAL A 1 374 ? -19.379 -9.282 -20.269 1.00 90.06 374 VAL A CA 1
ATOM 2965 C C . VAL A 1 374 ? -18.045 -9.504 -20.964 1.00 90.06 374 VAL A C 1
ATOM 2967 O O . VAL A 1 374 ? -17.474 -10.593 -20.945 1.00 90.06 374 VAL A O 1
ATOM 2970 N N . SER A 1 375 ? -17.556 -8.447 -21.594 1.00 89.00 375 SER A N 1
ATOM 2971 C CA . SER A 1 375 ? -16.238 -8.383 -22.200 1.00 89.00 375 SER A CA 1
ATOM 2972 C C . SER A 1 375 ? -15.478 -7.197 -21.610 1.00 89.00 375 SER A C 1
ATOM 2974 O O . SER A 1 375 ? -16.000 -6.082 -21.572 1.00 89.00 375 SER A O 1
ATOM 2976 N N . VAL A 1 376 ? -14.261 -7.446 -21.136 1.00 88.62 376 VAL A N 1
ATOM 2977 C CA . VAL A 1 376 ? -13.364 -6.460 -20.526 1.00 88.62 376 VAL A CA 1
ATOM 2978 C C . VAL A 1 376 ? -12.156 -6.286 -21.430 1.00 88.62 376 VAL A C 1
ATOM 2980 O O . VAL A 1 376 ? -11.498 -7.266 -21.763 1.00 88.62 376 VAL A O 1
ATOM 2983 N N . ASP A 1 377 ? -11.849 -5.046 -21.790 1.00 86.75 377 ASP A N 1
ATOM 2984 C CA . ASP A 1 377 ? -10.593 -4.626 -22.404 1.00 86.75 377 ASP A CA 1
ATOM 2985 C C . ASP A 1 377 ? -9.846 -3.755 -21.389 1.00 86.75 377 ASP A C 1
ATOM 2987 O O . ASP A 1 377 ? -10.086 -2.551 -21.258 1.00 86.75 377 ASP A O 1
ATOM 2991 N N . ALA A 1 378 ? -8.938 -4.382 -20.641 1.00 85.69 378 ALA A N 1
ATOM 2992 C CA . ALA A 1 378 ? -8.166 -3.711 -19.603 1.00 85.69 378 ALA A CA 1
ATOM 2993 C C . ALA A 1 378 ? -7.186 -2.686 -20.178 1.00 85.69 378 ALA A C 1
ATOM 2995 O O . ALA A 1 378 ? -6.777 -1.758 -19.485 1.00 85.69 378 ALA A O 1
ATOM 2996 N N . GLN A 1 379 ? -6.831 -2.824 -21.452 1.00 79.38 379 GLN A N 1
ATOM 2997 C CA . GLN A 1 379 ? -5.911 -1.936 -22.142 1.00 79.38 379 GLN A CA 1
ATOM 2998 C C . GLN A 1 379 ? -6.591 -0.635 -22.586 1.00 79.38 379 GLN A C 1
ATOM 3000 O O . GLN A 1 379 ? -5.968 0.426 -22.554 1.00 79.38 379 GLN A O 1
ATOM 3005 N N . ARG A 1 380 ? -7.866 -0.701 -22.989 1.00 75.62 380 ARG A N 1
ATOM 3006 C CA . ARG A 1 380 ? -8.699 0.474 -23.313 1.00 75.62 380 ARG A CA 1
ATOM 3007 C C . ARG A 1 380 ? -9.516 0.991 -22.129 1.00 75.62 380 ARG A C 1
ATOM 3009 O O . ARG A 1 380 ? -10.127 2.048 -22.253 1.00 75.62 380 ARG A O 1
ATOM 3016 N N . LEU A 1 381 ? -9.489 0.281 -21.000 1.00 84.25 381 LEU A N 1
ATOM 3017 C CA . LEU A 1 381 ? -10.324 0.527 -19.822 1.00 84.25 381 LEU A CA 1
ATOM 3018 C C . LEU A 1 381 ? -11.824 0.405 -20.125 1.00 84.25 381 LEU A C 1
ATOM 3020 O O . LEU A 1 381 ? -12.635 1.100 -19.519 1.00 84.25 381 LEU A O 1
ATOM 3024 N N . GLU A 1 382 ? -12.197 -0.456 -21.073 1.00 85.88 382 GLU A N 1
ATOM 3025 C CA . GLU A 1 382 ? -13.577 -0.607 -21.537 1.00 85.88 382 GLU A CA 1
ATOM 3026 C C . GLU A 1 382 ? -14.197 -1.901 -21.006 1.00 85.88 382 GLU A C 1
ATOM 3028 O O . GLU A 1 382 ? -13.633 -2.986 -21.138 1.00 85.88 382 GLU A O 1
ATOM 3033 N N . VAL A 1 383 ? -15.400 -1.792 -20.444 1.00 86.88 383 VAL A N 1
ATOM 3034 C CA . VAL A 1 383 ? -16.233 -2.940 -20.065 1.00 86.88 383 VAL A CA 1
ATOM 3035 C C . VAL A 1 383 ? -17.546 -2.851 -20.835 1.00 86.88 383 VAL A C 1
ATOM 3037 O O . VAL A 1 383 ? -18.244 -1.839 -20.751 1.00 86.88 383 VAL A O 1
ATOM 3040 N N . ILE A 1 384 ? -17.901 -3.891 -21.592 1.00 85.44 384 ILE A N 1
ATOM 3041 C CA . ILE A 1 384 ? -19.106 -3.921 -22.436 1.00 85.44 384 ILE A CA 1
ATOM 3042 C C . ILE A 1 384 ? -19.951 -5.175 -22.187 1.00 85.44 384 ILE A C 1
ATOM 3044 O O . ILE A 1 384 ? -19.440 -6.219 -21.786 1.00 85.44 384 ILE A O 1
ATOM 3048 N N . VAL A 1 385 ? -21.248 -5.093 -22.487 1.00 84.19 385 VAL A N 1
ATOM 3049 C CA . VAL A 1 385 ? -22.141 -6.264 -22.502 1.00 84.19 385 VAL A CA 1
ATOM 3050 C C . VAL A 1 385 ? -22.054 -6.987 -23.850 1.00 84.19 385 VAL A C 1
ATOM 3052 O O . VAL A 1 385 ? -22.141 -6.351 -24.905 1.00 84.19 385 VAL A O 1
ATOM 3055 N N . GLY A 1 386 ? -21.961 -8.318 -23.814 1.00 75.56 386 GLY A N 1
ATOM 3056 C CA . GLY A 1 386 ? -22.014 -9.190 -24.989 1.00 75.56 386 GLY A CA 1
ATOM 3057 C C . GLY A 1 386 ? -20.677 -9.843 -25.375 1.00 75.56 386 GLY A C 1
ATOM 3058 O O . GLY A 1 386 ? -19.657 -9.621 -24.718 1.00 75.56 386 GLY A O 1
ATOM 3059 N N . PRO A 1 387 ? -20.690 -10.679 -26.432 1.00 67.69 387 PRO A N 1
ATOM 3060 C CA . PRO A 1 387 ? -19.545 -11.492 -26.846 1.00 67.69 387 PRO A CA 1
ATOM 3061 C C . PRO A 1 387 ? -18.357 -10.636 -27.311 1.00 67.69 387 PRO A C 1
ATOM 3063 O O . PRO A 1 387 ? -18.560 -9.495 -27.733 1.00 67.69 387 PRO A O 1
ATOM 3066 N N . PRO A 1 388 ? -17.125 -11.167 -27.273 1.00 63.84 388 PRO A N 1
ATOM 3067 C CA . PRO A 1 388 ? -15.940 -10.413 -27.653 1.00 63.84 388 PRO A CA 1
ATOM 3068 C C . PRO A 1 388 ? -15.974 -10.113 -29.158 1.00 63.84 388 PRO A C 1
ATOM 3070 O O . PRO A 1 388 ? -15.893 -11.027 -29.968 1.00 63.84 388 PRO A O 1
ATOM 3073 N N . ASP A 1 389 ? -16.065 -8.837 -29.539 1.00 60.88 389 ASP A N 1
ATOM 3074 C CA . ASP A 1 389 ? -15.647 -8.374 -30.877 1.00 60.88 389 ASP A CA 1
ATOM 3075 C C . ASP A 1 389 ? -14.229 -7.799 -30.768 1.00 60.88 389 ASP A C 1
ATOM 3077 O O . ASP A 1 389 ? -13.943 -6.675 -31.181 1.00 60.88 389 ASP A O 1
ATOM 3081 N N . PHE A 1 390 ? -13.333 -8.548 -30.124 1.00 61.09 390 PHE A N 1
ATOM 3082 C CA . PHE A 1 390 ? -11.931 -8.167 -30.045 1.00 61.09 390 PHE A CA 1
ATOM 3083 C C . PHE A 1 390 ? -11.185 -8.820 -31.206 1.00 61.09 390 PHE A C 1
ATOM 3085 O O . PHE A 1 390 ? -11.292 -10.036 -31.386 1.00 61.09 390 PHE A O 1
ATOM 3092 N N . PRO A 1 391 ? -10.425 -8.056 -32.008 1.00 53.59 391 PRO A N 1
ATOM 3093 C CA . PRO A 1 391 ? -9.497 -8.672 -32.938 1.00 53.59 391 PRO A CA 1
ATOM 3094 C C . PRO A 1 391 ? -8.513 -9.553 -32.149 1.00 53.59 391 PRO A C 1
ATOM 3096 O O . PRO A 1 391 ? -8.184 -9.219 -31.004 1.00 53.59 391 PRO A O 1
ATOM 3099 N N . PRO A 1 392 ? -8.055 -10.681 -32.724 1.00 44.91 392 PRO A N 1
ATOM 3100 C CA . PRO A 1 392 ? -7.059 -11.520 -32.074 1.00 44.91 392 PRO A CA 1
ATOM 3101 C C . PRO A 1 392 ? -5.848 -10.660 -31.690 1.00 44.91 392 PRO A C 1
ATOM 3103 O O . PRO A 1 392 ? -5.501 -9.746 -32.449 1.00 44.91 392 PRO A O 1
ATOM 3106 N N . PRO A 1 393 ? -5.218 -10.911 -30.526 1.00 46.50 393 PRO A N 1
ATOM 3107 C CA . PRO A 1 393 ? -3.997 -10.206 -30.171 1.00 46.50 393 PRO A CA 1
ATOM 3108 C C . PRO A 1 393 ? -3.006 -10.383 -31.320 1.00 46.50 393 PRO A C 1
ATOM 3110 O O . PRO A 1 393 ? -2.787 -11.506 -31.783 1.00 46.50 393 PRO A O 1
ATOM 3113 N N . GLU A 1 394 ? -2.439 -9.283 -31.815 1.00 44.34 394 GLU A N 1
ATOM 3114 C CA . GLU A 1 394 ? -1.286 -9.379 -3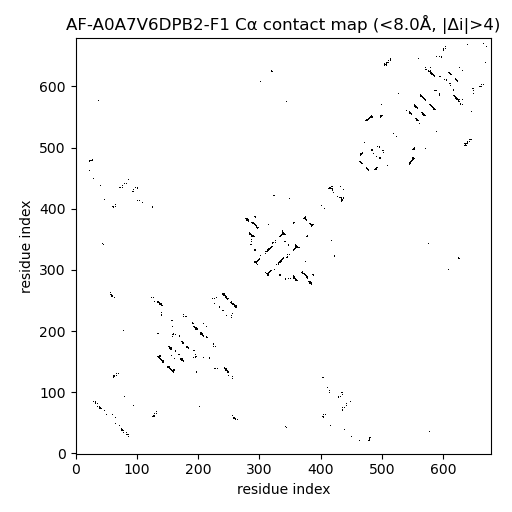2.701 1.00 44.34 394 GLU A CA 1
ATOM 3115 C C . GLU A 1 394 ? -0.221 -10.167 -31.940 1.00 44.34 394 GLU A C 1
ATOM 3117 O O . GLU A 1 394 ? 0.258 -9.730 -30.893 1.00 44.34 394 GLU A O 1
ATOM 3122 N N . LEU A 1 395 ? 0.079 -11.373 -32.430 1.00 37.34 395 LEU A N 1
ATOM 3123 C CA . LEU A 1 395 ? 1.209 -12.167 -31.970 1.00 37.34 395 LEU A CA 1
ATOM 3124 C C . LEU A 1 395 ? 2.428 -11.252 -32.012 1.00 37.34 395 LEU A C 1
ATOM 3126 O O . LEU A 1 395 ? 2.821 -10.801 -33.089 1.00 37.34 395 LEU A O 1
ATOM 3130 N N . GLU A 1 396 ? 3.005 -10.950 -30.850 1.00 42.09 396 GLU A N 1
ATOM 3131 C CA . GLU A 1 396 ? 4.269 -10.233 -30.807 1.00 42.09 396 GLU A CA 1
ATOM 3132 C C . GLU A 1 396 ? 5.323 -11.111 -31.485 1.00 42.09 396 GLU A C 1
ATOM 3134 O O . GLU A 1 396 ? 5.791 -12.113 -30.944 1.00 42.09 396 GLU A O 1
ATOM 3139 N N . ILE A 1 397 ? 5.646 -10.759 -32.727 1.00 32.06 397 ILE A N 1
ATOM 3140 C CA . ILE A 1 397 ? 6.692 -11.403 -33.508 1.00 32.06 397 ILE A CA 1
ATOM 3141 C C . ILE A 1 397 ? 8.016 -11.088 -32.810 1.00 32.06 397 ILE A C 1
ATOM 3143 O O . ILE A 1 397 ? 8.482 -9.953 -32.867 1.00 32.06 397 ILE A O 1
ATOM 3147 N N . GLY A 1 398 ? 8.587 -12.098 -32.148 1.00 38.88 398 GLY A N 1
ATOM 3148 C CA . GLY A 1 398 ? 9.984 -12.163 -31.715 1.00 38.88 398 GLY A CA 1
ATOM 3149 C C . GLY A 1 398 ? 10.532 -10.879 -31.095 1.0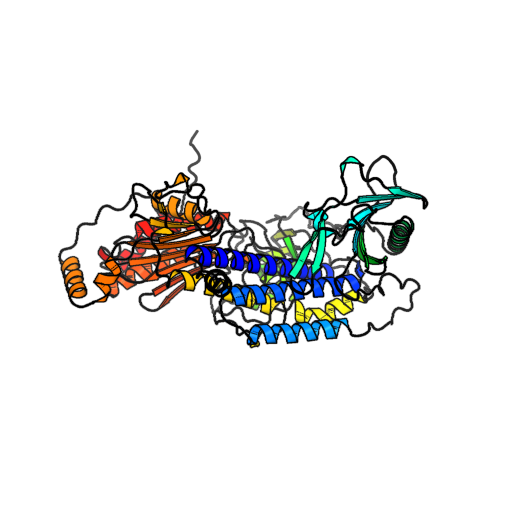0 38.88 398 GLY A C 1
ATOM 3150 O O . GLY A 1 398 ? 11.318 -10.178 -31.734 1.00 38.88 398 GLY A O 1
ATOM 3151 N N . ARG A 1 399 ? 10.177 -10.587 -29.836 1.00 46.78 399 ARG A N 1
ATOM 3152 C CA . ARG A 1 399 ? 10.998 -9.665 -29.042 1.00 46.78 399 ARG A CA 1
ATOM 3153 C C . ARG A 1 399 ? 12.367 -10.315 -28.833 1.00 46.78 399 ARG A C 1
ATOM 3155 O O . ARG A 1 399 ? 12.455 -11.464 -28.410 1.00 46.78 399 ARG A O 1
ATOM 3162 N N . ALA A 1 400 ? 13.430 -9.586 -29.160 1.00 48.22 400 ALA A N 1
ATOM 3163 C CA . ALA A 1 400 ? 14.765 -9.927 -28.694 1.00 48.22 400 ALA A CA 1
ATOM 3164 C C . ALA A 1 400 ? 14.755 -9.851 -27.159 1.00 48.22 400 ALA A C 1
ATOM 3166 O O . ALA A 1 400 ? 14.347 -8.826 -26.621 1.00 48.22 400 ALA A O 1
ATOM 3167 N N . HIS A 1 401 ? 15.152 -10.920 -26.468 1.00 53.69 401 HIS A N 1
ATOM 3168 C CA . HIS A 1 401 ? 15.322 -10.890 -25.015 1.00 53.69 401 HIS A CA 1
ATOM 3169 C C . HIS A 1 401 ? 16.470 -9.937 -24.674 1.00 53.69 401 HIS A C 1
ATOM 3171 O O . HIS A 1 401 ? 17.610 -10.195 -25.050 1.00 53.69 401 HIS A O 1
ATOM 3177 N N . PHE A 1 402 ? 16.177 -8.823 -24.004 1.00 66.56 402 PHE A N 1
ATOM 3178 C CA . PHE A 1 402 ? 17.205 -7.846 -23.643 1.00 66.56 402 PHE A CA 1
ATOM 3179 C C . PHE A 1 402 ? 17.900 -8.250 -22.331 1.00 66.56 402 PHE A C 1
ATOM 3181 O O . PHE A 1 402 ? 17.237 -8.778 -21.434 1.00 66.56 402 PHE A O 1
ATOM 3188 N N . PRO A 1 403 ? 19.198 -7.946 -22.133 1.00 71.50 403 PRO A N 1
ATOM 3189 C CA . PRO A 1 403 ? 19.918 -8.341 -20.916 1.00 71.50 403 PRO A CA 1
ATOM 3190 C C . PRO A 1 403 ? 19.275 -7.832 -19.612 1.00 71.50 403 PRO A C 1
ATOM 3192 O O . PRO A 1 403 ? 19.327 -8.481 -18.569 1.00 71.50 403 PRO A O 1
ATOM 3195 N N . ALA A 1 404 ? 18.616 -6.674 -19.655 1.00 73.50 404 ALA A N 1
ATOM 3196 C CA . ALA A 1 404 ? 17.900 -6.145 -18.501 1.00 73.50 404 ALA A CA 1
ATOM 3197 C C . ALA A 1 404 ? 16.593 -6.904 -18.198 1.00 73.50 404 ALA A C 1
ATOM 3199 O O . ALA A 1 404 ? 16.233 -7.046 -17.030 1.00 73.50 404 ALA A O 1
ATOM 3200 N N . GLU A 1 405 ? 15.902 -7.418 -19.220 1.00 75.69 405 GLU A N 1
ATOM 3201 C CA . GLU A 1 405 ? 14.720 -8.276 -19.061 1.00 75.69 405 GLU A CA 1
ATOM 3202 C C . GLU A 1 405 ? 15.118 -9.612 -18.426 1.00 75.69 405 GLU A C 1
ATOM 3204 O O . GLU A 1 405 ? 14.456 -10.083 -17.502 1.00 75.69 405 GLU A O 1
ATOM 3209 N N . GLU A 1 406 ? 16.255 -10.175 -18.847 1.00 78.75 406 GLU A N 1
ATOM 3210 C CA . GLU A 1 406 ? 16.824 -11.376 -18.237 1.00 78.75 406 GLU A CA 1
ATOM 3211 C C . GLU A 1 406 ? 17.174 -11.148 -16.759 1.00 78.75 406 GLU A C 1
ATOM 3213 O O . GLU A 1 406 ? 16.763 -11.932 -15.901 1.00 78.75 406 GLU A O 1
ATOM 3218 N N . LEU A 1 407 ? 17.872 -10.053 -16.425 1.00 79.81 407 LEU A N 1
ATOM 3219 C CA . LEU A 1 407 ? 18.148 -9.705 -15.026 1.00 79.81 407 LEU A CA 1
ATOM 3220 C C . LEU A 1 407 ? 16.867 -9.563 -14.211 1.00 79.81 407 LEU A C 1
ATOM 3222 O O . LEU A 1 407 ? 16.789 -10.090 -13.102 1.00 79.81 407 LEU A O 1
ATOM 3226 N N . LEU A 1 408 ? 15.867 -8.863 -14.750 1.00 83.38 408 LEU A N 1
ATOM 3227 C CA . LEU A 1 408 ? 14.596 -8.670 -14.068 1.00 83.38 408 LEU A CA 1
ATOM 3228 C C . LEU A 1 408 ? 13.874 -10.004 -13.852 1.00 83.38 408 LEU A C 1
ATOM 3230 O O . LEU A 1 408 ? 13.341 -10.241 -12.767 1.00 83.38 408 LEU A O 1
ATOM 3234 N N . HIS A 1 409 ? 13.910 -10.907 -14.833 1.00 84.19 409 HIS A N 1
ATOM 3235 C CA . HIS A 1 409 ? 13.374 -12.259 -14.700 1.00 84.19 409 HIS A CA 1
ATOM 3236 C C . HIS A 1 409 ? 14.088 -13.051 -13.595 1.00 84.19 409 HIS A C 1
ATOM 3238 O O . HIS A 1 409 ? 13.418 -13.656 -12.760 1.00 84.19 409 HIS A O 1
ATOM 3244 N N . ARG A 1 410 ? 15.426 -12.980 -13.524 1.00 87.00 410 ARG A N 1
ATOM 3245 C CA . ARG A 1 410 ? 16.233 -13.645 -12.483 1.00 87.00 410 ARG A CA 1
ATOM 3246 C C . ARG A 1 410 ? 15.883 -13.161 -11.069 1.00 87.00 410 ARG A C 1
ATOM 3248 O O . ARG A 1 410 ? 15.794 -13.980 -10.160 1.00 87.00 410 ARG A O 1
ATOM 3255 N N . VAL A 1 411 ? 15.658 -11.858 -10.867 1.00 89.94 411 VAL A N 1
ATOM 3256 C CA . VAL A 1 411 ? 15.328 -11.303 -9.533 1.00 89.94 411 VAL A CA 1
ATOM 3257 C C . VAL A 1 411 ? 13.838 -11.365 -9.181 1.00 89.94 411 VAL A C 1
ATOM 3259 O O . VAL A 1 411 ? 13.478 -11.250 -8.009 1.00 89.94 411 VAL A O 1
ATOM 3262 N N . SER A 1 412 ? 12.958 -11.564 -10.167 1.00 89.56 412 SER A N 1
ATOM 3263 C CA . SER A 1 412 ? 11.497 -11.547 -9.986 1.00 89.56 412 SER A CA 1
ATOM 3264 C C . SER A 1 412 ? 10.979 -12.463 -8.864 1.00 89.56 412 SER A C 1
ATOM 3266 O O . SER A 1 412 ? 10.134 -11.992 -8.094 1.00 89.56 412 SER A O 1
ATOM 3268 N N . PRO A 1 413 ? 11.465 -13.716 -8.700 1.00 91.81 413 PRO A N 1
ATOM 3269 C CA . PRO A 1 413 ? 11.007 -14.604 -7.629 1.00 91.81 413 PRO A CA 1
ATOM 3270 C C . PRO A 1 413 ? 11.251 -14.051 -6.221 1.00 91.81 413 PRO A C 1
ATOM 3272 O O . PRO A 1 413 ? 10.450 -14.272 -5.316 1.00 91.81 413 PRO A O 1
ATOM 3275 N N . TYR A 1 414 ? 12.335 -13.295 -6.055 1.00 93.62 414 TYR A N 1
ATOM 3276 C CA . TYR A 1 414 ? 12.776 -12.750 -4.775 1.00 93.62 414 TYR A CA 1
ATOM 3277 C C . TYR A 1 414 ? 12.221 -11.350 -4.501 1.00 93.62 414 TYR A C 1
ATOM 3279 O O . TYR A 1 414 ? 12.230 -10.901 -3.358 1.00 93.62 414 TYR A O 1
ATOM 3287 N N . LEU A 1 415 ? 11.724 -10.650 -5.524 1.00 90.75 415 LEU A N 1
ATOM 3288 C CA . LEU A 1 415 ? 11.119 -9.328 -5.374 1.00 90.75 415 LEU A CA 1
ATOM 3289 C C . LEU A 1 415 ? 9.596 -9.397 -5.290 1.00 90.75 415 LEU A C 1
ATOM 3291 O O . LEU A 1 415 ? 9.038 -8.942 -4.299 1.00 90.75 415 LEU A O 1
ATOM 3295 N N . PHE A 1 416 ? 8.929 -9.940 -6.312 1.00 89.50 416 PHE A N 1
ATOM 3296 C CA . PHE A 1 416 ? 7.503 -9.681 -6.560 1.00 89.50 416 PHE A CA 1
ATOM 3297 C C . PHE A 1 416 ? 6.552 -10.751 -6.026 1.00 89.50 416 PHE A C 1
ATOM 3299 O O . PHE A 1 416 ? 5.400 -10.436 -5.720 1.00 89.50 416 PHE A O 1
ATOM 3306 N N . LEU A 1 417 ? 6.992 -12.011 -5.961 1.00 87.31 417 LEU A N 1
ATOM 3307 C CA . LEU A 1 417 ? 6.114 -13.120 -5.581 1.00 87.31 417 LEU A CA 1
ATOM 3308 C C . LEU A 1 417 ? 5.611 -12.948 -4.153 1.00 87.31 417 LEU A C 1
ATOM 3310 O O . LEU A 1 417 ? 6.391 -12.623 -3.267 1.00 87.31 417 LEU A O 1
ATOM 3314 N N . LEU A 1 418 ? 4.323 -13.196 -3.935 1.00 84.94 418 LEU A N 1
ATOM 3315 C CA . LEU A 1 418 ? 3.742 -13.254 -2.602 1.00 84.94 418 LEU A CA 1
ATOM 3316 C C . LEU A 1 418 ? 3.487 -14.721 -2.255 1.00 84.94 418 LEU A C 1
ATOM 3318 O O . LEU A 1 418 ? 2.616 -15.352 -2.848 1.00 84.94 418 LEU A O 1
ATOM 3322 N N . ASN A 1 419 ? 4.291 -15.259 -1.343 1.00 81.50 419 ASN A N 1
ATOM 3323 C CA . ASN A 1 419 ? 4.262 -16.661 -0.922 1.00 81.50 419 ASN A CA 1
ATOM 3324 C C . ASN A 1 419 ? 3.566 -16.841 0.429 1.00 81.50 419 ASN A C 1
ATOM 3326 O O . ASN A 1 419 ? 3.240 -17.963 0.812 1.00 81.50 419 ASN A O 1
ATOM 3330 N N . LEU A 1 420 ? 3.381 -15.753 1.180 1.00 81.31 420 LEU A N 1
ATOM 3331 C CA . LEU A 1 420 ? 2.616 -15.785 2.417 1.00 81.31 420 LEU A CA 1
ATOM 3332 C C . LEU A 1 420 ? 1.131 -15.995 2.117 1.00 81.31 420 LEU A C 1
ATOM 3334 O O . LEU A 1 420 ? 0.526 -15.257 1.339 1.00 81.31 420 LEU A O 1
ATOM 3338 N N . GLU A 1 421 ? 0.544 -16.986 2.783 1.00 65.12 421 GLU A N 1
ATOM 3339 C CA . GLU A 1 421 ? -0.888 -17.247 2.698 1.00 65.12 421 GLU A CA 1
ATOM 3340 C C . GLU A 1 421 ? -1.691 -16.055 3.254 1.00 65.12 421 GLU A C 1
ATOM 3342 O O . GLU A 1 421 ? -1.378 -15.560 4.341 1.00 65.12 421 GLU A O 1
ATOM 3347 N N . PRO A 1 422 ? -2.779 -15.630 2.583 1.00 54.81 422 PRO A N 1
ATOM 3348 C CA . PRO A 1 422 ? -3.687 -14.590 3.077 1.00 54.81 422 PRO A CA 1
ATOM 3349 C C . PRO A 1 422 ? -4.419 -14.959 4.375 1.00 54.81 422 PRO A C 1
ATOM 3351 O O . PRO A 1 422 ? -5.123 -14.127 4.949 1.00 54.81 422 PRO A O 1
ATOM 3354 N N . SER A 1 423 ? -4.348 -16.227 4.791 1.00 47.38 423 SER A N 1
ATOM 3355 C CA . SER A 1 423 ? -5.164 -16.773 5.872 1.00 47.38 423 SER A CA 1
ATOM 3356 C C . SER A 1 423 ? -4.790 -16.156 7.221 1.00 47.38 423 SER A C 1
ATOM 3358 O O . SER A 1 423 ? -3.611 -16.040 7.535 1.00 47.38 423 SER A O 1
ATOM 3360 N N . GLY A 1 424 ? -5.794 -15.798 8.030 1.00 44.97 424 GLY A N 1
ATOM 3361 C CA . GLY A 1 424 ? -5.688 -15.018 9.276 1.00 44.97 424 GLY A CA 1
ATOM 3362 C C . GLY A 1 424 ? -4.854 -15.596 10.434 1.00 44.97 424 GLY A C 1
ATOM 3363 O O . GLY A 1 424 ? -5.039 -15.177 11.575 1.00 44.97 424 GLY A O 1
ATOM 3364 N N . GLN A 1 425 ? -3.946 -16.541 10.184 1.00 48.12 425 GLN A N 1
ATOM 3365 C CA . GLN A 1 425 ? -2.877 -16.893 11.114 1.00 48.12 425 GLN A CA 1
ATOM 3366 C C . GLN A 1 425 ? -1.731 -15.881 11.004 1.00 48.12 425 GLN A C 1
ATOM 3368 O O . GLN A 1 425 ? -1.451 -15.344 9.935 1.00 48.12 425 GLN A O 1
ATOM 3373 N N . ALA A 1 426 ? -1.056 -15.609 12.123 1.00 56.12 426 ALA A N 1
ATOM 3374 C CA . ALA A 1 426 ? 0.105 -14.727 12.127 1.00 56.12 426 ALA A CA 1
ATOM 3375 C C . ALA A 1 426 ? 1.178 -15.297 11.186 1.00 56.12 426 ALA A C 1
ATOM 3377 O O . ALA A 1 426 ? 1.731 -16.366 11.454 1.00 56.12 426 ALA A O 1
ATOM 3378 N N . ALA A 1 427 ? 1.441 -14.597 10.080 1.00 65.06 427 ALA A N 1
ATOM 3379 C CA . ALA A 1 427 ? 2.472 -14.978 9.127 1.00 65.06 427 ALA A CA 1
ATOM 3380 C C . ALA A 1 427 ? 3.802 -15.176 9.868 1.00 65.06 427 ALA A C 1
ATOM 3382 O O . ALA A 1 427 ? 4.227 -14.306 10.625 1.00 65.06 427 ALA A O 1
ATOM 3383 N N . SER A 1 428 ? 4.447 -16.329 9.687 1.00 77.81 428 SER A N 1
ATOM 3384 C CA . SER A 1 428 ? 5.758 -16.581 10.287 1.00 77.81 428 SER A CA 1
ATOM 3385 C C . SER A 1 428 ? 6.836 -15.871 9.477 1.00 77.81 428 SER A C 1
ATOM 3387 O O . SER A 1 428 ? 6.917 -16.040 8.260 1.00 77.81 428 SER A O 1
ATOM 3389 N N . ALA A 1 429 ? 7.716 -15.140 10.158 1.00 83.81 429 ALA A N 1
ATOM 3390 C CA . ALA A 1 429 ? 8.858 -14.485 9.537 1.00 83.81 429 ALA A CA 1
ATOM 3391 C C . ALA A 1 429 ? 9.741 -15.462 8.728 1.00 83.81 429 ALA A C 1
ATOM 3393 O O . ALA A 1 429 ? 10.174 -15.141 7.622 1.00 83.81 429 ALA A O 1
ATOM 3394 N N . ASN A 1 430 ? 9.928 -16.697 9.215 1.00 83.69 430 ASN A N 1
ATOM 3395 C CA . ASN A 1 430 ? 10.698 -17.743 8.528 1.00 83.69 430 ASN A CA 1
ATOM 3396 C C . ASN A 1 430 ? 10.070 -18.230 7.208 1.00 83.69 430 ASN A C 1
ATOM 3398 O O . ASN A 1 430 ? 10.767 -18.840 6.386 1.00 83.69 430 ASN A O 1
ATOM 3402 N N . ALA A 1 431 ? 8.775 -17.986 6.990 1.00 87.25 431 ALA A N 1
ATOM 3403 C CA . ALA A 1 431 ? 8.080 -18.358 5.760 1.00 87.25 431 ALA A CA 1
ATOM 3404 C C . ALA A 1 431 ? 8.332 -17.369 4.611 1.00 87.25 431 ALA A C 1
ATOM 3406 O O . ALA A 1 431 ? 8.074 -17.719 3.464 1.00 87.25 431 ALA A O 1
ATOM 3407 N N . CYS A 1 432 ? 8.893 -16.185 4.883 1.00 92.12 432 CYS A N 1
ATOM 3408 C CA . CYS A 1 432 ? 9.182 -15.198 3.844 1.00 92.12 432 CYS A CA 1
ATOM 3409 C C . CYS A 1 432 ? 10.203 -15.748 2.831 1.00 92.12 432 CYS A C 1
ATOM 3411 O O . CYS A 1 432 ? 11.226 -16.346 3.205 1.00 92.12 432 CYS A O 1
ATOM 3413 N N . ARG A 1 433 ? 9.912 -15.571 1.539 1.00 92.62 433 ARG A N 1
ATOM 3414 C CA . ARG A 1 433 ? 10.769 -15.987 0.414 1.00 92.62 433 ARG A CA 1
ATOM 3415 C C . ARG A 1 433 ? 11.056 -14.852 -0.566 1.00 92.62 433 ARG A C 1
ATOM 3417 O O . ARG A 1 433 ? 11.974 -14.982 -1.369 1.00 92.62 433 ARG A O 1
ATOM 3424 N N . SER A 1 434 ? 10.332 -13.744 -0.461 1.00 95.06 434 SER A N 1
ATOM 3425 C CA . SER A 1 434 ? 10.552 -12.534 -1.248 1.00 95.06 434 SER A CA 1
ATOM 3426 C C . SER A 1 434 ? 10.562 -11.271 -0.381 1.00 95.06 434 SER A C 1
ATOM 3428 O O . SER A 1 434 ? 10.146 -11.277 0.781 1.00 95.06 434 SER A O 1
ATOM 3430 N N . ILE A 1 435 ? 10.995 -10.151 -0.959 1.00 95.00 435 ILE A N 1
ATOM 3431 C CA . ILE A 1 435 ? 10.857 -8.834 -0.332 1.00 95.00 435 ILE A CA 1
ATOM 3432 C C . ILE A 1 435 ? 9.382 -8.463 -0.157 1.00 95.00 435 ILE A C 1
ATOM 3434 O O . ILE A 1 435 ? 9.023 -7.915 0.883 1.00 95.00 435 ILE A O 1
ATOM 3438 N N . HIS A 1 436 ? 8.510 -8.820 -1.103 1.00 93.25 436 HIS A N 1
ATOM 3439 C CA . HIS A 1 436 ? 7.069 -8.624 -0.955 1.00 93.25 436 HIS A CA 1
ATOM 3440 C C . HIS A 1 436 ? 6.515 -9.304 0.314 1.00 93.25 436 HIS A C 1
ATOM 3442 O O . HIS A 1 436 ? 5.742 -8.684 1.047 1.00 93.25 436 HIS A O 1
ATOM 3448 N N . ASP A 1 437 ? 6.972 -10.525 0.624 1.00 92.81 437 ASP A N 1
ATOM 3449 C CA . ASP A 1 437 ? 6.602 -11.240 1.852 1.00 92.81 437 ASP A CA 1
ATOM 3450 C C . ASP A 1 437 ? 7.073 -10.492 3.109 1.00 92.81 437 ASP A C 1
ATOM 3452 O O . ASP A 1 437 ? 6.302 -10.316 4.051 1.00 92.81 437 ASP A O 1
ATOM 3456 N N . ILE A 1 438 ? 8.322 -10.007 3.117 1.00 93.12 438 ILE A N 1
ATOM 3457 C CA . ILE A 1 438 ? 8.887 -9.235 4.238 1.00 93.12 438 ILE A CA 1
ATOM 3458 C C . ILE A 1 438 ? 8.069 -7.964 4.496 1.00 93.12 438 ILE A C 1
ATOM 3460 O O . ILE A 1 438 ? 7.759 -7.644 5.648 1.00 93.12 438 ILE A O 1
ATOM 3464 N N . LEU A 1 439 ? 7.695 -7.249 3.432 1.00 92.25 439 LEU A N 1
ATOM 3465 C CA . LEU A 1 439 ? 6.882 -6.037 3.517 1.00 92.25 439 LEU A CA 1
ATOM 3466 C C . LEU A 1 439 ? 5.474 -6.337 4.053 1.00 92.25 439 LEU A C 1
ATOM 3468 O O . LEU A 1 439 ? 5.000 -5.634 4.950 1.00 92.25 439 LEU A O 1
ATOM 3472 N N . LEU A 1 440 ? 4.830 -7.409 3.574 1.00 88.88 440 LEU A N 1
ATOM 3473 C CA . LEU A 1 440 ? 3.521 -7.839 4.074 1.00 88.88 440 LEU A CA 1
ATOM 3474 C C . LEU A 1 440 ? 3.589 -8.258 5.554 1.00 88.88 440 LEU A C 1
ATOM 3476 O O . LEU A 1 440 ? 2.756 -7.830 6.358 1.00 88.88 440 LEU A O 1
ATOM 3480 N N . TYR A 1 441 ? 4.606 -9.035 5.937 1.00 89.88 441 TYR A N 1
ATOM 3481 C CA . TYR A 1 441 ? 4.849 -9.447 7.321 1.00 89.88 441 TYR A CA 1
ATOM 3482 C C . TYR A 1 441 ? 5.021 -8.239 8.252 1.00 89.88 441 TYR A C 1
ATOM 3484 O O . TYR A 1 441 ? 4.381 -8.151 9.307 1.00 89.88 441 TYR A O 1
ATOM 3492 N N . ALA A 1 442 ? 5.850 -7.270 7.856 1.00 89.50 442 ALA A N 1
ATOM 3493 C CA . ALA A 1 442 ? 6.081 -6.061 8.635 1.00 89.50 442 ALA A CA 1
ATOM 3494 C C . ALA A 1 442 ? 4.810 -5.211 8.773 1.00 89.50 442 ALA A C 1
ATOM 3496 O O . ALA A 1 442 ? 4.523 -4.703 9.861 1.00 89.50 442 ALA A O 1
ATOM 3497 N N . ALA A 1 443 ? 4.013 -5.091 7.705 1.00 84.12 443 ALA A N 1
ATOM 3498 C CA . ALA A 1 443 ? 2.735 -4.389 7.734 1.00 84.12 443 ALA A CA 1
ATOM 3499 C C . ALA A 1 443 ? 1.735 -5.047 8.702 1.00 84.12 443 ALA A C 1
ATOM 3501 O O . ALA A 1 443 ? 1.115 -4.341 9.504 1.00 84.12 443 ALA A O 1
ATOM 3502 N N . ALA A 1 444 ? 1.617 -6.378 8.679 1.00 81.00 444 ALA A N 1
ATOM 3503 C CA . ALA A 1 444 ? 0.764 -7.131 9.598 1.00 81.00 444 ALA A CA 1
ATOM 3504 C C . ALA A 1 444 ? 1.226 -6.983 11.060 1.00 81.00 444 ALA A C 1
ATOM 3506 O O . ALA A 1 444 ? 0.427 -6.658 11.944 1.00 81.00 444 ALA A O 1
ATOM 3507 N N . THR A 1 445 ? 2.530 -7.133 11.308 1.00 84.25 445 THR A N 1
ATOM 3508 C CA . THR A 1 445 ? 3.137 -7.026 12.646 1.00 84.25 445 THR A CA 1
ATOM 3509 C C . THR A 1 445 ? 2.932 -5.637 13.243 1.00 84.25 445 THR A C 1
ATOM 3511 O O . THR A 1 445 ? 2.504 -5.500 14.390 1.00 84.25 445 THR A O 1
ATOM 3514 N N . ARG A 1 446 ? 3.171 -4.590 12.446 1.00 85.69 446 ARG A N 1
ATOM 3515 C CA . ARG A 1 446 ? 2.950 -3.192 12.833 1.00 85.69 446 ARG A CA 1
ATOM 3516 C C . ARG A 1 446 ? 1.498 -2.930 13.240 1.00 85.69 446 ARG A C 1
ATOM 3518 O O . ARG A 1 446 ? 1.277 -2.317 14.283 1.00 85.69 446 ARG A O 1
ATOM 3525 N N . LYS A 1 447 ? 0.521 -3.376 12.436 1.00 76.69 447 LYS A N 1
ATOM 3526 C CA . LYS A 1 447 ? -0.915 -3.195 12.731 1.00 76.69 447 LYS A CA 1
ATOM 3527 C C . LYS A 1 447 ? -1.298 -3.855 14.059 1.00 76.69 447 LYS A C 1
ATOM 3529 O O . LYS A 1 447 ? -2.027 -3.263 14.846 1.00 76.69 447 LYS A O 1
ATOM 3534 N N . ASN A 1 448 ? -0.770 -5.047 14.337 1.00 74.75 448 ASN A N 1
ATOM 3535 C CA . ASN A 1 448 ? -1.060 -5.751 15.584 1.00 74.75 448 ASN A CA 1
ATOM 3536 C C . ASN A 1 448 ? -0.397 -5.096 16.814 1.00 74.75 448 ASN A C 1
ATOM 3538 O O . ASN A 1 448 ? -1.013 -4.984 17.871 1.00 74.75 448 ASN A O 1
ATOM 3542 N N . GLU A 1 449 ? 0.848 -4.633 16.681 1.00 75.25 449 GLU A N 1
ATOM 3543 C CA . GLU A 1 449 ? 1.608 -4.029 17.783 1.00 75.25 449 GLU A CA 1
ATOM 3544 C C . GLU A 1 449 ? 1.085 -2.638 18.185 1.00 75.25 449 GLU A C 1
ATOM 3546 O O . GLU A 1 449 ? 1.115 -2.297 19.372 1.00 75.25 449 GLU A O 1
ATOM 3551 N N . MET A 1 450 ? 0.575 -1.841 17.235 1.00 69.56 450 MET A N 1
ATOM 3552 C CA . MET A 1 450 ? -0.024 -0.534 17.549 1.00 69.56 450 MET A CA 1
ATOM 3553 C C . MET A 1 450 ? -1.218 -0.674 18.510 1.00 69.56 450 MET A C 1
ATOM 3555 O O . MET A 1 450 ? -1.325 0.079 19.480 1.00 69.56 450 MET A O 1
ATOM 3559 N N . PHE A 1 451 ? -2.021 -1.722 18.315 1.00 60.25 451 PHE A N 1
ATOM 3560 C CA . PHE A 1 451 ? -3.214 -2.009 19.108 1.00 60.25 451 PHE A CA 1
ATOM 3561 C C . PHE A 1 451 ? -2.920 -2.454 20.550 1.00 60.25 451 PHE A C 1
ATOM 3563 O O . PHE A 1 451 ? -3.615 -2.070 21.491 1.00 60.25 451 PHE A O 1
ATOM 3570 N N . CYS A 1 452 ? -1.859 -3.232 20.778 1.00 54.41 452 CYS A N 1
ATOM 3571 C CA . CYS A 1 452 ? -1.528 -3.738 22.118 1.00 54.41 452 CYS A CA 1
ATOM 3572 C C . CYS A 1 452 ? -1.049 -2.645 23.092 1.00 54.41 452 CYS A C 1
ATOM 3574 O O . CYS A 1 452 ? -1.161 -2.798 24.316 1.00 54.41 452 CYS A O 1
ATOM 3576 N N . PHE A 1 453 ? -0.502 -1.545 22.570 1.00 53.50 453 PHE A N 1
ATOM 3577 C CA . PHE A 1 453 ? 0.159 -0.523 23.382 1.00 53.50 453 PHE A CA 1
ATOM 3578 C C . PHE A 1 453 ? -0.830 0.333 24.194 1.00 53.50 453 PHE A C 1
ATOM 3580 O O . PHE A 1 453 ? -0.529 0.699 25.329 1.00 53.50 453 PHE A O 1
ATOM 3587 N N . SER A 1 454 ? -2.047 0.557 23.687 1.00 49.56 454 SER A N 1
ATOM 3588 C CA . SER A 1 454 ? -3.094 1.337 24.370 1.00 49.56 454 SER A CA 1
ATOM 3589 C C . SER A 1 454 ? -3.668 0.692 25.636 1.00 49.56 454 SER A C 1
ATOM 3591 O O . SER A 1 454 ? -4.364 1.357 26.399 1.00 49.56 454 SER A O 1
ATOM 3593 N N . LEU A 1 455 ? -3.398 -0.595 25.874 1.00 47.78 455 LEU A N 1
ATOM 3594 C CA . LEU A 1 455 ? -4.028 -1.364 26.953 1.00 47.78 455 LEU A CA 1
ATOM 3595 C C . LEU A 1 455 ? -3.211 -1.411 28.261 1.00 47.78 455 LEU A C 1
ATOM 3597 O O . LEU A 1 455 ? -3.748 -1.854 29.274 1.00 47.78 455 LEU A O 1
ATOM 3601 N N . HIS A 1 456 ? -1.948 -0.958 28.264 1.00 45.16 456 HIS A N 1
ATOM 3602 C CA . HIS A 1 456 ? -0.978 -1.293 29.325 1.00 45.16 456 HIS A CA 1
ATOM 3603 C C . HIS A 1 456 ? -0.256 -0.102 29.993 1.00 45.16 456 HIS A C 1
ATOM 3605 O O . HIS A 1 456 ? 0.623 -0.323 30.823 1.00 45.16 456 HIS A O 1
ATOM 3611 N N . GLY A 1 457 ? -0.572 1.150 29.648 1.00 48.28 457 GLY A N 1
ATOM 3612 C CA . GLY A 1 457 ? 0.135 2.320 30.192 1.00 48.28 457 GLY A CA 1
ATOM 3613 C C . GLY A 1 457 ? -0.525 2.924 31.436 1.00 48.28 457 GLY A C 1
ATOM 3614 O O . GLY A 1 457 ? -1.677 3.344 31.365 1.00 48.28 457 GLY A O 1
ATOM 3615 N N . ASP A 1 458 ? 0.220 3.059 32.539 1.00 51.88 458 ASP A N 1
ATOM 3616 C CA . ASP A 1 458 ? -0.141 3.964 33.640 1.00 51.88 458 ASP A CA 1
ATOM 3617 C C . ASP A 1 458 ? 0.047 5.418 33.171 1.00 51.88 458 ASP A C 1
ATOM 3619 O O . ASP A 1 458 ? 1.167 5.887 32.954 1.00 51.88 458 ASP A O 1
ATOM 3623 N N . ILE A 1 459 ? -1.063 6.129 32.952 1.00 56.81 459 ILE A N 1
ATOM 3624 C CA . ILE A 1 459 ? -1.069 7.489 32.396 1.00 56.81 459 ILE A CA 1
ATOM 3625 C C . ILE A 1 459 ? -0.817 8.521 33.505 1.00 56.81 459 ILE A C 1
ATOM 3627 O O . ILE A 1 459 ? -1.625 8.662 34.426 1.00 56.81 459 ILE A O 1
ATOM 3631 N N . ASP A 1 460 ? 0.262 9.304 33.387 1.00 59.38 460 ASP A N 1
ATOM 3632 C CA . ASP A 1 460 ? 0.478 10.481 34.237 1.00 59.38 460 ASP A CA 1
ATOM 3633 C C . ASP A 1 460 ? -0.443 11.629 33.782 1.00 59.38 460 ASP A C 1
ATOM 3635 O O . ASP A 1 460 ? -0.420 12.055 32.626 1.00 59.38 460 ASP A O 1
ATOM 3639 N N . ARG A 1 461 ? -1.254 12.166 34.705 1.00 62.50 461 ARG A N 1
ATOM 3640 C CA . ARG A 1 461 ? -2.212 13.256 34.432 1.00 62.50 461 ARG A CA 1
ATOM 3641 C C . ARG A 1 461 ? -1.546 14.514 33.868 1.00 62.50 461 ARG A C 1
ATOM 3643 O O . ARG A 1 461 ? -2.219 15.309 33.217 1.00 62.50 461 ARG A O 1
ATOM 3650 N N . LYS A 1 462 ? -0.247 14.710 34.111 1.00 65.75 462 LYS A N 1
ATOM 3651 C CA . LYS A 1 462 ? 0.505 15.886 33.640 1.00 65.75 462 LYS A CA 1
ATOM 3652 C C . LYS A 1 462 ? 0.639 15.968 32.120 1.00 65.75 462 LYS A C 1
ATOM 3654 O O . LYS A 1 462 ? 0.769 17.070 31.598 1.00 65.75 462 LYS A O 1
ATOM 3659 N N . ASP A 1 463 ? 0.570 14.833 31.430 1.00 68.81 463 ASP A N 1
ATOM 3660 C CA . ASP A 1 463 ? 0.707 14.760 29.972 1.00 68.81 463 ASP A CA 1
ATOM 3661 C C . ASP A 1 463 ? -0.650 14.765 29.244 1.00 68.81 463 ASP A C 1
ATOM 3663 O O . ASP A 1 463 ? -0.703 14.604 28.022 1.00 68.81 463 ASP A O 1
ATOM 3667 N N . THR A 1 464 ? -1.747 14.952 29.987 1.00 75.25 464 THR A N 1
ATOM 3668 C CA . THR A 1 464 ? -3.118 14.878 29.469 1.00 75.25 464 THR A CA 1
ATOM 3669 C C . THR A 1 464 ? -3.799 16.241 29.414 1.00 75.25 464 THR A C 1
ATOM 3671 O O . THR A 1 464 ? -3.596 17.100 30.272 1.00 75.25 464 THR A O 1
ATOM 3674 N N . VAL A 1 465 ? -4.658 16.413 28.414 1.00 83.44 465 VAL A N 1
ATOM 3675 C CA . VAL A 1 465 ? -5.535 17.571 28.230 1.00 83.44 465 VAL A CA 1
ATOM 3676 C C . VAL A 1 465 ? -6.983 17.117 28.385 1.00 83.44 465 VAL A C 1
ATOM 3678 O O . VAL A 1 465 ? -7.377 16.119 27.789 1.00 83.44 465 VAL A O 1
ATOM 3681 N N . ASN A 1 466 ? -7.805 17.832 29.153 1.00 82.69 466 ASN A N 1
ATOM 3682 C CA . ASN A 1 466 ? -9.227 17.495 29.254 1.00 82.69 466 ASN A CA 1
ATOM 3683 C C . ASN A 1 466 ? -9.999 18.008 28.033 1.00 82.69 466 ASN A C 1
ATOM 3685 O O . ASN A 1 466 ? -10.050 19.208 27.781 1.00 82.69 466 ASN A O 1
ATOM 3689 N N . LEU A 1 467 ? -10.652 17.117 27.295 1.00 84.12 467 LEU A N 1
ATOM 3690 C CA . LEU A 1 467 ? -11.572 17.496 26.230 1.00 84.12 467 LEU A CA 1
ATOM 3691 C C . LEU A 1 467 ? -12.977 17.678 26.800 1.00 84.12 467 LEU A C 1
ATOM 3693 O O . LEU A 1 467 ? -13.621 16.729 27.258 1.00 84.12 467 LEU A O 1
ATOM 3697 N N . VAL A 1 468 ? -13.460 18.915 26.747 1.00 81.31 468 VAL A N 1
ATOM 3698 C CA . VAL A 1 468 ? -14.786 19.295 27.227 1.00 81.31 468 VAL A CA 1
ATOM 3699 C C . VAL A 1 468 ? -15.721 19.417 26.035 1.00 81.31 468 VAL A C 1
ATOM 3701 O O . VAL A 1 468 ? -15.610 20.321 25.213 1.00 81.31 468 VAL A O 1
ATOM 3704 N N . THR A 1 469 ? -16.678 18.497 25.963 1.00 74.31 469 THR A N 1
ATOM 3705 C CA . THR A 1 469 ? -17.707 18.464 24.909 1.00 74.31 469 THR A CA 1
ATOM 3706 C C . THR A 1 469 ? -19.068 18.972 25.392 1.00 74.31 469 THR A C 1
ATOM 3708 O O . THR A 1 469 ? -20.028 19.017 24.627 1.00 74.31 469 THR A O 1
ATOM 3711 N N . GLY A 1 470 ? -19.192 19.292 26.686 1.00 67.75 470 GLY A N 1
ATOM 3712 C CA . GLY A 1 470 ? -20.425 19.755 27.335 1.00 67.75 470 GLY A CA 1
ATOM 3713 C C . GLY A 1 470 ? -21.533 18.701 27.494 1.00 67.75 470 GLY A C 1
ATOM 3714 O O . GLY A 1 470 ? -22.437 18.901 28.300 1.00 67.75 470 GLY A O 1
ATOM 3715 N N . ARG A 1 471 ? -21.481 17.582 26.756 1.00 70.19 471 ARG A N 1
ATOM 3716 C CA . ARG A 1 471 ? -22.511 16.522 26.763 1.00 70.19 471 ARG A CA 1
ATOM 3717 C C . ARG A 1 471 ? -21.983 15.132 27.117 1.00 70.19 471 ARG A C 1
ATOM 3719 O O . ARG A 1 471 ? -22.753 14.312 27.613 1.00 70.19 471 ARG A O 1
ATOM 3726 N N . LEU A 1 472 ? -20.710 14.850 26.844 1.00 71.69 472 LEU A N 1
ATOM 3727 C CA . LEU A 1 472 ? -20.104 13.540 27.090 1.00 71.69 472 LEU A CA 1
ATOM 3728 C C . LEU A 1 472 ? -19.423 13.489 28.461 1.00 71.69 472 LEU A C 1
ATOM 3730 O O . LEU A 1 472 ? -19.213 14.512 29.114 1.00 71.69 472 LEU A O 1
ATOM 3734 N N . VAL A 1 473 ? -19.049 12.277 28.875 1.00 71.56 473 VAL A N 1
ATOM 3735 C CA . VAL A 1 473 ? -18.123 12.084 29.999 1.00 71.56 473 VAL A CA 1
ATOM 3736 C C . VAL A 1 473 ? -16.795 12.805 29.717 1.00 71.56 473 VAL A C 1
ATOM 3738 O O . VAL A 1 473 ? -16.424 12.927 28.548 1.00 71.56 473 VAL A O 1
ATOM 3741 N N . PRO A 1 474 ? -16.072 13.287 30.745 1.00 71.75 474 PRO A N 1
ATOM 3742 C CA . PRO A 1 474 ? -14.748 13.868 30.550 1.00 71.75 474 PRO A CA 1
ATOM 3743 C C . PRO A 1 474 ? -13.817 12.890 29.825 1.00 71.75 474 PRO A C 1
ATOM 3745 O O . PRO A 1 474 ? -13.708 11.728 30.225 1.00 71.75 474 PRO A O 1
ATOM 3748 N N . ILE A 1 475 ? -13.156 13.366 28.768 1.00 83.12 475 ILE A N 1
ATOM 3749 C CA . ILE A 1 475 ? -12.185 12.592 27.988 1.00 83.12 475 ILE A CA 1
ATOM 3750 C C . ILE A 1 475 ? -10.802 13.192 28.225 1.00 83.12 475 ILE A C 1
ATOM 3752 O O . ILE A 1 475 ? -10.593 14.378 27.974 1.00 83.12 475 ILE A O 1
ATOM 3756 N N . MET A 1 476 ? -9.854 12.382 28.688 1.00 82.56 476 MET A N 1
ATOM 3757 C CA . MET A 1 476 ? -8.449 12.783 28.779 1.00 82.56 476 MET A CA 1
ATOM 3758 C C . MET A 1 476 ? -7.753 12.513 27.448 1.00 82.56 476 MET A C 1
ATOM 3760 O O . MET A 1 476 ? -7.792 11.394 26.949 1.00 82.56 476 MET A O 1
ATOM 3764 N N . VAL A 1 477 ? -7.105 13.522 26.879 1.00 84.00 477 VAL A N 1
ATOM 3765 C CA . VAL A 1 477 ? -6.454 13.453 25.570 1.00 84.00 477 VAL A CA 1
ATOM 3766 C C . VAL A 1 477 ? -4.942 13.544 25.720 1.00 84.00 477 VAL A C 1
ATOM 3768 O O . VAL A 1 477 ? -4.437 14.435 26.399 1.00 84.00 477 VAL A O 1
ATOM 3771 N N . ILE A 1 478 ? -4.220 12.659 25.040 1.00 81.31 478 ILE A N 1
ATOM 3772 C CA . ILE A 1 478 ? -2.772 12.731 24.840 1.00 81.31 478 ILE A CA 1
ATOM 3773 C C . ILE A 1 478 ? -2.526 13.039 23.364 1.00 81.31 478 ILE A C 1
ATOM 3775 O O . ILE A 1 478 ? -2.877 12.246 22.490 1.00 81.31 478 ILE A O 1
ATOM 3779 N N . ASP A 1 479 ? -1.912 14.188 23.084 1.00 84.94 479 ASP A N 1
ATOM 3780 C CA . ASP A 1 479 ? -1.504 14.552 21.726 1.00 84.94 479 ASP A CA 1
ATOM 3781 C C . ASP A 1 479 ? -0.121 13.962 21.400 1.00 84.94 479 ASP A C 1
ATOM 3783 O O . ASP A 1 479 ? 0.916 14.425 21.888 1.00 84.94 479 ASP A O 1
ATOM 3787 N N . ALA A 1 480 ? -0.123 12.925 20.568 1.00 78.25 480 ALA A N 1
ATOM 3788 C CA . ALA A 1 480 ? 1.045 12.245 20.024 1.00 78.25 480 ALA A CA 1
ATOM 3789 C C . ALA A 1 480 ? 1.579 12.888 18.728 1.00 78.25 480 ALA A C 1
ATOM 3791 O O . ALA A 1 480 ? 2.466 12.324 18.091 1.00 78.25 480 ALA A O 1
ATOM 3792 N N . GLY A 1 481 ? 1.082 14.069 18.350 1.00 80.44 481 GLY A N 1
ATOM 3793 C CA . GLY A 1 481 ? 1.590 14.867 17.238 1.00 80.44 481 GLY A CA 1
ATOM 3794 C C . GLY A 1 481 ? 0.478 15.311 16.293 1.00 80.44 481 GLY A C 1
ATOM 3795 O O . GLY A 1 481 ? -0.027 14.523 15.494 1.00 80.44 481 GLY A O 1
ATOM 3796 N N . GLY A 1 482 ? 0.117 16.594 16.352 1.00 85.25 482 GLY A N 1
ATOM 3797 C CA . GLY A 1 482 ? -0.866 17.195 15.446 1.00 85.25 482 GLY A CA 1
ATOM 3798 C C . GLY A 1 482 ? -2.304 16.715 15.665 1.00 85.25 482 GLY A C 1
ATOM 3799 O O . GLY A 1 482 ? -3.147 16.938 14.798 1.00 85.25 482 GLY A O 1
ATOM 3800 N N . GLY A 1 483 ? -2.595 16.056 16.792 1.00 86.00 483 GLY A N 1
ATOM 3801 C CA . GLY A 1 483 ? -3.942 15.631 17.164 1.00 86.00 483 GLY A CA 1
ATOM 3802 C C . GLY A 1 483 ? -4.811 16.775 17.695 1.00 86.00 483 GLY A C 1
ATOM 3803 O O . GLY A 1 483 ? -6.035 16.720 17.557 1.00 86.00 483 GLY A O 1
ATOM 3804 N N . LEU A 1 484 ? -4.198 17.828 18.249 1.00 90.00 484 LEU A N 1
ATOM 3805 C CA . LEU A 1 484 ? -4.868 19.040 18.727 1.00 90.00 484 LEU A CA 1
ATOM 3806 C C . LEU A 1 484 ? -4.266 20.301 18.084 1.00 90.00 484 LEU A C 1
ATOM 3808 O O . LEU A 1 484 ? -3.077 20.352 17.779 1.00 90.00 484 LEU A O 1
ATOM 3812 N N . SER A 1 485 ? -5.081 21.337 17.873 1.00 89.44 485 SER A N 1
ATOM 3813 C CA . SER A 1 485 ? -4.631 22.660 17.400 1.00 89.44 485 SER A CA 1
ATOM 3814 C C . SER A 1 485 ? -4.278 23.621 18.537 1.00 89.44 485 SER A C 1
ATOM 3816 O O . SER A 1 485 ? -3.591 24.615 18.310 1.00 89.44 485 SER A O 1
ATOM 3818 N N . ALA A 1 486 ? -4.725 23.330 19.762 1.00 82.88 486 ALA A N 1
ATOM 3819 C CA . ALA A 1 486 ? -4.520 24.169 20.937 1.00 82.88 486 ALA A CA 1
ATOM 3820 C C . ALA A 1 486 ? -3.869 23.389 22.086 1.00 82.88 486 ALA A C 1
ATOM 3822 O O . ALA A 1 486 ? -4.148 22.210 22.300 1.00 82.88 486 ALA A O 1
ATOM 3823 N N . SER A 1 487 ? -3.023 24.081 22.853 1.00 76.25 487 SER A N 1
ATOM 3824 C CA . SER A 1 487 ? -2.396 23.563 24.075 1.00 76.25 487 SER A CA 1
ATOM 3825 C C . SER A 1 487 ? -3.053 24.180 25.312 1.00 76.25 487 SER A C 1
ATOM 3827 O O . SER A 1 487 ? -3.279 25.387 25.351 1.00 76.25 487 SER A O 1
ATOM 3829 N N . GLY A 1 488 ? -3.334 23.378 26.341 1.00 78.88 488 GLY A N 1
ATOM 3830 C CA . GLY A 1 488 ? -3.926 23.850 27.597 1.00 78.88 488 GLY A CA 1
ATOM 3831 C C . GLY A 1 488 ? -4.300 22.702 28.535 1.00 78.88 488 GLY A C 1
ATOM 3832 O O . GLY A 1 488 ? -4.100 21.542 28.200 1.00 78.88 488 GLY A O 1
ATOM 3833 N N . SER A 1 489 ? -4.853 23.011 29.711 1.00 78.50 489 SER A N 1
ATOM 3834 C CA . SER A 1 489 ? -5.385 21.993 30.638 1.00 78.50 489 SER A CA 1
ATOM 3835 C C . SER A 1 489 ? -6.763 21.468 30.221 1.00 78.50 489 SER A C 1
ATOM 3837 O O . SER A 1 489 ? -7.162 20.373 30.623 1.00 78.50 489 SER A O 1
ATOM 3839 N N . SER A 1 490 ? -7.486 22.247 29.414 1.00 83.62 490 SER A N 1
ATOM 3840 C CA . SER A 1 490 ? -8.788 21.905 28.859 1.00 83.62 490 SER A CA 1
ATOM 3841 C C . SER A 1 490 ? -8.934 22.475 27.451 1.00 83.62 490 SER A C 1
ATOM 3843 O O . SER A 1 490 ? -8.535 23.613 27.210 1.00 83.62 490 SER A O 1
ATOM 3845 N N . VAL A 1 491 ? -9.543 21.714 26.544 1.00 88.31 491 VAL A N 1
ATOM 3846 C CA . VAL A 1 491 ? -9.832 22.123 25.160 1.00 88.31 491 VAL A CA 1
ATOM 3847 C C . VAL A 1 491 ? -11.267 21.768 24.775 1.00 88.31 491 VAL A C 1
ATOM 3849 O O . VAL A 1 491 ? -11.875 20.883 25.380 1.00 88.31 491 VAL A O 1
ATOM 3852 N N . SER A 1 492 ? -11.820 22.479 23.793 1.00 88.50 492 SER A N 1
ATOM 3853 C CA . SER A 1 492 ? -13.145 22.206 23.231 1.00 88.50 492 SER A CA 1
ATOM 3854 C C . SER A 1 492 ? -13.060 21.287 22.008 1.00 88.50 492 SER A C 1
ATOM 3856 O O . SER A 1 492 ? -11.974 20.924 21.553 1.00 88.50 492 SER A O 1
ATOM 3858 N N . PHE A 1 493 ? -14.218 20.905 21.468 1.00 86.25 493 PHE A N 1
ATOM 3859 C CA . PHE A 1 493 ? -14.319 20.062 20.277 1.00 86.25 493 PHE A CA 1
ATOM 3860 C C . PHE A 1 493 ? -13.614 20.670 19.051 1.00 86.25 493 PHE A C 1
ATOM 3862 O O . PHE A 1 493 ? -12.955 19.955 18.304 1.00 86.25 493 PHE A O 1
ATOM 3869 N N . GLU A 1 494 ? -13.682 21.990 18.882 1.00 88.19 494 GLU A N 1
ATOM 3870 C CA . GLU A 1 494 ? -13.087 22.726 17.757 1.00 88.19 494 GLU A CA 1
ATOM 3871 C C . GLU A 1 494 ? -11.551 22.671 17.750 1.00 88.19 494 GLU A C 1
ATOM 3873 O O . GLU A 1 494 ? -10.922 22.920 16.724 1.00 88.19 494 GLU A O 1
ATOM 3878 N N . ALA A 1 495 ? -10.935 22.334 18.886 1.00 90.06 495 ALA A N 1
ATOM 3879 C CA . ALA A 1 495 ? -9.491 22.180 18.996 1.00 90.06 495 ALA A CA 1
ATOM 3880 C C . ALA A 1 495 ? -8.985 20.809 18.510 1.00 90.06 495 ALA A C 1
ATOM 3882 O O . ALA A 1 495 ? -7.775 20.577 18.494 1.00 90.06 495 ALA A O 1
ATOM 3883 N N . VAL A 1 496 ? -9.880 19.880 18.155 1.00 92.75 496 VAL A N 1
ATOM 3884 C CA . VAL A 1 496 ? -9.517 18.540 17.683 1.00 92.75 496 VAL A CA 1
ATOM 3885 C C . VAL A 1 496 ? -9.090 18.597 16.215 1.00 92.75 496 VAL A C 1
ATOM 3887 O O . VAL A 1 496 ? -9.917 18.780 15.327 1.00 92.75 496 VAL A O 1
ATOM 3890 N N . SER A 1 497 ? -7.798 18.371 15.967 1.00 94.81 497 SER A N 1
ATOM 3891 C CA . SER A 1 497 ? -7.193 18.334 14.624 1.00 94.81 497 SER A CA 1
ATOM 3892 C C . SER A 1 497 ? -7.052 16.921 14.054 1.00 94.81 497 SER A C 1
ATOM 3894 O O . SER A 1 497 ? -6.826 16.766 12.855 1.00 94.81 497 SER A O 1
ATOM 3896 N N . SER A 1 498 ? -7.160 15.888 14.896 1.00 95.81 498 SER A N 1
ATOM 3897 C CA . SER A 1 498 ? -7.131 14.489 14.462 1.00 95.81 498 SER A CA 1
ATOM 3898 C C . SER A 1 498 ? -8.318 14.185 13.549 1.00 95.81 498 SER A C 1
ATOM 3900 O O . SER A 1 498 ? -9.472 14.222 13.982 1.00 95.81 498 SER A O 1
ATOM 3902 N N . ILE A 1 499 ? -8.024 13.859 12.292 1.00 95.50 499 ILE A N 1
ATOM 3903 C CA . ILE A 1 499 ? -9.000 13.562 11.240 1.00 95.50 499 ILE A CA 1
ATOM 3904 C C . ILE A 1 499 ? -9.953 12.421 11.655 1.00 95.50 499 ILE A C 1
ATOM 3906 O O . ILE A 1 499 ? -11.174 12.643 11.664 1.00 95.50 499 ILE A O 1
ATOM 3910 N N . PRO A 1 500 ? -9.462 11.227 12.059 1.00 96.25 500 PRO A N 1
ATOM 3911 C CA . PRO A 1 500 ? -10.356 10.138 12.439 1.00 96.25 500 PRO A CA 1
ATOM 3912 C C . PRO A 1 500 ? -11.129 10.432 13.733 1.00 96.25 500 PRO A C 1
ATOM 3914 O O . PRO A 1 500 ? -12.334 10.169 13.802 1.00 96.25 500 PRO A O 1
ATOM 3917 N N . PHE A 1 501 ? -10.488 11.038 14.739 1.00 95.88 501 PHE A N 1
ATOM 3918 C CA . PHE A 1 501 ? -11.152 11.307 16.018 1.00 95.88 501 PHE A CA 1
ATOM 3919 C C . PHE A 1 501 ? -12.233 12.374 15.899 1.00 95.88 501 PHE A C 1
ATOM 3921 O O . PHE A 1 501 ? -13.312 12.216 16.468 1.00 95.88 501 PHE A O 1
ATOM 3928 N N . HIS A 1 502 ? -11.995 13.424 15.110 1.00 95.44 502 HIS A N 1
ATOM 3929 C CA . HIS A 1 502 ? -13.006 14.433 14.826 1.00 95.44 502 HIS A CA 1
ATOM 3930 C C . HIS A 1 502 ? -14.237 13.805 14.155 1.00 95.44 502 HIS A C 1
ATOM 3932 O O . HIS A 1 502 ? -15.370 14.087 14.555 1.00 95.44 502 HIS A O 1
ATOM 3938 N N . ALA A 1 503 ? -14.045 12.920 13.167 1.00 96.62 503 ALA A N 1
ATOM 3939 C CA . ALA A 1 503 ? -15.146 12.222 12.500 1.00 96.62 503 ALA A CA 1
ATOM 3940 C C . ALA A 1 503 ? -15.937 11.330 13.469 1.00 96.62 503 ALA A C 1
ATOM 3942 O O . ALA A 1 503 ? -17.166 11.424 13.529 1.00 96.62 503 ALA A O 1
ATOM 3943 N N . PHE A 1 504 ? -15.245 10.518 14.265 1.00 95.38 504 PHE A N 1
ATOM 3944 C CA . PHE A 1 504 ? -15.866 9.657 15.267 1.00 95.38 504 PHE A CA 1
ATOM 3945 C C . PHE A 1 504 ? -16.654 10.456 16.318 1.00 95.38 504 PHE A C 1
ATOM 3947 O O . PHE A 1 504 ? -17.839 10.203 16.552 1.00 95.38 504 PHE A O 1
ATOM 3954 N N . LEU A 1 505 ? -16.033 11.485 16.898 1.00 92.56 505 LEU A N 1
ATOM 3955 C CA . LEU A 1 505 ? -16.636 12.316 17.937 1.00 92.56 505 LEU A CA 1
ATOM 3956 C C . LEU A 1 505 ? -17.818 13.144 17.408 1.00 92.56 505 LEU A C 1
ATOM 3958 O O . LEU A 1 505 ? -18.834 13.270 18.092 1.00 92.56 505 LEU A O 1
ATOM 3962 N N . SER A 1 506 ? -17.750 13.618 16.158 1.00 92.88 506 SER A N 1
ATOM 3963 C CA . SER A 1 506 ? -18.904 14.210 15.459 1.00 92.88 506 SER A CA 1
ATOM 3964 C C . SER A 1 506 ? -20.087 13.239 15.407 1.00 92.88 506 SER A C 1
ATOM 3966 O O . SER A 1 506 ? -21.234 13.637 15.602 1.00 92.88 506 SER A O 1
ATOM 3968 N N . GLY A 1 507 ? -19.811 11.954 15.162 1.00 92.19 507 GLY A N 1
ATOM 3969 C CA . GLY A 1 507 ? -20.799 10.879 15.199 1.00 92.19 507 GLY A CA 1
ATOM 3970 C C . GLY A 1 507 ? -21.478 10.766 16.561 1.00 92.19 507 GLY A C 1
ATOM 3971 O O . GLY A 1 507 ? -22.707 10.826 16.638 1.00 92.19 507 GLY A O 1
ATOM 3972 N N . MET A 1 508 ? -20.690 10.700 17.638 1.00 89.50 508 MET A N 1
ATOM 3973 C CA . MET A 1 508 ? -21.214 10.642 19.009 1.00 89.50 508 MET A CA 1
ATOM 3974 C C . MET A 1 508 ? -22.098 11.847 19.350 1.00 89.50 508 MET A C 1
ATOM 3976 O O . MET A 1 508 ? -23.162 11.695 19.944 1.00 89.50 508 MET A O 1
ATOM 3980 N N . LEU A 1 509 ? -21.669 13.052 18.964 1.00 89.00 509 LEU A N 1
ATOM 3981 C CA . LEU A 1 509 ? -22.385 14.297 19.254 1.00 89.00 509 LEU A CA 1
ATOM 3982 C C . LEU A 1 509 ? -23.635 14.498 18.380 1.00 89.00 509 LEU A C 1
ATOM 3984 O O . LEU A 1 509 ? -24.470 15.345 18.706 1.00 89.00 509 LEU A O 1
ATOM 3988 N N . SER A 1 510 ? -23.778 13.727 17.295 1.00 89.50 510 SER A N 1
ATOM 3989 C CA . SER A 1 510 ? -24.891 13.855 16.346 1.00 89.50 510 SER A CA 1
ATOM 3990 C C . SER A 1 510 ? -26.212 13.257 16.831 1.00 89.50 510 SER A C 1
ATOM 3992 O O . SER A 1 510 ? -27.258 13.604 16.285 1.00 89.50 510 SER A O 1
ATOM 3994 N N . ILE A 1 511 ? -26.193 12.394 17.852 1.00 84.81 511 ILE A N 1
ATOM 3995 C CA . ILE A 1 511 ? -27.411 11.831 18.445 1.00 84.81 511 ILE A CA 1
ATOM 3996 C C . ILE A 1 511 ? -27.564 12.271 19.907 1.00 84.81 511 ILE A C 1
ATOM 3998 O O . ILE A 1 511 ? -26.565 12.437 20.612 1.00 84.81 511 ILE A O 1
ATOM 4002 N N . PRO A 1 512 ? -28.800 12.497 20.395 1.00 77.25 512 PRO A N 1
ATOM 4003 C CA . PRO A 1 512 ? -29.015 12.896 21.779 1.00 77.25 512 PRO A CA 1
ATOM 4004 C C . PRO A 1 512 ? -28.475 11.838 22.739 1.00 77.25 512 PRO A C 1
ATOM 4006 O O . PRO A 1 512 ? -28.744 10.648 22.576 1.00 77.25 512 PRO A O 1
ATOM 4009 N N . TRP A 1 513 ? -27.764 12.278 23.777 1.00 70.56 513 TRP A N 1
ATOM 4010 C CA . TRP A 1 513 ? -27.308 11.377 24.829 1.00 70.56 513 TRP A CA 1
ATOM 4011 C C . TRP A 1 513 ? -28.530 10.729 25.501 1.00 70.56 513 TRP A C 1
ATOM 4013 O O . TRP A 1 513 ? -29.404 11.463 25.982 1.00 70.56 513 TRP A O 1
ATOM 4023 N N . PRO A 1 514 ? -28.638 9.387 25.536 1.00 65.44 514 PRO A N 1
ATOM 4024 C CA . PRO A 1 514 ? -29.817 8.727 26.075 1.00 65.44 514 PRO A CA 1
ATOM 4025 C C . PRO A 1 514 ? -30.055 9.150 27.528 1.00 65.44 514 PRO A C 1
ATOM 4027 O O . PRO A 1 514 ? -29.135 9.109 28.353 1.00 65.44 514 PRO A O 1
ATOM 4030 N N . LYS A 1 515 ? -31.296 9.539 27.854 1.00 58.38 515 LYS A N 1
ATOM 4031 C CA . LYS A 1 515 ? -31.721 9.692 29.254 1.00 58.38 515 LYS A CA 1
ATOM 4032 C C . LYS A 1 515 ? -31.558 8.339 29.954 1.00 58.38 515 LYS A C 1
ATOM 4034 O O . LYS A 1 515 ? -31.778 7.304 29.325 1.00 58.38 515 LYS A O 1
ATOM 4039 N N . ALA A 1 516 ? -31.174 8.347 31.233 1.00 53.12 516 ALA A N 1
ATOM 4040 C CA . ALA A 1 516 ? -31.059 7.122 32.026 1.00 53.12 516 ALA A CA 1
ATOM 4041 C C . ALA A 1 516 ? -32.360 6.311 31.897 1.00 53.12 516 ALA A C 1
ATOM 4043 O O . ALA A 1 516 ? -33.441 6.834 32.185 1.00 53.12 516 ALA A O 1
ATOM 4044 N N . ARG A 1 517 ? -32.271 5.079 31.381 1.00 53.06 517 ARG A N 1
ATOM 4045 C CA . ARG A 1 517 ? -33.463 4.252 31.153 1.00 53.06 517 ARG A CA 1
ATOM 4046 C C . ARG A 1 517 ? -34.013 3.793 32.516 1.00 53.06 517 ARG A C 1
ATOM 4048 O O . ARG A 1 517 ? -33.209 3.437 33.380 1.00 53.06 517 ARG A O 1
ATOM 4055 N N . PRO A 1 518 ? -35.340 3.829 32.745 1.00 40.47 518 PRO A N 1
ATOM 4056 C CA . PRO A 1 518 ? -35.923 3.397 34.011 1.00 40.47 518 PRO A CA 1
ATOM 4057 C C . PRO A 1 518 ? -35.571 1.928 34.271 1.00 40.47 518 PRO A C 1
ATOM 4059 O O . PRO A 1 518 ? -35.709 1.077 33.395 1.00 40.47 518 PRO A O 1
ATOM 4062 N N . LEU A 1 519 ? -35.055 1.661 35.469 1.00 40.56 519 LEU A N 1
ATOM 4063 C CA . LEU A 1 519 ? -34.589 0.345 35.894 1.00 40.56 519 LEU A CA 1
ATOM 4064 C C . LEU A 1 519 ? -35.789 -0.583 36.100 1.00 40.56 519 LEU A C 1
ATOM 4066 O O . LEU A 1 519 ? -36.661 -0.285 36.915 1.00 40.56 519 LEU A O 1
ATOM 4070 N N . ASP A 1 520 ? -35.809 -1.727 35.415 1.00 43.25 520 ASP A N 1
ATOM 4071 C CA . ASP A 1 520 ? -36.667 -2.837 35.824 1.00 43.25 520 ASP A CA 1
ATOM 4072 C C . ASP A 1 520 ? -36.120 -3.409 37.142 1.00 43.25 520 ASP A C 1
ATOM 4074 O O . ASP A 1 520 ? -34.945 -3.784 37.241 1.00 43.25 520 ASP A O 1
ATOM 4078 N N . VAL A 1 521 ? -36.967 -3.460 38.169 1.00 40.72 521 VAL A N 1
ATOM 4079 C CA . VAL A 1 521 ? -36.612 -3.851 39.543 1.00 40.72 521 VAL A CA 1
ATOM 4080 C C . VAL A 1 521 ? -36.019 -5.267 39.574 1.00 40.72 521 VAL A C 1
ATOM 4082 O O . VAL A 1 521 ? -35.124 -5.549 40.371 1.00 40.72 521 VAL A O 1
ATOM 4085 N N . ARG A 1 522 ? -36.430 -6.144 38.645 1.00 45.59 522 ARG A N 1
ATOM 4086 C CA . ARG A 1 522 ? -35.855 -7.492 38.482 1.00 45.59 522 ARG A CA 1
ATOM 4087 C C . ARG A 1 522 ? -34.434 -7.477 37.909 1.00 45.59 522 ARG A C 1
ATOM 4089 O O . ARG A 1 522 ? -33.594 -8.262 38.341 1.00 45.59 522 ARG A O 1
ATOM 4096 N N . GLY A 1 523 ? -34.137 -6.560 36.987 1.00 38.50 523 GLY A N 1
ATOM 4097 C CA . GLY A 1 523 ? -32.792 -6.363 36.441 1.00 38.50 523 GLY A CA 1
ATOM 4098 C C . GLY A 1 523 ? -31.820 -5.762 37.462 1.00 38.50 523 GLY A C 1
ATOM 4099 O O . GLY A 1 523 ? -30.669 -6.191 37.537 1.00 38.50 523 GLY A O 1
ATOM 4100 N N . PHE A 1 524 ? -32.292 -4.832 38.295 1.00 37.91 524 PHE A N 1
ATOM 4101 C CA . PHE A 1 524 ? -31.494 -4.172 39.337 1.00 37.91 524 PHE A CA 1
ATOM 4102 C C . PHE A 1 524 ? -30.978 -5.145 40.413 1.00 37.91 524 PHE A C 1
ATOM 4104 O O . PHE A 1 524 ? -29.814 -5.072 40.807 1.00 37.91 524 PHE A O 1
ATOM 4111 N N . ILE A 1 525 ? -31.804 -6.116 40.824 1.00 40.75 525 ILE A N 1
ATOM 4112 C CA . ILE A 1 525 ? -31.426 -7.150 41.805 1.00 40.75 525 ILE A CA 1
ATOM 4113 C C . ILE A 1 525 ? -30.308 -8.054 41.256 1.00 40.75 525 ILE A C 1
ATOM 4115 O O . ILE A 1 525 ? -29.388 -8.409 41.992 1.00 40.75 525 ILE A O 1
ATOM 4119 N N . SER A 1 526 ? -30.334 -8.372 39.954 1.00 42.53 526 SER A N 1
ATOM 4120 C CA . SER A 1 526 ? -29.282 -9.182 39.316 1.00 42.53 526 SER A CA 1
ATOM 4121 C C . SER A 1 526 ? -27.928 -8.463 39.248 1.00 42.53 526 SER A C 1
ATOM 4123 O O . SER A 1 526 ? -26.892 -9.092 39.439 1.00 42.53 526 SER A O 1
ATOM 4125 N N . VAL A 1 527 ? -27.933 -7.138 39.055 1.00 37.38 527 VAL A N 1
ATOM 4126 C CA . VAL A 1 527 ? -26.718 -6.308 39.030 1.00 37.38 527 VAL A CA 1
ATOM 4127 C C . VAL A 1 527 ? -26.106 -6.198 40.429 1.00 37.38 527 VAL A C 1
ATOM 4129 O O . VAL A 1 527 ? -24.914 -6.453 40.577 1.00 37.38 527 VAL A O 1
ATOM 4132 N N . ILE A 1 528 ? -26.913 -5.922 41.466 1.00 38.62 528 ILE A N 1
ATOM 4133 C CA . ILE A 1 528 ? -26.435 -5.835 42.861 1.00 38.62 528 ILE A CA 1
ATOM 4134 C C . ILE A 1 528 ? -25.832 -7.169 43.326 1.00 38.62 528 ILE A C 1
ATOM 4136 O O . ILE A 1 528 ? -24.769 -7.176 43.949 1.00 38.62 528 ILE A O 1
ATOM 4140 N N . GLY A 1 529 ? -26.477 -8.290 42.985 1.00 38.97 529 GLY A N 1
ATOM 4141 C CA . GLY A 1 529 ? -26.027 -9.632 43.365 1.00 38.97 529 GLY A CA 1
ATOM 4142 C C . GLY A 1 529 ? -24.696 -10.063 42.739 1.00 38.97 529 GLY A C 1
ATOM 4143 O O . GLY A 1 529 ? -23.966 -10.824 43.362 1.00 38.97 529 GLY A O 1
ATOM 4144 N N . VAL A 1 530 ? -24.354 -9.566 41.544 1.00 41.19 530 VAL A N 1
ATOM 4145 C CA . VAL A 1 530 ? -23.062 -9.847 40.883 1.00 41.19 530 VAL A CA 1
ATOM 4146 C C . VAL A 1 530 ? -21.972 -8.878 41.358 1.00 41.19 530 VAL A C 1
ATOM 4148 O O . VAL A 1 530 ? -20.824 -9.285 41.549 1.00 41.19 530 VAL A O 1
ATOM 4151 N N . THR A 1 531 ? -22.318 -7.607 41.603 1.00 33.88 531 THR A N 1
ATOM 4152 C CA . THR A 1 531 ? -21.360 -6.588 42.072 1.00 33.88 531 THR A CA 1
ATOM 4153 C C . THR A 1 531 ? -20.865 -6.808 43.502 1.00 33.88 531 THR A C 1
ATOM 4155 O O . THR A 1 531 ? -19.765 -6.372 43.820 1.00 33.88 531 THR A O 1
ATOM 4158 N N . SER A 1 532 ? -21.618 -7.509 44.358 1.00 38.00 532 SER A N 1
ATOM 4159 C CA . SER A 1 532 ? -21.198 -7.800 45.738 1.00 38.00 532 SER A CA 1
ATOM 4160 C C . SER A 1 532 ? -20.182 -8.946 45.852 1.00 38.00 532 SER A C 1
ATOM 4162 O O . SER A 1 532 ? -19.560 -9.101 46.900 1.00 38.00 532 SER A O 1
ATOM 4164 N N . THR A 1 533 ? -19.979 -9.733 44.788 1.00 37.59 533 THR A N 1
ATOM 4165 C CA . THR A 1 533 ? -19.112 -10.925 44.803 1.00 37.59 533 THR A CA 1
ATOM 4166 C C . THR A 1 533 ? -17.909 -10.847 43.857 1.00 37.59 533 THR A C 1
ATOM 4168 O O . THR A 1 533 ? -17.139 -11.803 43.792 1.00 37.59 533 THR A O 1
ATOM 4171 N N . THR A 1 534 ? -17.710 -9.749 43.112 1.00 35.69 534 THR A N 1
ATOM 4172 C CA . THR A 1 534 ? -16.581 -9.607 42.169 1.00 35.69 534 THR A CA 1
ATOM 4173 C C . THR A 1 534 ? -15.690 -8.388 42.468 1.00 35.69 534 THR A C 1
ATOM 4175 O O . THR A 1 534 ? -16.086 -7.262 42.173 1.00 35.69 534 THR A O 1
ATOM 4178 N N . PRO A 1 535 ? -14.432 -8.586 42.927 1.00 38.31 535 PRO A N 1
ATOM 4179 C CA . PRO A 1 535 ? -13.453 -7.505 43.156 1.00 38.31 535 PRO A CA 1
ATOM 4180 C C . PRO A 1 535 ? -13.165 -6.637 41.915 1.00 38.31 535 PRO A C 1
ATOM 4182 O O . PRO A 1 535 ? -12.744 -5.492 42.020 1.00 38.31 535 PRO A O 1
ATOM 4185 N N . ARG A 1 536 ? -13.426 -7.173 40.714 1.00 41.03 536 ARG A N 1
ATOM 4186 C CA . ARG A 1 536 ? -13.227 -6.510 39.414 1.00 41.03 536 ARG A CA 1
ATOM 4187 C C . ARG A 1 536 ? -14.133 -5.293 39.177 1.00 41.03 536 ARG A C 1
ATOM 4189 O O . ARG A 1 536 ? -13.788 -4.455 38.349 1.00 41.03 536 ARG A O 1
ATOM 4196 N N . ALA A 1 537 ? -15.285 -5.205 39.845 1.00 34.34 537 ALA A N 1
ATOM 4197 C CA . ALA A 1 537 ? -16.262 -4.141 39.603 1.00 34.34 537 ALA A CA 1
ATOM 4198 C C . ALA A 1 537 ? -15.810 -2.776 40.162 1.00 34.34 537 ALA A C 1
ATOM 4200 O O . ALA A 1 537 ? -16.077 -1.747 39.541 1.00 34.34 537 ALA A O 1
ATOM 4201 N N . GLU A 1 538 ? -15.082 -2.758 41.286 1.00 31.16 538 GLU A N 1
ATOM 4202 C CA . GLU A 1 538 ? -14.545 -1.524 41.885 1.00 31.16 538 GLU A CA 1
ATOM 4203 C C . GLU A 1 538 ? -13.398 -0.914 41.057 1.00 31.16 538 GLU A C 1
ATOM 4205 O O . GLU A 1 538 ? -13.337 0.308 40.907 1.00 31.16 538 GLU A O 1
ATOM 4210 N N . ASP A 1 539 ? -12.543 -1.739 40.443 1.00 41.22 539 ASP A N 1
ATOM 4211 C CA . ASP A 1 539 ? -11.471 -1.274 39.545 1.00 41.22 539 ASP A CA 1
ATOM 4212 C C . ASP A 1 539 ? -12.008 -0.734 38.207 1.00 41.22 539 ASP A C 1
ATOM 4214 O O . ASP A 1 539 ? -11.462 0.219 37.646 1.00 41.22 539 ASP A O 1
ATOM 4218 N N . GLN A 1 540 ? -13.113 -1.288 37.696 1.00 38.41 540 GLN A N 1
ATOM 4219 C CA . GLN A 1 540 ? -13.754 -0.805 36.465 1.00 38.41 540 GLN A CA 1
ATOM 4220 C C . GLN A 1 540 ? -14.404 0.578 36.637 1.00 38.41 540 GLN A C 1
ATOM 4222 O O . GLN A 1 540 ? -14.355 1.389 35.713 1.00 38.41 540 GLN A O 1
ATOM 4227 N N . LEU A 1 541 ? -14.923 0.889 37.831 1.00 32.75 541 LEU A N 1
ATOM 4228 C CA . LEU A 1 541 ? -15.503 2.195 38.182 1.00 32.75 541 LEU A CA 1
ATOM 4229 C C . LEU A 1 541 ? -14.474 3.344 38.215 1.00 32.75 541 LEU A C 1
ATOM 4231 O O . LEU A 1 541 ? -14.863 4.512 38.185 1.00 32.75 541 LEU A O 1
ATOM 4235 N N . ARG A 1 542 ? -13.167 3.041 38.254 1.00 40.34 542 ARG A N 1
ATOM 4236 C CA . ARG A 1 542 ? -12.078 4.038 38.253 1.00 40.34 542 ARG A CA 1
ATOM 4237 C C . ARG A 1 542 ? -11.571 4.426 36.858 1.00 40.34 542 ARG A C 1
ATOM 4239 O O . ARG A 1 542 ? -10.738 5.329 36.762 1.00 40.34 542 ARG A O 1
ATOM 4246 N N . ARG A 1 543 ? -12.022 3.770 35.781 1.00 56.47 543 ARG A N 1
ATOM 4247 C CA . ARG A 1 543 ? -11.468 3.994 34.434 1.00 56.47 543 ARG A CA 1
ATOM 4248 C C . ARG A 1 543 ? -12.030 5.277 33.813 1.00 56.47 543 ARG A C 1
ATOM 4250 O O . ARG A 1 543 ? -13.225 5.402 33.562 1.00 56.47 543 ARG A O 1
ATOM 4257 N N . VAL A 1 544 ? -11.146 6.244 33.571 1.00 64.56 544 VAL A N 1
ATOM 4258 C CA . VAL A 1 544 ? -11.450 7.492 32.856 1.00 64.56 544 VAL A CA 1
ATOM 4259 C C . VAL A 1 544 ? -11.394 7.223 31.351 1.00 64.56 544 VAL A C 1
ATOM 4261 O O . VAL A 1 544 ? -10.538 6.466 30.898 1.00 64.56 544 VAL A O 1
ATOM 4264 N N . SER A 1 545 ? -12.289 7.839 30.574 1.00 78.12 545 SER A N 1
ATOM 4265 C CA . SER A 1 545 ? -12.220 7.754 29.109 1.00 78.12 545 SER A CA 1
ATOM 4266 C C . SER A 1 545 ? -10.968 8.473 28.613 1.00 78.12 545 SER A C 1
ATOM 4268 O O . SER A 1 545 ? -10.724 9.618 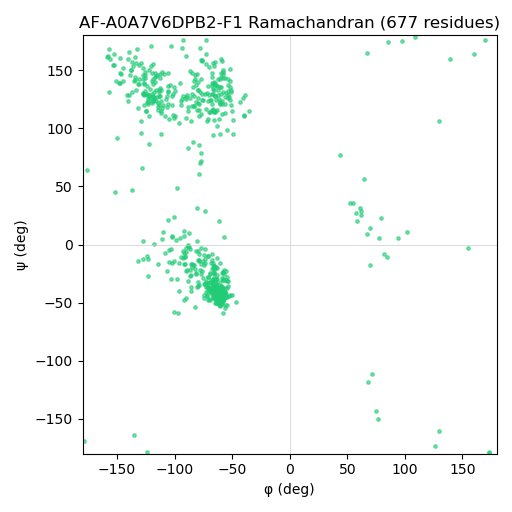29.002 1.00 78.12 545 SER A O 1
ATOM 4270 N N . PHE A 1 546 ? -10.177 7.817 27.768 1.00 80.44 546 PHE A N 1
ATOM 4271 C CA . PHE A 1 546 ? -8.909 8.362 27.292 1.00 80.44 546 PHE A CA 1
ATOM 4272 C C . PHE A 1 546 ? -8.799 8.266 25.771 1.00 80.44 546 PHE A C 1
ATOM 4274 O O . PHE A 1 546 ? -9.222 7.279 25.172 1.00 80.44 546 PHE A O 1
ATOM 4281 N N . ALA A 1 547 ? -8.214 9.293 25.160 1.00 84.75 547 ALA A N 1
ATOM 4282 C CA . ALA A 1 547 ? -7.901 9.347 23.743 1.00 84.75 547 ALA A CA 1
ATOM 4283 C C . ALA A 1 547 ? -6.413 9.631 23.543 1.00 84.75 547 ALA A C 1
ATOM 4285 O O . ALA A 1 547 ? -5.843 10.523 24.169 1.00 84.75 547 ALA A O 1
ATOM 4286 N N . LEU A 1 548 ? -5.799 8.908 22.625 1.00 83.31 548 LEU A N 1
ATOM 4287 C CA . LEU A 1 548 ? -4.466 9.164 22.116 1.00 83.31 548 LEU A CA 1
ATOM 4288 C C . LEU A 1 548 ? -4.581 9.540 20.645 1.00 83.31 548 LEU A C 1
ATOM 4290 O O . LEU A 1 548 ? -5.092 8.755 19.846 1.00 83.31 548 LEU A O 1
ATOM 4294 N N . LEU A 1 549 ? -4.099 10.728 20.297 1.00 87.88 549 LEU A N 1
ATOM 4295 C CA . LEU A 1 549 ? -4.374 11.338 19.003 1.00 87.88 549 LEU A CA 1
ATOM 4296 C C . LEU A 1 549 ? -3.092 11.743 18.288 1.00 87.88 549 LEU A C 1
ATOM 4298 O O . LEU A 1 549 ? -2.209 12.341 18.890 1.00 87.88 549 LEU A O 1
ATOM 4302 N N . SER A 1 550 ? -3.038 11.504 16.985 1.00 90.19 550 SER A N 1
ATOM 4303 C CA . SER A 1 550 ? -2.209 12.268 16.052 1.00 90.19 550 SER A CA 1
ATOM 4304 C C . SER A 1 550 ? -3.106 12.829 14.945 1.00 90.19 550 SER A C 1
ATOM 4306 O O . SER A 1 550 ? -4.323 12.616 14.963 1.00 90.19 550 SER A O 1
ATOM 4308 N N . ARG A 1 551 ? -2.541 13.545 13.969 1.00 91.94 551 ARG A N 1
ATOM 4309 C CA . ARG A 1 551 ? -3.321 14.069 12.836 1.00 91.94 551 ARG A CA 1
ATOM 4310 C C . ARG A 1 551 ? -4.096 12.978 12.076 1.00 91.94 551 ARG A C 1
ATOM 4312 O O . ARG A 1 551 ? -5.262 13.185 11.755 1.00 91.94 551 ARG A O 1
ATOM 4319 N N . GLU A 1 552 ? -3.470 11.830 11.832 1.00 91.94 552 GLU A N 1
ATOM 4320 C CA . GLU A 1 552 ? -3.997 10.726 11.002 1.00 91.94 552 GLU A CA 1
ATOM 4321 C C . GLU A 1 552 ? -4.424 9.501 11.823 1.00 91.94 552 GLU A C 1
ATOM 4323 O O . GLU A 1 552 ? -4.998 8.555 11.289 1.00 91.94 552 GLU A O 1
ATOM 4328 N N . TYR A 1 553 ? -4.146 9.501 13.129 1.00 90.25 553 TYR A N 1
ATOM 4329 C CA . TYR A 1 553 ? -4.361 8.356 14.007 1.00 90.25 553 TYR A CA 1
ATOM 4330 C C . TYR A 1 553 ? -5.217 8.717 15.218 1.00 90.25 553 TYR A C 1
ATOM 4332 O O . TYR A 1 553 ? -5.069 9.789 15.814 1.00 90.25 553 TYR A O 1
ATOM 4340 N N . MET A 1 554 ? -6.066 7.779 15.627 1.00 90.88 554 MET A N 1
ATOM 4341 C CA . MET A 1 554 ? -6.726 7.801 16.925 1.00 90.88 554 MET A CA 1
ATOM 4342 C C . MET A 1 554 ? -6.665 6.429 17.586 1.00 90.88 554 MET A C 1
ATOM 4344 O O . MET A 1 554 ? -6.840 5.403 16.934 1.00 90.88 554 MET A O 1
ATOM 4348 N N . ASN A 1 555 ? -6.522 6.432 18.904 1.00 87.00 555 ASN A N 1
ATOM 4349 C CA . ASN A 1 555 ? -6.895 5.320 19.760 1.00 87.00 555 ASN A CA 1
ATOM 4350 C C . ASN A 1 555 ? -7.718 5.880 20.913 1.00 87.00 555 ASN A C 1
ATOM 4352 O O . ASN A 1 555 ? -7.252 6.735 21.665 1.00 87.00 555 ASN A O 1
ATOM 4356 N N . PHE A 1 556 ? -8.966 5.455 21.006 1.00 87.12 556 PHE A N 1
ATOM 4357 C CA . PHE A 1 556 ? -9.920 5.971 21.964 1.00 87.12 556 PHE A CA 1
ATOM 4358 C C . PHE A 1 556 ? -10.495 4.827 22.777 1.00 87.12 556 PHE A C 1
ATOM 4360 O O . PHE A 1 556 ? -11.201 3.976 22.244 1.00 87.12 556 PHE A O 1
ATOM 4367 N N . SER A 1 557 ? -10.204 4.826 24.074 1.00 82.44 557 SER A N 1
ATOM 4368 C CA . SER A 1 557 ? -10.837 3.919 25.022 1.00 82.44 557 SER A CA 1
ATOM 4369 C C . SER A 1 557 ? -11.936 4.658 25.767 1.00 82.44 557 SER A C 1
ATOM 4371 O O . SER A 1 557 ? -11.683 5.527 26.608 1.00 82.44 557 SER A O 1
ATOM 4373 N N . LEU A 1 558 ? -13.172 4.298 25.449 1.00 78.88 558 LEU A N 1
ATOM 4374 C CA . LEU A 1 558 ? -14.370 4.861 26.037 1.00 78.88 558 LEU A CA 1
ATOM 4375 C C . LEU A 1 558 ? -14.820 3.976 27.199 1.00 78.88 558 LEU A C 1
ATOM 4377 O O . LEU A 1 558 ? -15.127 2.797 27.034 1.00 78.88 558 LEU A O 1
ATOM 4381 N N . CYS A 1 559 ? -14.867 4.561 28.393 1.00 72.44 559 CYS A N 1
ATOM 4382 C CA . CYS A 1 559 ? -15.372 3.895 29.590 1.00 72.44 559 CYS A CA 1
ATOM 4383 C C . CYS A 1 559 ? -16.724 4.508 29.963 1.00 72.44 559 CYS A C 1
ATOM 4385 O O . CYS A 1 559 ? -16.802 5.664 30.389 1.00 72.44 559 CYS A O 1
ATOM 4387 N N . LEU A 1 560 ? -17.798 3.733 29.795 1.00 66.81 560 LEU A N 1
ATOM 4388 C CA . LEU A 1 560 ? -19.173 4.145 30.089 1.00 66.81 560 LEU A CA 1
ATOM 4389 C C . LEU A 1 560 ? -19.800 3.194 31.115 1.00 66.81 560 LEU A C 1
ATOM 4391 O O . LEU A 1 560 ? -20.493 2.236 30.771 1.00 66.81 560 LEU A O 1
ATOM 4395 N N . GLY A 1 561 ? -19.583 3.479 32.401 1.00 62.75 561 GLY A N 1
ATOM 4396 C CA . GLY A 1 561 ? -20.081 2.640 33.493 1.00 62.75 561 GLY A CA 1
ATOM 4397 C C . GLY A 1 561 ? -19.320 1.316 33.567 1.00 62.75 561 GLY A C 1
ATOM 4398 O O . GLY A 1 561 ? -18.147 1.313 33.913 1.00 62.75 561 GLY A O 1
ATOM 4399 N N . TYR A 1 562 ? -19.985 0.203 33.240 1.00 58.91 562 TYR A N 1
ATOM 4400 C CA . TYR A 1 562 ? -19.434 -1.158 33.361 1.00 58.91 562 TYR A CA 1
ATOM 4401 C C . TYR A 1 562 ? -18.960 -1.764 32.030 1.00 58.91 562 TYR A C 1
ATOM 4403 O O . TYR A 1 562 ? -18.647 -2.952 31.970 1.00 58.91 562 TYR A O 1
ATOM 4411 N N . HIS A 1 563 ? -18.942 -0.977 30.953 1.00 65.69 563 HIS A N 1
ATOM 4412 C CA . HIS A 1 563 ? -18.489 -1.413 29.631 1.00 65.69 563 HIS A CA 1
ATOM 4413 C C . HIS A 1 563 ? -17.311 -0.558 29.187 1.00 65.69 563 HIS A C 1
ATOM 4415 O O . HIS A 1 563 ? -17.312 0.660 29.402 1.00 65.69 563 HIS A O 1
ATOM 4421 N N . ALA A 1 564 ? -16.335 -1.206 28.558 1.00 70.00 564 ALA A N 1
ATOM 4422 C CA . ALA A 1 564 ? -15.216 -0.543 27.917 1.00 70.00 564 ALA A CA 1
ATOM 4423 C C . ALA A 1 564 ? -15.190 -0.940 26.442 1.00 70.00 564 ALA A C 1
ATOM 4425 O O . ALA A 1 564 ? -15.217 -2.128 26.107 1.00 70.00 564 ALA A O 1
ATOM 4426 N N . SER A 1 565 ? -15.131 0.067 25.582 1.00 82.56 565 SER A N 1
ATOM 4427 C CA . SER A 1 565 ? -14.842 -0.097 24.166 1.00 82.56 565 SER A CA 1
ATOM 4428 C C . SER A 1 565 ? -13.548 0.623 23.828 1.00 82.56 565 SER A C 1
ATOM 4430 O O . SER A 1 565 ? -13.234 1.675 24.390 1.00 82.56 565 SER A O 1
ATOM 4432 N N . THR A 1 566 ? -12.782 0.038 22.917 1.00 85.75 566 THR A N 1
ATOM 4433 C CA . THR A 1 566 ? -11.560 0.633 22.386 1.00 85.75 566 THR A CA 1
ATOM 4434 C C . THR A 1 566 ? -11.686 0.699 20.875 1.00 85.75 566 THR A C 1
ATOM 4436 O O . THR A 1 566 ? -11.905 -0.313 20.213 1.00 85.75 56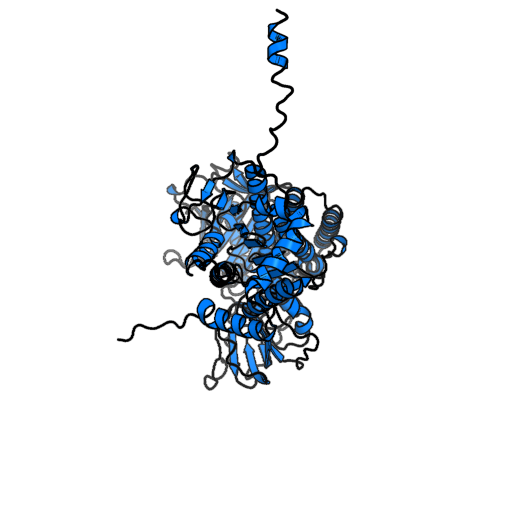6 THR A O 1
ATOM 4439 N N . ILE A 1 567 ? -11.567 1.908 20.337 1.00 90.50 567 ILE A N 1
ATOM 4440 C CA . ILE A 1 567 ? -11.636 2.190 18.910 1.00 90.50 567 ILE A CA 1
ATOM 4441 C C . ILE A 1 567 ? -10.285 2.726 18.474 1.00 90.50 567 ILE A C 1
ATOM 4443 O O . ILE A 1 567 ? -9.813 3.736 18.992 1.00 90.50 567 ILE A O 1
ATOM 4447 N N . GLU A 1 568 ? -9.689 2.072 17.493 1.00 89.94 568 GLU A N 1
ATOM 4448 C CA . GLU A 1 568 ? -8.458 2.510 16.856 1.00 89.94 568 GLU A CA 1
ATOM 4449 C C . GLU A 1 568 ? -8.714 2.763 15.380 1.00 89.94 568 GLU A C 1
ATOM 4451 O O . GLU A 1 568 ? -9.414 1.991 14.725 1.00 89.94 568 GLU A O 1
ATOM 4456 N N . ALA A 1 569 ? -8.154 3.840 14.843 1.00 93.00 569 ALA A N 1
ATOM 4457 C CA . ALA A 1 569 ? -8.212 4.095 13.417 1.00 93.00 569 ALA A CA 1
ATOM 4458 C C . ALA A 1 569 ? -6.963 4.822 12.934 1.00 93.00 569 ALA A C 1
ATOM 4460 O O . ALA A 1 569 ? -6.498 5.768 13.575 1.00 93.00 569 ALA A O 1
ATOM 4461 N N . TYR A 1 570 ? -6.481 4.404 11.767 1.00 91.50 570 TYR A N 1
ATOM 4462 C CA . TYR A 1 570 ? -5.500 5.135 10.975 1.00 91.50 570 TYR A CA 1
ATOM 4463 C C . TYR A 1 570 ? -6.134 5.489 9.634 1.00 91.50 570 TYR A C 1
ATOM 4465 O O . TYR A 1 570 ? -6.662 4.616 8.939 1.00 91.50 570 TYR A O 1
ATOM 4473 N N . VAL A 1 571 ? -6.098 6.774 9.297 1.00 93.12 571 VAL A N 1
ATOM 4474 C CA . VAL A 1 571 ? -6.670 7.324 8.070 1.00 93.12 571 VAL A CA 1
ATOM 4475 C C . VAL A 1 571 ? -5.606 8.173 7.392 1.00 93.12 571 VAL A C 1
ATOM 4477 O O . VAL A 1 571 ? -5.303 9.273 7.849 1.00 93.12 571 VAL A O 1
ATOM 4480 N N . GLY A 1 572 ? -5.052 7.639 6.311 1.00 88.94 572 GLY A N 1
ATOM 4481 C CA . GLY A 1 572 ? -4.083 8.298 5.449 1.00 88.94 572 GLY A CA 1
ATOM 4482 C C . GLY A 1 572 ? -4.403 8.093 3.968 1.00 88.94 572 GLY A C 1
ATOM 4483 O O . GLY A 1 572 ? -5.505 7.688 3.584 1.00 88.94 572 GLY A O 1
ATOM 4484 N N . ASN A 1 573 ? -3.403 8.371 3.132 1.00 83.75 573 ASN A N 1
ATOM 4485 C CA . ASN A 1 573 ? -3.576 8.467 1.679 1.00 83.75 573 ASN A CA 1
ATOM 4486 C C . ASN A 1 573 ? -3.509 7.121 0.937 1.00 83.75 573 ASN A C 1
ATOM 4488 O O . ASN A 1 573 ? -3.968 7.052 -0.197 1.00 83.75 573 ASN A O 1
ATOM 4492 N N . HIS A 1 574 ? -2.963 6.072 1.562 1.00 81.81 574 HIS A N 1
ATOM 4493 C CA . HIS A 1 574 ? -2.771 4.753 0.943 1.00 81.81 574 HIS A CA 1
ATOM 4494 C C . HIS A 1 574 ? -3.784 3.737 1.472 1.00 81.81 574 HIS A C 1
ATOM 4496 O O . HIS A 1 574 ? -3.937 3.587 2.692 1.00 81.81 574 HIS A O 1
ATOM 4502 N N . LEU A 1 575 ? -4.432 2.989 0.575 1.00 83.88 575 LEU A N 1
ATOM 4503 C CA . LEU A 1 575 ? -5.548 2.101 0.923 1.00 83.88 575 LEU A CA 1
ATOM 4504 C C . LEU A 1 575 ? -5.123 0.986 1.884 1.00 83.88 575 LEU A C 1
ATOM 4506 O O . LEU A 1 575 ? -5.777 0.765 2.903 1.00 83.88 575 LEU A O 1
ATOM 4510 N N . ASP A 1 576 ? -3.990 0.334 1.621 1.00 79.75 576 ASP A N 1
ATOM 4511 C CA . ASP A 1 576 ? -3.513 -0.815 2.408 1.00 79.75 576 ASP A CA 1
ATOM 4512 C C . ASP A 1 576 ? -3.131 -0.445 3.855 1.00 79.75 576 ASP A C 1
ATOM 4514 O O . ASP A 1 576 ? -3.073 -1.303 4.749 1.00 79.75 576 ASP A O 1
ATOM 4518 N N . SER A 1 577 ? -2.896 0.843 4.121 1.00 82.69 577 SER A N 1
ATOM 4519 C CA . SER A 1 577 ? -2.579 1.356 5.458 1.00 82.69 577 SER A CA 1
ATOM 4520 C C . SER A 1 577 ? -3.815 1.748 6.259 1.00 82.69 577 SER A C 1
ATOM 4522 O O . SER A 1 577 ? -3.750 1.758 7.486 1.00 82.69 577 SER A O 1
ATOM 4524 N N . ASN A 1 578 ? -4.929 2.022 5.587 1.00 90.81 578 ASN A N 1
ATOM 4525 C CA . ASN A 1 578 ? -6.162 2.504 6.187 1.00 90.81 578 ASN A CA 1
ATOM 4526 C C . ASN A 1 578 ? -6.918 1.382 6.908 1.00 90.81 578 ASN A C 1
ATOM 4528 O O . ASN A 1 578 ? -7.174 0.317 6.338 1.00 90.81 578 ASN A O 1
ATOM 4532 N N . TYR A 1 579 ? -7.298 1.623 8.166 1.00 91.56 579 TYR A N 1
ATOM 4533 C CA . TYR A 1 579 ? -8.124 0.694 8.940 1.00 91.56 579 TYR A CA 1
ATOM 4534 C C . TYR A 1 579 ? -8.891 1.375 10.074 1.00 91.56 579 TYR A C 1
ATOM 4536 O O . TYR A 1 579 ? -8.511 2.435 10.575 1.00 91.56 579 TYR A O 1
ATOM 4544 N N . ILE A 1 580 ? -9.945 0.695 10.515 1.00 93.81 580 ILE A N 1
ATOM 4545 C CA . ILE A 1 580 ? -10.621 0.901 11.788 1.00 93.81 580 ILE A CA 1
ATOM 4546 C C . ILE A 1 580 ? -10.678 -0.449 12.494 1.00 93.81 580 ILE A C 1
ATOM 4548 O O . ILE A 1 580 ? -11.155 -1.431 11.925 1.00 93.81 580 ILE A O 1
ATOM 4552 N N . ARG A 1 581 ? -10.236 -0.492 13.746 1.00 91.25 581 ARG A N 1
ATOM 4553 C CA . ARG A 1 581 ? -10.402 -1.643 14.626 1.00 91.25 581 ARG A CA 1
ATOM 4554 C C . ARG A 1 581 ? -11.272 -1.258 15.808 1.00 91.25 581 ARG A C 1
ATOM 4556 O O . ARG A 1 581 ? -11.075 -0.218 16.434 1.00 91.25 581 ARG A O 1
ATOM 4563 N N . PHE A 1 582 ? -12.244 -2.103 16.097 1.00 91.44 582 PHE A N 1
ATOM 4564 C CA . PHE A 1 582 ? -13.207 -1.919 17.161 1.00 91.44 582 PHE A CA 1
ATOM 4565 C C . PHE A 1 582 ? -13.150 -3.115 18.099 1.00 91.44 582 PHE A C 1
ATOM 4567 O O . PHE A 1 582 ? -13.353 -4.252 17.682 1.00 91.44 582 PHE A O 1
ATOM 4574 N N . HIS A 1 583 ? -12.892 -2.840 19.369 1.00 87.81 583 HIS A N 1
ATOM 4575 C CA . HIS A 1 583 ? -12.808 -3.842 20.409 1.00 87.81 583 HIS A CA 1
ATOM 4576 C C . HIS A 1 583 ? -13.822 -3.552 21.501 1.00 87.81 583 HIS A C 1
ATOM 4578 O O . HIS A 1 583 ? -13.922 -2.422 21.985 1.00 87.81 583 HIS A O 1
ATOM 4584 N N . TYR A 1 584 ? -14.547 -4.581 21.920 1.00 84.38 584 TYR A N 1
ATOM 4585 C CA . TYR A 1 584 ? -15.575 -4.452 22.938 1.00 84.38 584 TYR A CA 1
ATOM 4586 C C . TYR A 1 584 ? -15.516 -5.606 23.929 1.00 84.38 584 TYR A C 1
ATOM 4588 O O . TYR A 1 584 ? -15.507 -6.774 23.535 1.00 84.38 584 TYR A O 1
ATOM 4596 N N . GLN A 1 585 ? -15.533 -5.273 25.222 1.00 78.12 585 GLN A N 1
ATOM 4597 C CA . GLN A 1 585 ? -15.555 -6.266 26.291 1.00 78.12 585 GLN A CA 1
ATOM 4598 C C . GLN A 1 585 ? -16.320 -5.776 27.532 1.00 78.12 585 GLN A C 1
ATOM 4600 O O . GLN A 1 585 ? -16.140 -4.652 28.011 1.00 78.12 585 GLN A O 1
ATOM 4605 N N . GLY A 1 586 ? -17.102 -6.682 28.128 1.00 69.25 586 GLY A N 1
ATOM 4606 C CA . GLY A 1 586 ? -17.563 -6.584 29.515 1.00 69.25 586 GLY A CA 1
ATOM 4607 C C . GLY A 1 586 ? -18.969 -6.017 29.739 1.00 69.25 586 GLY A C 1
ATOM 4608 O O . GLY A 1 586 ? -19.679 -5.588 28.829 1.00 69.25 586 GLY A O 1
ATOM 4609 N N . GLY A 1 587 ? -19.411 -6.027 31.001 1.00 64.81 587 GLY A N 1
ATOM 4610 C CA . GLY A 1 587 ? -20.687 -5.462 31.435 1.00 64.81 587 GLY A CA 1
ATOM 4611 C C . GLY A 1 587 ? -21.233 -5.956 32.762 1.00 64.81 587 GLY A C 1
ATOM 4612 O O . GLY A 1 587 ? -20.804 -6.987 33.265 1.00 64.81 587 GLY A O 1
ATOM 4613 N N . ALA A 1 588 ? -22.207 -5.222 33.309 1.00 57.62 588 ALA A N 1
ATOM 4614 C CA . ALA A 1 588 ? -22.825 -5.534 34.602 1.00 57.62 588 ALA A CA 1
ATOM 4615 C C . ALA A 1 588 ? -24.065 -6.443 34.518 1.00 57.62 588 ALA A C 1
ATOM 4617 O O . ALA A 1 588 ? -24.547 -6.908 35.547 1.00 57.62 588 ALA A O 1
ATOM 4618 N N . ALA A 1 589 ? -24.602 -6.695 33.321 1.00 61.78 589 ALA A N 1
ATOM 4619 C CA . ALA A 1 589 ? -25.750 -7.582 33.128 1.00 61.78 589 ALA A CA 1
ATOM 4620 C C . ALA A 1 589 ? -25.362 -9.077 33.175 1.00 61.78 589 ALA A C 1
ATOM 4622 O O . ALA A 1 589 ? -24.179 -9.420 33.131 1.00 61.78 589 ALA A O 1
ATOM 4623 N N . SER A 1 590 ? -26.358 -9.974 33.230 1.00 69.88 590 SER A N 1
ATOM 4624 C CA . SER A 1 590 ? -26.152 -11.428 33.108 1.00 69.88 590 SER A CA 1
ATOM 4625 C C . SER A 1 590 ? -25.485 -11.800 31.779 1.00 69.88 590 SER A C 1
ATOM 4627 O O . SER A 1 590 ? -25.559 -11.046 30.806 1.00 69.88 590 SER A O 1
ATOM 4629 N N . ILE A 1 591 ? -24.843 -12.972 31.724 1.00 76.25 591 ILE A N 1
ATOM 4630 C CA . ILE A 1 591 ? -24.069 -13.392 30.548 1.00 76.25 591 ILE A CA 1
ATOM 4631 C C . ILE A 1 591 ? -24.915 -13.425 29.269 1.00 76.25 591 ILE A C 1
ATOM 4633 O O . ILE A 1 591 ? -24.481 -12.883 28.260 1.00 76.25 591 ILE A O 1
ATOM 4637 N N . ASP A 1 592 ? -26.162 -13.902 29.339 1.00 77.38 592 ASP A N 1
ATOM 4638 C CA . ASP A 1 592 ? -27.081 -13.940 28.191 1.00 77.38 592 ASP A CA 1
ATOM 4639 C C . ASP A 1 592 ? -27.352 -12.542 27.618 1.00 77.38 592 ASP A C 1
ATOM 4641 O O . ASP A 1 592 ? -27.394 -12.336 26.409 1.00 77.38 592 ASP A O 1
ATOM 4645 N N . ARG A 1 593 ? -27.483 -11.536 28.489 1.00 78.19 593 ARG A N 1
ATOM 4646 C CA . ARG A 1 593 ? -27.746 -10.146 28.085 1.00 78.19 593 ARG A CA 1
ATOM 4647 C C . ARG A 1 593 ? -26.509 -9.483 27.491 1.00 78.19 593 ARG A C 1
ATOM 4649 O O . ARG A 1 593 ? -26.633 -8.674 26.573 1.00 78.19 593 ARG A O 1
ATOM 4656 N N . ARG A 1 594 ? -25.319 -9.833 27.991 1.00 77.38 594 ARG A N 1
ATOM 4657 C CA . ARG A 1 594 ? -24.049 -9.384 27.402 1.00 77.38 594 ARG A CA 1
ATOM 4658 C C . ARG A 1 594 ? -23.854 -9.992 26.013 1.00 77.38 594 ARG A C 1
ATOM 4660 O O . ARG A 1 594 ? -23.574 -9.242 25.082 1.00 77.38 594 ARG A O 1
ATOM 4667 N N . LEU A 1 595 ? -24.129 -11.290 25.856 1.00 82.81 595 LEU A N 1
ATOM 4668 C CA . LEU A 1 595 ? -24.077 -11.987 24.567 1.00 82.81 595 LEU A CA 1
ATOM 4669 C C . LEU A 1 595 ? -25.061 -11.397 23.545 1.00 82.81 595 LEU A C 1
ATOM 4671 O O . LEU A 1 595 ? -24.659 -11.128 22.419 1.00 82.81 595 LEU A O 1
ATOM 4675 N N . ARG A 1 596 ? -26.305 -11.081 23.933 1.00 85.31 596 ARG A N 1
ATOM 4676 C CA . ARG A 1 596 ? -27.277 -10.402 23.044 1.00 85.31 596 ARG A CA 1
ATOM 4677 C C . ARG A 1 596 ? -26.808 -9.036 22.564 1.00 85.31 596 ARG A C 1
ATOM 4679 O O . ARG A 1 596 ? -27.021 -8.667 21.412 1.00 85.31 596 ARG A O 1
ATOM 4686 N N . ARG A 1 597 ? -26.157 -8.262 23.433 1.00 84.94 597 ARG A N 1
ATOM 4687 C CA . ARG A 1 597 ? -25.579 -6.982 23.019 1.00 84.94 597 ARG A CA 1
ATOM 4688 C C . ARG A 1 597 ? -24.396 -7.186 22.079 1.00 84.94 597 ARG A C 1
ATOM 4690 O O . ARG A 1 597 ? -24.286 -6.437 21.115 1.00 84.94 597 ARG A O 1
ATOM 4697 N N . LEU A 1 598 ? -23.533 -8.171 22.334 1.00 87.38 598 LEU A N 1
ATOM 4698 C CA . LEU A 1 598 ? -22.461 -8.514 21.398 1.00 87.38 598 LEU A CA 1
ATOM 4699 C C . LEU A 1 598 ? -23.024 -8.947 20.044 1.00 87.38 598 LEU A C 1
ATOM 4701 O O . LEU A 1 598 ? -22.489 -8.530 19.025 1.00 87.38 598 LEU A O 1
ATOM 4705 N N . GLN A 1 599 ? -24.133 -9.688 20.027 1.00 88.00 599 GLN A N 1
ATOM 4706 C CA . GLN A 1 599 ? -24.845 -10.039 18.801 1.00 88.00 599 GLN A CA 1
ATOM 4707 C C . GLN A 1 599 ? -25.359 -8.793 18.070 1.00 88.00 599 GLN A C 1
ATOM 4709 O O . GLN A 1 599 ? -25.090 -8.645 16.885 1.00 88.00 599 GLN A O 1
ATOM 4714 N N . LEU A 1 600 ? -26.021 -7.860 18.768 1.00 90.19 600 LEU A N 1
ATOM 4715 C CA . LEU A 1 600 ? -26.460 -6.588 18.179 1.00 90.19 600 LEU A CA 1
ATOM 4716 C C . LEU A 1 600 ? -25.288 -5.811 17.563 1.00 90.19 600 LEU A C 1
ATOM 4718 O O . LEU A 1 600 ? -25.363 -5.376 16.416 1.00 90.19 600 LEU A O 1
ATOM 4722 N N . ILE A 1 601 ? -24.220 -5.609 18.340 1.00 91.31 601 ILE A N 1
ATOM 4723 C CA . ILE A 1 601 ? -23.038 -4.863 17.902 1.00 91.31 601 ILE A CA 1
ATOM 4724 C C . ILE A 1 601 ? -22.403 -5.573 16.706 1.00 91.31 601 ILE A C 1
ATOM 4726 O O . ILE A 1 601 ? -22.163 -4.937 15.686 1.00 91.31 601 ILE A O 1
ATOM 4730 N N . GLY A 1 602 ? -22.191 -6.885 16.799 1.00 91.50 602 GLY A N 1
ATOM 4731 C CA . GLY A 1 602 ? -21.593 -7.690 15.740 1.00 91.50 602 GLY A CA 1
ATOM 4732 C C . GLY A 1 602 ? -22.407 -7.675 14.451 1.00 91.50 602 GLY A C 1
ATOM 4733 O O . GLY A 1 602 ? -21.838 -7.479 13.382 1.00 91.50 602 GLY A O 1
ATOM 4734 N N . GLU A 1 603 ? -23.732 -7.792 14.530 1.00 90.69 603 GLU A N 1
ATOM 4735 C CA . GLU A 1 603 ? -24.617 -7.764 13.360 1.00 90.69 603 GLU A CA 1
ATOM 4736 C C . GLU A 1 603 ? -24.622 -6.384 12.681 1.00 90.69 603 GLU A C 1
ATOM 4738 O O . GLU A 1 603 ? -24.575 -6.300 11.452 1.00 90.69 603 GLU A O 1
ATOM 4743 N N . ILE A 1 604 ? -24.615 -5.292 13.460 1.00 93.50 604 ILE A N 1
ATOM 4744 C CA . ILE A 1 604 ? -24.479 -3.932 12.916 1.00 93.50 604 ILE A CA 1
ATOM 4745 C C . ILE A 1 604 ? -23.116 -3.761 12.245 1.00 93.50 604 ILE A C 1
ATOM 4747 O O . ILE A 1 604 ? -23.061 -3.308 11.103 1.00 93.50 604 ILE A O 1
ATOM 4751 N N . LEU A 1 605 ? -22.030 -4.121 12.937 1.00 93.88 605 LEU A N 1
ATOM 4752 C CA . LEU A 1 605 ? -20.658 -3.991 12.442 1.00 93.88 605 LEU A CA 1
ATOM 4753 C C . LEU A 1 605 ? -20.455 -4.770 11.136 1.00 93.88 605 LEU A C 1
ATOM 4755 O O . LEU A 1 605 ? -19.940 -4.204 10.173 1.00 93.88 605 LEU A O 1
ATOM 4759 N N . THR A 1 606 ? -20.953 -6.006 11.074 1.00 91.19 606 THR A N 1
ATOM 4760 C CA . THR A 1 606 ? -20.926 -6.845 9.864 1.00 91.19 606 THR A CA 1
ATOM 4761 C C . THR A 1 606 ? -21.652 -6.155 8.707 1.00 91.19 606 THR A C 1
ATOM 4763 O O . THR A 1 606 ? -21.095 -5.988 7.627 1.00 91.19 606 THR A O 1
ATOM 4766 N N . ARG A 1 607 ? -22.871 -5.639 8.936 1.00 89.19 607 ARG A N 1
ATOM 4767 C CA . ARG A 1 607 ? -23.651 -4.941 7.894 1.00 89.19 607 ARG A CA 1
ATOM 4768 C C . ARG A 1 607 ? -23.036 -3.629 7.422 1.00 89.19 607 ARG A C 1
ATOM 4770 O O . ARG A 1 607 ? -23.312 -3.201 6.305 1.00 89.19 607 ARG A O 1
ATOM 4777 N N . ILE A 1 608 ? -22.218 -2.976 8.246 1.00 90.00 608 ILE A N 1
ATOM 4778 C CA . ILE A 1 608 ? -21.470 -1.787 7.828 1.00 90.00 608 ILE A CA 1
ATOM 4779 C C . ILE A 1 608 ? -20.067 -2.125 7.290 1.00 90.00 608 ILE A C 1
ATOM 4781 O O . ILE A 1 608 ? -19.334 -1.183 6.984 1.00 90.00 608 ILE A O 1
ATOM 4785 N N . GLY A 1 609 ? -19.726 -3.406 7.106 1.00 87.69 609 GLY A N 1
ATOM 4786 C CA . GLY A 1 609 ? -18.537 -3.879 6.383 1.00 87.69 609 GLY A CA 1
ATOM 4787 C C . GLY A 1 609 ? -17.358 -4.333 7.249 1.00 87.69 609 GLY A C 1
ATOM 4788 O O . GLY A 1 609 ? -16.267 -4.502 6.726 1.00 87.69 609 GLY A O 1
ATOM 4789 N N . PHE A 1 610 ? -17.517 -4.483 8.567 1.00 91.81 610 PHE A N 1
ATOM 4790 C CA . PHE A 1 610 ? -16.437 -4.993 9.420 1.00 91.81 610 PHE A CA 1
ATOM 4791 C C . PHE A 1 610 ? -16.398 -6.520 9.404 1.00 91.81 610 PHE A C 1
ATOM 4793 O O . PHE A 1 610 ? -17.429 -7.167 9.565 1.00 91.81 610 PHE A O 1
ATOM 4800 N N . ASN A 1 611 ? -15.189 -7.075 9.383 1.00 88.75 611 ASN A N 1
ATOM 4801 C CA . ASN A 1 611 ? -14.944 -8.472 9.716 1.00 88.75 611 ASN A CA 1
ATOM 4802 C C . ASN A 1 611 ? -14.987 -8.628 11.236 1.00 88.75 611 ASN A C 1
ATOM 4804 O O . ASN A 1 611 ? -14.126 -8.090 11.935 1.00 88.75 611 ASN A O 1
ATOM 4808 N N . VAL A 1 612 ? -16.000 -9.327 11.751 1.00 90.31 612 VAL A N 1
ATOM 4809 C CA . VAL A 1 612 ? -16.260 -9.457 13.192 1.00 90.31 612 VAL A CA 1
ATOM 4810 C C . VAL A 1 612 ? -15.899 -10.855 13.684 1.00 90.31 612 VAL A C 1
ATOM 4812 O O . VAL A 1 612 ? -16.397 -11.855 13.177 1.00 90.31 612 VAL A O 1
ATOM 4815 N N . THR A 1 613 ? -15.087 -10.922 14.736 1.00 88.50 613 THR A N 1
ATOM 4816 C CA . THR A 1 613 ? -14.807 -12.142 15.498 1.00 88.50 613 THR A CA 1
ATOM 4817 C C . THR A 1 613 ? -15.364 -11.999 16.909 1.00 88.50 613 THR A C 1
ATOM 4819 O O . THR A 1 613 ? -15.112 -11.005 17.592 1.00 88.50 613 THR A O 1
ATOM 4822 N N . VAL A 1 614 ? -16.108 -13.006 17.369 1.00 86.12 614 VAL A N 1
ATOM 4823 C CA . VAL A 1 614 ? -16.650 -13.058 18.734 1.00 86.12 614 VAL A CA 1
ATOM 4824 C C . VAL A 1 614 ? -16.106 -14.295 19.440 1.00 86.12 614 VAL A C 1
ATOM 4826 O O . VAL A 1 614 ? -16.308 -15.417 18.983 1.00 86.12 614 VAL A O 1
ATOM 4829 N N . ALA A 1 615 ? -15.429 -14.092 20.570 1.00 82.00 615 ALA A N 1
ATOM 4830 C CA . ALA A 1 615 ? -14.872 -15.155 21.402 1.00 82.00 615 ALA A CA 1
ATOM 4831 C C . ALA A 1 615 ? -15.310 -14.957 22.861 1.00 82.00 615 ALA A C 1
ATOM 4833 O O . ALA A 1 615 ? -14.709 -14.199 23.623 1.00 82.00 615 ALA A O 1
ATOM 4834 N N . GLY A 1 616 ? -16.387 -15.635 23.265 1.00 81.25 616 GLY A N 1
ATOM 4835 C CA . GLY A 1 616 ? -16.983 -15.453 24.591 1.00 81.25 616 GLY A CA 1
ATOM 4836 C C . GLY A 1 616 ? -17.617 -14.065 24.748 1.00 81.25 616 GLY A C 1
ATOM 4837 O O . GLY A 1 616 ? -18.555 -13.739 24.031 1.00 81.25 616 GLY A O 1
ATOM 4838 N N . ASP A 1 617 ? -17.117 -13.259 25.690 1.00 79.50 617 ASP A N 1
ATOM 4839 C CA . ASP A 1 617 ? -17.601 -11.888 25.970 1.00 79.50 617 ASP A CA 1
ATOM 4840 C C . ASP A 1 617 ? -16.694 -10.804 25.352 1.00 79.50 617 ASP A C 1
ATOM 4842 O O . ASP A 1 617 ? -16.595 -9.683 25.855 1.00 79.50 617 ASP A O 1
ATOM 4846 N N . LEU A 1 618 ? -15.956 -11.177 24.308 1.00 82.31 618 LEU A N 1
ATOM 4847 C CA . LEU A 1 618 ? -15.015 -10.322 23.602 1.00 82.31 618 LEU A CA 1
ATOM 4848 C C . LEU A 1 618 ? -15.406 -10.278 22.130 1.00 82.31 618 LEU A C 1
ATOM 4850 O O . LEU A 1 618 ? -15.536 -11.320 21.484 1.00 82.31 618 LEU A O 1
ATOM 4854 N N . LEU A 1 619 ? -15.585 -9.064 21.622 1.00 89.56 619 LEU A N 1
ATOM 4855 C CA . LEU A 1 619 ? -15.814 -8.787 20.213 1.00 89.56 619 LEU A CA 1
ATOM 4856 C C . LEU A 1 619 ? -14.634 -7.979 19.681 1.00 89.56 619 LEU A C 1
ATOM 4858 O O . LEU A 1 619 ? -14.284 -6.941 20.244 1.00 89.56 619 LEU A O 1
ATOM 4862 N N . ASP A 1 620 ? -14.044 -8.466 18.597 1.00 88.81 620 ASP A N 1
ATOM 4863 C CA . ASP A 1 620 ? -13.005 -7.782 17.835 1.00 88.81 620 ASP A CA 1
ATOM 4864 C C . ASP A 1 620 ? -13.495 -7.637 16.397 1.00 88.81 620 ASP A C 1
ATOM 4866 O O . ASP A 1 620 ? -13.943 -8.604 15.784 1.00 88.81 620 ASP A O 1
ATOM 4870 N N . ALA A 1 621 ? -13.463 -6.421 15.874 1.00 91.88 621 ALA A N 1
ATOM 4871 C CA . ALA A 1 621 ? -13.957 -6.114 14.546 1.00 91.88 621 ALA A CA 1
ATOM 4872 C C . ALA A 1 621 ? -12.946 -5.258 13.789 1.00 91.88 621 ALA A C 1
ATOM 4874 O O . ALA A 1 621 ? -12.447 -4.265 14.321 1.00 91.88 621 ALA A O 1
ATOM 4875 N N . LEU A 1 622 ? -12.664 -5.620 12.538 1.00 90.12 622 LEU A N 1
ATOM 4876 C CA . LEU A 1 622 ? -11.691 -4.941 11.687 1.00 90.12 622 LEU A CA 1
ATOM 4877 C C . LEU A 1 622 ? -12.324 -4.547 10.352 1.00 90.12 622 LEU A C 1
ATOM 4879 O O . LEU A 1 622 ? -12.897 -5.380 9.658 1.00 90.12 622 LEU A O 1
ATOM 4883 N N . LEU A 1 623 ? -12.155 -3.285 9.974 1.00 90.69 623 LEU A N 1
ATOM 4884 C CA . LEU A 1 623 ? -12.386 -2.782 8.624 1.00 90.69 623 LEU A CA 1
ATOM 4885 C C . LEU A 1 623 ? -11.054 -2.249 8.097 1.00 90.69 623 LEU A C 1
ATOM 4887 O O . LEU A 1 623 ? -10.452 -1.394 8.740 1.00 90.69 623 LEU A O 1
ATOM 4891 N N . ALA A 1 624 ? -10.582 -2.733 6.951 1.00 88.69 624 ALA A N 1
ATOM 4892 C CA . ALA A 1 624 ? -9.310 -2.318 6.356 1.00 88.69 624 ALA A CA 1
ATOM 4893 C C . ALA A 1 624 ? -9.416 -2.181 4.831 1.00 88.69 624 ALA A C 1
ATOM 4895 O O . ALA A 1 624 ? -10.313 -2.767 4.219 1.00 88.69 624 ALA A O 1
ATOM 4896 N N . GLY A 1 625 ? -8.492 -1.430 4.224 1.00 86.00 625 GLY A N 1
ATOM 4897 C CA . GLY A 1 625 ? -8.402 -1.313 2.762 1.00 86.00 625 GLY A CA 1
ATOM 4898 C C . GLY A 1 625 ? -9.422 -0.357 2.138 1.00 86.00 625 GLY A C 1
ATOM 4899 O O . GLY A 1 625 ? -9.762 -0.499 0.969 1.00 86.00 625 GLY A O 1
ATOM 4900 N N . GLU A 1 626 ? -9.949 0.593 2.913 1.00 89.00 626 GLU A N 1
ATOM 4901 C CA . GLU A 1 626 ? -10.965 1.546 2.454 1.00 89.00 626 GLU A CA 1
ATOM 4902 C C . GLU A 1 626 ? -10.371 2.949 2.235 1.00 89.00 626 GLU A C 1
ATOM 4904 O O . GLU A 1 626 ? -9.476 3.374 2.978 1.00 89.00 626 GLU A O 1
ATOM 4909 N N . PRO A 1 627 ? -10.888 3.723 1.263 1.00 89.56 627 PRO A N 1
ATOM 4910 C CA . PRO A 1 627 ? -10.483 5.108 1.074 1.00 89.56 627 PRO A CA 1
ATOM 4911 C C . PRO A 1 627 ? -10.907 5.971 2.266 1.00 89.56 627 PRO A C 1
ATOM 4913 O O . PRO A 1 627 ? -11.923 5.711 2.921 1.00 89.56 627 PRO A O 1
ATOM 4916 N N . GLU A 1 628 ? -10.165 7.057 2.494 1.00 92.00 628 GLU A N 1
ATOM 4917 C CA . GLU A 1 628 ? -10.410 8.019 3.576 1.00 92.00 628 GLU A CA 1
ATOM 4918 C C . GLU A 1 628 ? -11.890 8.417 3.665 1.00 92.00 628 GLU A C 1
ATOM 4920 O O . GLU A 1 628 ? -12.515 8.316 4.721 1.00 92.00 628 GLU A O 1
ATOM 4925 N N . THR A 1 629 ? -12.498 8.796 2.540 1.00 91.69 629 THR A N 1
ATOM 4926 C CA . THR A 1 629 ? -13.888 9.269 2.501 1.00 91.69 629 THR A CA 1
ATOM 4927 C C . THR A 1 629 ? -14.891 8.234 3.021 1.00 91.69 629 THR A C 1
ATOM 4929 O O . THR A 1 629 ? -15.861 8.609 3.690 1.00 91.69 629 THR A O 1
ATOM 4932 N N . LYS A 1 630 ? -14.666 6.938 2.759 1.00 90.88 630 LYS A N 1
ATOM 4933 C CA . LYS A 1 630 ? -15.494 5.842 3.281 1.00 90.88 630 LYS A CA 1
ATOM 4934 C C . LYS A 1 630 ? -15.210 5.613 4.763 1.00 90.88 630 LYS A C 1
ATOM 4936 O O . LYS A 1 630 ? -16.164 5.580 5.545 1.00 90.88 630 LYS A O 1
ATOM 4941 N N . LEU A 1 631 ? -13.943 5.559 5.184 1.00 94.12 631 LEU A N 1
ATOM 4942 C CA . LEU A 1 631 ? -13.589 5.383 6.598 1.00 94.12 631 LEU A CA 1
ATOM 4943 C C . LEU A 1 631 ? -14.160 6.486 7.495 1.00 94.12 631 LEU A C 1
ATOM 4945 O O . LEU A 1 631 ? -14.732 6.184 8.540 1.00 94.12 631 LEU A O 1
ATOM 4949 N N . LEU A 1 632 ? -14.098 7.754 7.080 1.00 95.94 632 LEU A N 1
ATOM 4950 C CA . LEU A 1 632 ? -14.647 8.865 7.867 1.00 95.94 632 LEU A CA 1
ATOM 4951 C C . LEU A 1 632 ? -16.169 8.772 8.034 1.00 95.94 632 LEU A C 1
ATOM 4953 O O . LEU A 1 632 ? -16.701 9.120 9.093 1.00 95.94 632 LEU A O 1
ATOM 4957 N N . LYS A 1 633 ? -16.890 8.273 7.019 1.00 94.69 633 LYS A N 1
ATOM 4958 C CA . LYS A 1 633 ? -18.327 7.975 7.139 1.00 94.69 633 LYS A CA 1
ATOM 4959 C C . LYS A 1 633 ? -18.566 6.839 8.138 1.00 94.69 633 LYS A C 1
ATOM 4961 O O . LYS A 1 633 ? -19.429 6.976 9.004 1.00 94.69 633 LYS A O 1
ATOM 4966 N N . LYS A 1 634 ? -17.786 5.755 8.068 1.00 95.31 634 LYS A N 1
ATOM 4967 C CA . LYS A 1 634 ? -17.895 4.613 8.992 1.00 95.31 634 LYS A CA 1
ATOM 4968 C C . LYS A 1 634 ? -17.553 5.005 10.433 1.00 95.31 634 LYS A C 1
ATOM 4970 O O . LYS A 1 634 ? -18.289 4.627 11.336 1.00 95.31 634 LYS A O 1
ATOM 4975 N N . LEU A 1 635 ? -16.545 5.853 10.658 1.00 96.69 635 LEU A N 1
ATOM 4976 C CA . LEU A 1 635 ? -16.221 6.407 11.981 1.00 96.69 635 LEU A CA 1
ATOM 4977 C C . LEU A 1 635 ? -17.369 7.236 12.562 1.00 96.69 635 LEU A C 1
ATOM 4979 O O . LEU A 1 635 ? -17.697 7.082 13.737 1.00 96.69 635 LEU A O 1
ATOM 4983 N N . LYS A 1 636 ? -18.036 8.068 11.750 1.00 95.94 636 LYS A N 1
ATOM 4984 C CA . LYS A 1 636 ? -19.244 8.791 12.189 1.00 95.94 636 LYS A CA 1
ATOM 4985 C C . LYS A 1 636 ? -20.359 7.830 12.612 1.00 95.94 636 LYS A C 1
ATOM 4987 O O . LYS A 1 636 ? -21.010 8.067 13.628 1.00 95.94 636 LYS A O 1
ATOM 4992 N N . ILE A 1 637 ? -20.576 6.751 11.857 1.00 95.12 637 ILE A N 1
ATOM 4993 C CA . ILE A 1 637 ? -21.567 5.715 12.191 1.00 95.12 637 ILE A CA 1
ATOM 4994 C C . ILE A 1 637 ? -21.176 4.992 13.488 1.00 95.12 637 ILE A C 1
ATOM 4996 O O . ILE A 1 637 ? -22.021 4.840 14.367 1.00 95.12 637 ILE A O 1
ATOM 5000 N N . LEU A 1 638 ? -19.903 4.626 13.663 1.00 94.44 638 LEU A N 1
ATOM 5001 C CA . LEU A 1 638 ? -19.395 4.019 14.898 1.00 94.44 638 LEU A CA 1
ATOM 5002 C C . LEU A 1 638 ? -19.576 4.926 16.117 1.00 94.44 638 LEU A C 1
ATOM 5004 O O . LEU A 1 638 ? -19.998 4.457 17.170 1.00 94.44 638 LEU A O 1
ATOM 5008 N N . GLY A 1 639 ? -19.337 6.232 15.975 1.00 92.31 639 GLY A N 1
ATOM 5009 C CA . GLY A 1 639 ? -19.605 7.193 17.044 1.00 92.31 639 GLY A CA 1
ATOM 5010 C C . GLY A 1 639 ? -21.077 7.188 17.472 1.00 92.31 639 GLY A C 1
ATOM 5011 O O . GLY A 1 639 ? -21.380 7.232 18.662 1.00 92.31 639 GLY A O 1
ATOM 5012 N N . ARG A 1 640 ? -22.013 7.064 16.521 1.00 92.44 640 ARG A N 1
ATOM 5013 C CA . ARG A 1 640 ? -23.444 6.891 16.833 1.00 92.44 640 ARG A CA 1
ATOM 5014 C C . ARG A 1 640 ? -23.716 5.537 17.488 1.00 92.44 640 ARG A C 1
ATOM 5016 O O . ARG A 1 640 ? -24.506 5.472 18.424 1.00 92.44 640 ARG A O 1
ATOM 5023 N N . LEU A 1 641 ? -23.068 4.466 17.030 1.00 91.44 641 LEU A N 1
ATOM 5024 C CA . LEU A 1 641 ? -23.233 3.123 17.592 1.00 91.44 641 LEU A CA 1
ATOM 5025 C C . LEU A 1 641 ? -22.850 3.076 19.076 1.00 91.44 641 LEU A C 1
ATOM 5027 O O . LEU A 1 641 ? -23.588 2.514 19.885 1.00 91.44 641 LEU A O 1
ATOM 5031 N N . GLU A 1 642 ? -21.753 3.729 19.452 1.00 87.00 642 GLU A N 1
ATOM 5032 C CA . GLU A 1 642 ? -21.313 3.841 20.848 1.00 87.00 642 GLU A CA 1
ATOM 5033 C C . GLU A 1 642 ? -22.356 4.510 21.746 1.00 87.00 642 GLU A C 1
ATOM 5035 O O . GLU A 1 642 ? -22.681 4.032 22.834 1.00 87.00 642 GLU A O 1
ATOM 5040 N N . VAL A 1 643 ? -22.962 5.599 21.273 1.00 86.25 643 VAL A N 1
ATOM 5041 C CA . VAL A 1 643 ? -24.003 6.286 22.046 1.00 86.25 643 VAL A CA 1
ATOM 5042 C C . VAL A 1 643 ? -25.305 5.481 22.071 1.00 86.25 643 VAL A C 1
ATOM 5044 O O . VAL A 1 643 ? -25.978 5.436 23.103 1.00 86.25 643 VAL A O 1
ATOM 5047 N N . TYR A 1 644 ? -25.650 4.813 20.968 1.00 86.06 644 TYR A N 1
ATOM 5048 C CA . TYR A 1 644 ? -26.856 3.994 20.840 1.00 86.06 644 TYR A CA 1
ATOM 5049 C C . TYR A 1 644 ? -26.839 2.764 21.758 1.00 86.06 644 TYR A C 1
ATOM 5051 O O . TYR A 1 644 ? -27.845 2.445 22.394 1.00 86.06 644 TYR A O 1
ATOM 5059 N N . THR A 1 645 ? -25.689 2.094 21.856 1.00 81.69 645 THR A N 1
ATOM 5060 C CA . THR A 1 645 ? -25.514 0.839 22.610 1.00 81.69 645 THR A CA 1
ATOM 5061 C C . THR A 1 645 ? -25.350 1.050 24.114 1.00 81.69 645 THR A C 1
ATOM 5063 O O . THR A 1 645 ? -25.378 0.090 24.895 1.00 81.69 645 THR A O 1
ATOM 5066 N N . LYS A 1 646 ? -25.258 2.305 24.561 1.00 76.25 646 LYS A N 1
ATOM 5067 C CA . LYS A 1 646 ? -25.199 2.661 25.975 1.00 76.25 646 LYS A CA 1
ATOM 5068 C C . LYS A 1 646 ? -26.414 2.111 26.742 1.00 76.25 646 LYS A C 1
ATOM 5070 O O . LYS A 1 646 ? -27.556 2.479 26.468 1.00 76.25 646 LYS A O 1
ATOM 5075 N N . GLN A 1 647 ? -26.147 1.271 27.751 1.00 66.56 647 GLN A N 1
ATOM 5076 C CA . GLN A 1 647 ? -27.149 0.619 28.618 1.00 66.56 647 GLN A CA 1
ATOM 5077 C C . GLN A 1 647 ? -28.177 -0.255 27.869 1.00 66.56 647 GLN A C 1
ATOM 5079 O O . GLN A 1 647 ? -29.262 -0.524 28.387 1.00 66.56 647 GLN A O 1
ATOM 5084 N N . MET A 1 648 ? -27.878 -0.700 26.643 1.00 68.88 648 MET A N 1
ATOM 5085 C CA . MET A 1 648 ? -28.799 -1.555 25.885 1.00 68.88 648 MET A CA 1
ATOM 5086 C C . MET A 1 648 ? -28.961 -2.957 26.477 1.00 68.88 648 MET A C 1
ATOM 5088 O O . MET A 1 648 ? -30.049 -3.530 26.404 1.00 68.88 648 MET A O 1
ATOM 5092 N N . ASP A 1 649 ? -27.921 -3.479 27.124 1.00 59.03 649 ASP A N 1
ATOM 5093 C CA . ASP A 1 649 ? -27.978 -4.733 27.876 1.00 59.03 649 ASP A CA 1
ATOM 5094 C C . ASP A 1 649 ? -29.084 -4.705 28.941 1.00 59.03 649 ASP A C 1
ATOM 5096 O O . ASP A 1 649 ? -29.729 -5.725 29.176 1.00 59.03 649 ASP A O 1
ATOM 5100 N N . MET A 1 650 ? -29.398 -3.530 29.502 1.00 62.72 650 MET A N 1
ATOM 5101 C CA . MET A 1 650 ? -30.467 -3.336 30.490 1.00 62.72 650 MET A CA 1
ATOM 5102 C C . MET A 1 650 ? -31.896 -3.461 29.929 1.00 62.72 650 MET A C 1
ATOM 5104 O O . MET A 1 650 ? -32.829 -3.585 30.723 1.00 62.72 650 MET A O 1
ATOM 5108 N N . VAL A 1 651 ? -32.083 -3.526 28.605 1.00 66.00 651 VAL A N 1
ATOM 5109 C CA . VAL A 1 651 ? -33.416 -3.584 27.961 1.00 66.00 651 VAL A CA 1
ATOM 5110 C C . VAL A 1 651 ? -33.599 -4.815 27.059 1.00 66.00 651 VAL A C 1
ATOM 5112 O O . VAL A 1 651 ? -34.719 -5.143 26.689 1.00 66.00 651 VAL A O 1
ATOM 5115 N N . MET A 1 652 ? -32.528 -5.547 26.737 1.00 69.88 652 MET A N 1
ATOM 5116 C CA . MET A 1 652 ? -32.603 -6.777 25.934 1.00 69.88 652 MET A CA 1
ATOM 5117 C C . MET A 1 652 ? -33.062 -7.989 26.764 1.00 69.88 652 MET A C 1
ATOM 5119 O O . MET A 1 652 ? -32.244 -8.739 27.306 1.00 69.88 652 MET A O 1
ATOM 5123 N N . SER A 1 653 ? -34.379 -8.165 26.890 1.00 66.81 653 SER A N 1
ATOM 5124 C CA . SER A 1 653 ? -35.005 -9.291 27.599 1.00 66.81 653 SER A CA 1
ATOM 5125 C C . SER A 1 653 ? -35.067 -10.585 26.781 1.00 66.81 653 SER A C 1
ATOM 5127 O O . SER A 1 653 ? -34.941 -11.660 27.367 1.00 66.81 653 SER A O 1
ATOM 5129 N N . ASP A 1 654 ? -35.206 -10.493 25.456 1.00 73.50 654 ASP A N 1
ATOM 5130 C CA . ASP A 1 654 ? -35.358 -11.627 24.535 1.00 73.50 654 ASP A CA 1
ATOM 5131 C C . ASP A 1 654 ? -34.567 -11.432 23.226 1.00 73.50 654 ASP A C 1
ATOM 5133 O O . ASP A 1 654 ? -34.092 -10.333 22.928 1.00 73.50 654 ASP A O 1
ATOM 5137 N N . ASP A 1 655 ? -34.399 -12.521 22.470 1.00 73.25 655 ASP A N 1
ATOM 5138 C CA . ASP A 1 655 ? -33.600 -12.555 21.237 1.00 73.25 655 ASP A CA 1
ATOM 5139 C C . ASP A 1 655 ? -34.319 -11.874 20.056 1.00 73.25 655 ASP A C 1
ATOM 5141 O O . ASP A 1 655 ? -33.671 -11.290 19.189 1.00 73.25 655 ASP A O 1
ATOM 5145 N N . ALA A 1 656 ? -35.658 -11.878 20.037 1.00 74.75 656 ALA A N 1
ATOM 5146 C CA . ALA A 1 656 ? -36.452 -11.256 18.974 1.00 74.75 656 ALA A CA 1
ATOM 5147 C C . ALA A 1 656 ? -36.317 -9.723 18.975 1.00 74.75 656 ALA A C 1
ATOM 5149 O O . ALA A 1 656 ? -36.319 -9.085 17.919 1.00 74.75 656 ALA A O 1
ATOM 5150 N N . ALA A 1 657 ? -36.137 -9.123 20.154 1.00 75.69 657 ALA A N 1
ATOM 5151 C CA . ALA A 1 657 ? -35.891 -7.698 20.303 1.00 75.69 657 ALA A CA 1
ATOM 5152 C C . ALA A 1 657 ? -34.569 -7.254 19.650 1.00 75.69 657 ALA A C 1
ATOM 5154 O O . ALA A 1 657 ? -34.480 -6.115 19.187 1.00 75.69 657 ALA A O 1
ATOM 5155 N N . VAL A 1 658 ? -33.554 -8.129 19.575 1.00 82.19 658 VAL A N 1
ATOM 5156 C CA . VAL A 1 658 ? -32.224 -7.799 19.028 1.00 82.19 658 VAL A CA 1
ATOM 5157 C C . VAL A 1 658 ? -32.330 -7.359 17.570 1.00 82.19 658 VAL A C 1
ATOM 5159 O O . VAL A 1 658 ? -31.898 -6.254 17.244 1.00 82.19 658 VAL A O 1
ATOM 5162 N N . SER A 1 659 ? -32.983 -8.148 16.712 1.00 83.06 659 SER A N 1
ATOM 5163 C CA . SER A 1 659 ? -33.134 -7.821 15.287 1.00 83.06 659 SER A CA 1
ATOM 5164 C C . SER A 1 659 ? -33.880 -6.502 15.058 1.00 83.06 659 SER A C 1
ATOM 5166 O O . SER A 1 659 ? -33.510 -5.730 14.173 1.00 83.06 659 SER A O 1
ATOM 5168 N N . GLY A 1 660 ? -34.883 -6.197 15.891 1.00 83.75 660 GLY A N 1
ATOM 5169 C CA . GLY A 1 660 ? -35.610 -4.925 15.835 1.00 83.75 660 GLY A CA 1
ATOM 5170 C C . GLY A 1 660 ? -34.723 -3.717 16.154 1.00 83.75 660 GLY A C 1
ATOM 5171 O O . GLY A 1 660 ? -34.798 -2.691 15.475 1.00 83.75 660 GLY A O 1
ATOM 5172 N N . TYR A 1 661 ? -33.837 -3.839 17.146 1.00 86.56 661 TYR A N 1
ATOM 5173 C CA . TYR A 1 661 ? -32.862 -2.792 17.460 1.00 86.56 661 TYR A CA 1
ATOM 5174 C C . TYR A 1 661 ? -31.797 -2.640 16.372 1.00 86.56 661 TYR A C 1
ATOM 5176 O O . TYR A 1 661 ? -31.428 -1.510 16.050 1.00 86.56 661 TYR A O 1
ATOM 5184 N N . VAL A 1 662 ? -31.337 -3.742 15.768 1.00 88.12 662 VAL A N 1
ATOM 5185 C CA . VAL A 1 662 ? -30.398 -3.668 14.643 1.00 88.12 662 VAL A CA 1
ATOM 5186 C C . VAL A 1 662 ? -31.026 -2.919 13.466 1.00 88.12 662 VAL A C 1
ATOM 5188 O O . VAL A 1 662 ? -30.446 -1.945 12.989 1.00 88.12 662 VAL A O 1
ATOM 5191 N N . ALA A 1 663 ? -32.225 -3.319 13.032 1.00 86.50 663 ALA A N 1
ATOM 5192 C CA . ALA A 1 663 ? -32.930 -2.660 11.932 1.00 86.50 663 ALA A CA 1
ATOM 5193 C C . ALA A 1 663 ? -33.160 -1.167 12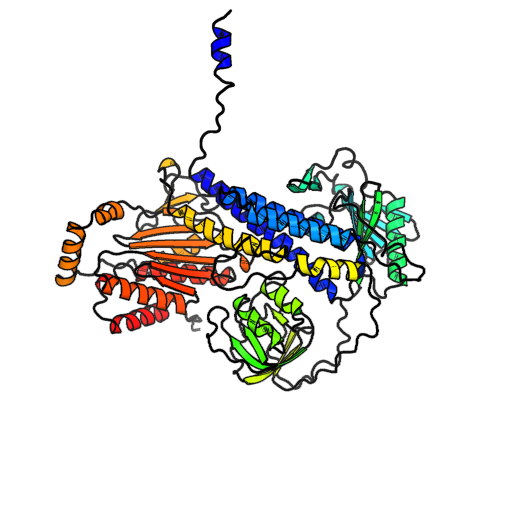.219 1.00 86.50 663 ALA A C 1
ATOM 5195 O O . ALA A 1 663 ? -32.844 -0.316 11.388 1.00 86.50 663 ALA A O 1
ATOM 5196 N N . GLY A 1 664 ? -33.618 -0.841 13.434 1.00 87.88 664 GLY A N 1
ATOM 5197 C CA . GLY A 1 664 ? -33.858 0.541 13.843 1.00 87.88 664 GLY A CA 1
ATOM 5198 C C . GLY A 1 664 ? -32.594 1.405 13.902 1.00 87.88 664 GLY A C 1
ATOM 5199 O O . GLY A 1 664 ? -32.683 2.613 13.682 1.00 87.88 664 GLY A O 1
ATOM 5200 N N . PHE A 1 665 ? -31.425 0.823 14.194 1.00 90.06 665 PHE A N 1
ATOM 5201 C CA . PHE A 1 665 ? -30.154 1.546 14.114 1.00 90.06 665 PHE A CA 1
ATOM 5202 C C . PHE A 1 665 ? -29.761 1.826 12.662 1.00 90.06 665 PHE A C 1
ATOM 5204 O O . PHE A 1 665 ? -29.410 2.958 12.333 1.00 90.06 665 PHE A O 1
ATOM 5211 N N . LEU A 1 666 ? -29.833 0.815 11.794 1.00 88.69 666 LEU A N 1
ATOM 5212 C CA . LEU A 1 666 ? -29.437 0.939 10.389 1.00 88.69 666 LEU A CA 1
ATOM 5213 C C . LEU A 1 666 ? -30.268 2.011 9.671 1.00 88.69 666 LEU A C 1
ATOM 5215 O O . LEU A 1 666 ? -29.695 2.951 9.123 1.00 88.69 666 LEU A O 1
ATOM 5219 N N . GLU A 1 667 ? -31.594 1.944 9.799 1.00 88.12 667 GLU A N 1
ATOM 5220 C CA . GLU A 1 667 ? -32.531 2.880 9.164 1.00 88.12 667 GLU A CA 1
ATOM 5221 C C . GLU A 1 667 ? -32.287 4.339 9.587 1.00 88.12 667 GLU A C 1
ATOM 5223 O O . GLU A 1 667 ? -32.312 5.254 8.768 1.00 88.12 667 GLU A O 1
ATOM 5228 N N . LYS A 1 668 ? -32.039 4.581 10.880 1.00 87.25 668 LYS A N 1
ATOM 5229 C CA . LYS A 1 668 ? -31.951 5.946 11.431 1.00 87.25 668 LYS A CA 1
ATOM 5230 C C . LYS A 1 668 ? -30.549 6.536 11.400 1.00 87.25 668 LYS A C 1
ATOM 5232 O O . LYS A 1 668 ? -30.397 7.753 11.539 1.00 87.25 668 LYS A O 1
ATOM 5237 N N . HIS A 1 669 ? -29.521 5.693 11.341 1.00 87.31 669 HIS A N 1
ATOM 5238 C CA . HIS A 1 669 ? -28.152 6.114 11.632 1.00 87.31 669 HIS A CA 1
ATOM 5239 C C . HIS A 1 669 ? -27.115 5.684 10.593 1.00 87.31 669 HIS A C 1
ATOM 5241 O O . HIS A 1 669 ? -26.023 6.264 10.618 1.00 87.31 669 HIS A O 1
ATOM 5247 N N . CYS A 1 670 ? -27.434 4.751 9.687 1.00 79.81 670 CYS A N 1
ATOM 5248 C CA . CYS A 1 670 ? -26.543 4.332 8.598 1.00 79.81 670 CYS A CA 1
ATOM 5249 C C . CYS A 1 670 ? -26.942 4.928 7.240 1.00 79.81 670 CYS A C 1
ATOM 5251 O O . CYS A 1 670 ? -26.047 5.244 6.457 1.00 79.81 670 CYS A O 1
ATOM 5253 N N . ASP A 1 671 ? -28.232 5.205 7.022 1.00 55.41 671 ASP A N 1
ATOM 5254 C CA . ASP A 1 671 ? -28.733 5.847 5.806 1.00 55.41 671 ASP A CA 1
ATOM 5255 C C . ASP A 1 671 ? -29.010 7.340 6.029 1.00 55.41 671 ASP A C 1
ATOM 5257 O O . ASP A 1 671 ? -29.683 7.758 6.969 1.00 55.41 671 ASP A O 1
ATOM 5261 N N . SER A 1 672 ? -28.494 8.192 5.148 1.00 35.97 672 SER A N 1
ATOM 5262 C CA . SER A 1 672 ? -29.114 9.493 4.904 1.00 35.97 672 SER A CA 1
ATOM 5263 C C . SER A 1 672 ? -29.676 9.450 3.491 1.00 35.97 672 SER A C 1
ATOM 5265 O O . SER A 1 672 ? -28.883 9.423 2.548 1.00 35.97 672 SER A O 1
ATOM 5267 N N . PRO A 1 673 ? -31.007 9.486 3.304 1.00 31.80 673 PRO A N 1
ATOM 5268 C CA . PRO A 1 673 ? -31.542 9.985 2.056 1.00 31.80 673 PRO A CA 1
ATOM 5269 C C . PRO A 1 673 ? -31.025 11.416 1.921 1.00 31.80 673 PRO A C 1
ATOM 5271 O O . PRO A 1 673 ? -31.221 12.245 2.813 1.00 31.80 673 PRO A O 1
ATOM 5274 N N . GLN A 1 674 ? -30.339 11.716 0.822 1.00 28.91 674 GLN A N 1
ATOM 5275 C CA . GLN A 1 674 ? -30.210 13.097 0.386 1.00 28.91 674 GLN A CA 1
ATOM 5276 C C . GLN A 1 674 ? -31.633 13.601 0.131 1.00 28.91 674 GLN A C 1
ATOM 5278 O O . GLN A 1 674 ? -32.208 13.361 -0.927 1.00 28.91 674 GLN A O 1
ATOM 5283 N N . THR A 1 675 ? -32.243 14.265 1.110 1.00 26.97 675 THR A N 1
ATOM 5284 C CA . THR A 1 675 ? -33.393 15.121 0.841 1.00 26.97 675 THR A CA 1
ATOM 5285 C C . THR A 1 675 ? -32.870 16.276 0.002 1.00 26.97 675 THR A C 1
ATOM 5287 O O . THR A 1 675 ? -32.325 17.244 0.535 1.00 26.97 675 THR A O 1
ATOM 5290 N N . ALA A 1 676 ? -32.980 16.139 -1.319 1.00 25.23 676 ALA A N 1
ATOM 5291 C CA . ALA A 1 676 ? -32.932 17.277 -2.217 1.00 25.23 676 ALA A CA 1
ATOM 5292 C C . ALA A 1 676 ? -33.961 18.310 -1.719 1.00 25.23 676 ALA A C 1
ATOM 5294 O O . ALA A 1 676 ? -35.070 17.915 -1.336 1.00 25.23 676 ALA A O 1
ATOM 5295 N N . PRO A 1 677 ? -33.621 19.608 -1.663 1.00 29.88 677 PRO A N 1
ATOM 5296 C CA . PRO A 1 677 ? -34.606 20.618 -1.326 1.00 29.88 677 PRO A CA 1
ATOM 5297 C C . PRO A 1 677 ? -35.709 20.571 -2.384 1.00 29.88 677 PRO A C 1
ATOM 5299 O O . PRO A 1 677 ? -35.441 20.708 -3.575 1.00 29.88 677 PRO A O 1
ATOM 5302 N N . GLN A 1 678 ? -36.945 20.345 -1.941 1.00 32.28 678 GLN A N 1
ATOM 5303 C CA . GLN A 1 678 ? -38.118 20.616 -2.758 1.00 32.28 678 GLN A CA 1
ATOM 5304 C C . GLN A 1 678 ? -38.127 22.114 -3.073 1.00 32.28 678 GLN A C 1
ATOM 5306 O O . GLN A 1 678 ? -38.389 22.927 -2.185 1.00 32.28 678 GLN A O 1
ATOM 5311 N N . GLN A 1 679 ? -37.827 22.454 -4.324 1.00 30.38 679 GLN A N 1
ATOM 5312 C CA . GLN A 1 679 ? -38.337 23.637 -5.008 1.00 30.38 679 GLN A CA 1
ATOM 5313 C C . GLN A 1 679 ? -38.753 23.241 -6.416 1.00 30.38 679 GLN A C 1
ATOM 5315 O O . GLN A 1 679 ? -37.954 22.547 -7.085 1.00 30.38 679 GLN A O 1
#

Mean predicted aligned error: 14.3 Å

Secondary structure (DSSP, 8-state):
--SHHHHTTSSSS----PPPPHHHHHHHHHHHHHHHHHHHHHHHHHHHHHHHHTTSS-EE-HHHHHHHHHHHHHHHHHHHHHHHHHHSS--HHHHHHHHHHHHHHHHHHHSPP------S--TTTT---SSS--SEEEEEEE---TTSTTPEEEEEEEB-THHHHTTSS--EEEEEETTEEEE---GGG----EEEEEETTTEEEEEEPPHHHHTS-SS-HHHHHHHHHHHHHHHHHSS-EEEEEEEE-TT--EEEEEEEESS-------S-S-TTS-EEEE-SEEEE--EEEEEEEEE-TT---TT----TTEEEEESS--GGGGGGGGGEEEEEESS--TTSHHHHHHHHTT--EEE---S--TTSPTT-EEEEETTTTEEEESS--PPPP---------HHHHHHHHHHHHHT---S--SSS---GGG--SHHHHHHHHHHHHHHHHHHHTTS----GGG-EEE--SSSPPEEEEESSBSBS--SSEE-GGGB--HHHHHHHHHHHTSPPPPPPPPPHHHHHHHHHHHTS-THHHHHTTPPEEEEEBSSEEEEEEEETTEEEEEEEE--S-GGG-EEEEEEE--SS-HHHHHHHHHHHHHHHHHTT-EEEEETTEEEEEEES--HHHHHHHHHHHHHHHHHHTTGGGT--SSHHHHHHHHHHHHHHT---------

Organism: NCBI:txid60893

Radius of gyration: 30.08 Å; Cα contacts (8 Å, |Δi|>4): 1181; chains: 1; bounding box: 81×56×82 Å